Protein AF-A0A0X3NM31-F1 (afdb_monomer_lite)

Radius of gyration: 107.3 Å; chains: 1; bounding box: 224×80×355 Å

Structure (mmCIF, N/CA/C/O backbone):
data_AF-A0A0X3NM31-F1
#
_entry.id   AF-A0A0X3NM31-F1
#
loop_
_atom_site.group_PDB
_atom_site.id
_atom_site.type_symbol
_atom_site.label_atom_id
_atom_site.label_alt_id
_atom_site.label_comp_id
_atom_site.label_asym_id
_atom_site.label_entity_id
_atom_site.label_seq_id
_atom_site.pdbx_PDB_ins_code
_atom_site.Cartn_x
_atom_site.Cartn_y
_atom_site.Cartn_z
_atom_site.occupancy
_atom_site.B_iso_or_equiv
_atom_site.auth_seq_id
_atom_site.auth_comp_id
_atom_site.auth_asym_id
_atom_site.auth_atom_id
_atom_site.pdbx_PDB_model_num
ATOM 1 N N . MET A 1 1 ? 106.748 31.388 -161.029 1.00 57.56 1 MET A N 1
ATOM 2 C CA . MET A 1 1 ? 105.859 30.381 -160.399 1.00 57.56 1 MET A CA 1
ATOM 3 C C . MET A 1 1 ? 106.032 30.283 -158.881 1.00 57.56 1 MET A C 1
ATOM 5 O O . MET A 1 1 ? 105.037 30.485 -158.203 1.00 57.56 1 MET A O 1
ATOM 9 N N . GLN A 1 2 ? 107.236 30.039 -158.332 1.00 60.19 2 GLN A N 1
ATOM 10 C CA . GLN A 1 2 ? 107.469 29.775 -156.888 1.00 60.19 2 GLN A CA 1
ATOM 11 C C . GLN A 1 2 ? 106.653 30.629 -155.892 1.00 60.19 2 GLN A C 1
ATOM 13 O O . GLN A 1 2 ? 106.042 30.072 -154.986 1.00 60.19 2 GLN A O 1
ATOM 18 N N . LYS A 1 3 ? 106.573 31.957 -156.079 1.00 63.00 3 LYS A N 1
ATOM 19 C CA . LYS A 1 3 ? 105.870 32.872 -155.154 1.00 63.00 3 LYS A CA 1
ATOM 20 C C . LYS A 1 3 ? 104.375 32.549 -154.959 1.00 63.00 3 LYS A C 1
ATOM 22 O O . LYS A 1 3 ? 103.847 32.787 -153.881 1.00 63.00 3 LYS A O 1
ATOM 27 N N . ALA A 1 4 ? 103.711 31.967 -155.963 1.00 67.44 4 ALA A N 1
ATOM 28 C CA . ALA A 1 4 ? 102.316 31.529 -155.856 1.00 67.44 4 ALA A CA 1
ATOM 29 C C . ALA A 1 4 ? 102.170 30.206 -155.084 1.00 67.44 4 ALA A C 1
ATOM 31 O O . ALA A 1 4 ? 101.207 30.034 -154.346 1.00 67.44 4 ALA A O 1
ATOM 32 N N . PHE A 1 5 ? 103.138 29.291 -155.211 1.00 71.50 5 PHE A N 1
ATOM 33 C CA . PHE A 1 5 ? 103.140 28.033 -154.458 1.00 71.50 5 PHE A CA 1
ATOM 34 C C . PHE A 1 5 ? 103.359 28.287 -152.962 1.00 71.50 5 PHE A C 1
ATOM 36 O O . PHE A 1 5 ? 102.688 27.677 -152.141 1.00 71.50 5 PHE A O 1
ATOM 43 N N . LEU A 1 6 ? 104.228 29.248 -152.629 1.00 71.25 6 LEU A N 1
ATOM 44 C CA . LEU A 1 6 ? 104.520 29.667 -151.254 1.00 71.25 6 LEU A CA 1
ATOM 45 C C . LEU A 1 6 ? 103.304 30.330 -150.579 1.00 71.25 6 LEU A C 1
ATOM 47 O O . LEU A 1 6 ? 102.973 29.997 -149.447 1.00 71.25 6 LEU A O 1
ATOM 51 N N . LEU A 1 7 ? 102.572 31.190 -151.301 1.00 74.06 7 LEU A N 1
ATOM 52 C CA . LEU A 1 7 ? 101.286 31.729 -150.833 1.00 74.06 7 LEU A CA 1
ATOM 53 C C . LEU A 1 7 ? 100.210 30.640 -150.688 1.00 74.06 7 LEU A C 1
ATOM 55 O O . LEU A 1 7 ? 99.422 30.684 -149.749 1.00 74.06 7 LEU A O 1
ATOM 59 N N . LEU A 1 8 ? 100.178 29.644 -151.579 1.00 77.69 8 LEU A N 1
ATOM 60 C CA . LEU A 1 8 ? 99.211 28.548 -151.489 1.00 77.69 8 LEU A CA 1
ATOM 61 C C . LEU A 1 8 ? 99.539 27.569 -150.348 1.00 77.69 8 LEU A C 1
ATOM 63 O O . LEU A 1 8 ? 98.614 27.040 -149.736 1.00 77.69 8 LEU A O 1
ATOM 67 N N . SER A 1 9 ? 100.818 27.333 -150.034 1.00 78.06 9 SER A N 1
ATOM 68 C CA . SER A 1 9 ? 101.216 26.570 -148.843 1.00 78.06 9 SER A CA 1
ATOM 69 C C . SER A 1 9 ? 100.934 27.343 -147.559 1.00 78.06 9 SER A C 1
ATOM 71 O O . SER A 1 9 ? 100.438 26.744 -146.614 1.00 78.06 9 SER A O 1
ATOM 73 N N . GLU A 1 10 ? 101.163 28.658 -147.548 1.00 80.62 10 GLU A N 1
ATOM 74 C CA . GLU A 1 10 ? 100.851 29.532 -146.413 1.00 80.62 10 GLU A CA 1
ATOM 75 C C . GLU A 1 10 ? 99.345 29.531 -146.114 1.00 80.62 10 GLU A C 1
ATOM 77 O O . GLU A 1 10 ? 98.933 29.172 -145.017 1.00 80.62 10 GLU A O 1
ATOM 82 N N . VAL A 1 11 ? 98.497 29.795 -147.116 1.00 81.75 11 VAL A N 1
ATOM 83 C CA . VAL A 1 11 ? 97.030 29.751 -146.964 1.00 81.75 11 VAL A CA 1
ATOM 84 C C . VAL A 1 11 ? 96.535 28.350 -146.582 1.00 81.75 11 VAL A C 1
ATOM 86 O O . VAL A 1 11 ? 95.592 28.229 -145.805 1.00 81.75 11 VAL A O 1
ATOM 89 N N . ARG A 1 12 ? 97.171 27.271 -147.063 1.00 82.56 12 ARG A N 1
ATOM 90 C CA . ARG A 1 12 ? 96.857 25.901 -146.614 1.00 82.56 12 ARG A CA 1
ATOM 91 C C . ARG A 1 12 ? 97.283 25.642 -145.169 1.00 82.56 12 ARG A C 1
ATOM 93 O O . ARG A 1 12 ? 96.553 24.945 -144.471 1.00 82.56 12 ARG A O 1
ATOM 100 N N . SER A 1 13 ? 98.410 26.196 -144.725 1.00 83.31 13 SER A N 1
ATOM 101 C CA . SER A 1 13 ? 98.874 26.110 -143.337 1.00 83.31 13 SER A CA 1
ATOM 102 C C . SER A 1 13 ? 97.927 26.871 -142.413 1.00 83.31 13 SER A C 1
ATOM 104 O O . SER A 1 13 ? 97.390 26.281 -141.484 1.00 83.31 13 SER A O 1
ATOM 106 N N . GLN A 1 14 ? 97.608 28.125 -142.742 1.00 84.19 14 GLN A N 1
ATOM 107 C CA . GLN A 1 14 ? 96.646 28.952 -142.009 1.00 84.19 14 GLN A CA 1
ATOM 108 C C . GLN A 1 14 ? 95.242 28.327 -141.988 1.00 84.19 14 GLN A C 1
ATOM 110 O O . GLN A 1 14 ? 94.573 28.367 -140.963 1.00 84.19 14 GLN A O 1
ATOM 115 N N . TYR A 1 15 ? 94.792 27.692 -143.077 1.00 84.81 15 TYR A N 1
ATOM 116 C CA . TYR A 1 15 ? 93.515 26.970 -143.103 1.00 84.81 15 TYR A CA 1
ATOM 117 C C . TYR A 1 15 ? 93.544 25.681 -142.265 1.00 84.81 15 TYR A C 1
ATOM 119 O O . TYR A 1 15 ? 92.567 25.368 -141.587 1.00 84.81 15 TYR A O 1
ATOM 127 N N . ALA A 1 16 ? 94.654 24.935 -142.271 1.00 84.44 16 ALA A N 1
ATOM 128 C CA . ALA A 1 16 ? 94.828 23.761 -141.415 1.00 84.44 16 ALA A CA 1
ATOM 129 C C . ALA A 1 16 ? 94.910 24.150 -139.930 1.00 84.44 16 ALA A C 1
ATOM 131 O O . ALA A 1 16 ? 94.298 23.492 -139.092 1.00 84.44 16 ALA A O 1
ATOM 132 N N . GLU A 1 17 ? 95.597 25.247 -139.610 1.00 86.06 17 GLU A N 1
ATOM 133 C CA . GLU A 1 17 ? 95.682 25.813 -138.266 1.00 86.06 17 GLU A CA 1
ATOM 134 C C . GLU A 1 17 ? 94.329 26.355 -137.796 1.00 86.06 17 GLU A C 1
ATOM 136 O O . GLU A 1 17 ? 93.901 26.004 -136.701 1.00 86.06 17 GLU A O 1
ATOM 141 N N . ALA A 1 18 ? 93.608 27.106 -138.635 1.00 85.31 18 ALA A N 1
ATOM 142 C CA . ALA A 1 18 ? 92.252 27.577 -138.351 1.00 85.31 18 ALA A CA 1
ATOM 143 C C . ALA A 1 18 ? 91.265 26.415 -138.161 1.00 85.31 18 ALA A C 1
ATOM 145 O O . ALA A 1 18 ? 90.416 26.454 -137.277 1.00 85.31 18 ALA A O 1
ATOM 146 N N . ARG A 1 19 ? 91.394 25.332 -138.936 1.00 89.25 19 ARG A N 1
ATOM 147 C CA . ARG A 1 19 ? 90.604 24.113 -138.718 1.00 89.25 19 ARG A CA 1
ATOM 148 C C . ARG A 1 19 ? 90.993 23.411 -137.413 1.00 89.25 19 ARG A C 1
ATOM 150 O O . ARG A 1 19 ? 90.122 22.920 -136.705 1.00 89.25 19 ARG A O 1
ATOM 157 N N . ALA A 1 20 ? 92.277 23.405 -137.059 1.00 87.56 20 ALA A N 1
ATOM 158 C CA . ALA A 1 20 ? 92.761 22.850 -135.801 1.00 87.56 20 ALA A CA 1
ATOM 159 C C . ALA A 1 20 ? 92.437 23.730 -134.578 1.00 87.56 20 ALA A C 1
ATOM 161 O O . ALA A 1 20 ? 92.382 23.200 -133.472 1.00 87.56 20 ALA A O 1
ATOM 162 N N . THR A 1 21 ? 92.252 25.049 -134.716 1.00 89.31 21 THR A N 1
ATOM 163 C CA . THR A 1 21 ? 91.711 25.905 -133.643 1.00 89.31 21 THR A CA 1
ATOM 164 C C . THR A 1 21 ? 90.204 25.738 -133.530 1.00 89.31 21 THR A C 1
ATOM 166 O O . THR A 1 21 ? 89.734 25.576 -132.410 1.00 89.31 21 THR A O 1
ATOM 169 N N . ILE A 1 22 ? 89.466 25.668 -134.646 1.00 88.94 22 ILE A N 1
ATOM 170 C CA . ILE A 1 22 ? 88.032 25.340 -134.654 1.00 88.94 22 ILE A CA 1
ATOM 171 C C . ILE A 1 22 ? 87.791 24.024 -133.910 1.00 88.94 22 ILE A C 1
ATOM 173 O O . ILE A 1 22 ? 87.094 24.050 -132.907 1.00 88.94 22 ILE A O 1
ATOM 177 N N . SER A 1 23 ? 88.455 22.919 -134.260 1.00 90.12 23 SER A N 1
ATOM 178 C CA . SER A 1 23 ? 88.211 21.647 -133.557 1.00 90.12 23 SER A CA 1
ATOM 179 C C . SER A 1 23 ? 88.754 21.573 -132.124 1.00 90.12 23 SER A C 1
ATOM 181 O O . SER A 1 23 ? 88.297 20.737 -131.349 1.00 90.12 23 SER A O 1
ATOM 183 N N . ARG A 1 24 ? 89.654 22.481 -131.715 1.00 90.31 24 ARG A N 1
ATOM 184 C CA . ARG A 1 24 ? 89.978 22.693 -130.290 1.00 90.31 24 ARG A CA 1
ATOM 185 C C . ARG A 1 24 ? 88.888 23.480 -129.559 1.00 90.31 24 ARG A C 1
ATOM 187 O O . ARG A 1 24 ? 88.614 23.182 -128.404 1.00 90.31 24 ARG A O 1
ATOM 194 N N . LEU A 1 25 ? 88.267 24.459 -130.214 1.00 91.06 25 LEU A N 1
ATOM 195 C CA . LEU A 1 25 ? 87.146 25.226 -129.667 1.00 91.06 25 LEU A CA 1
ATOM 196 C C . LEU A 1 25 ? 85.863 24.388 -129.614 1.00 91.06 25 LEU A C 1
ATOM 198 O O . LEU A 1 25 ? 85.164 24.450 -128.615 1.00 91.06 25 LEU A O 1
ATOM 202 N N . GLU A 1 26 ? 85.587 23.559 -130.623 1.00 92.00 26 GLU A N 1
ATOM 203 C CA . GLU A 1 26 ? 84.489 22.579 -130.628 1.00 92.00 26 GLU A CA 1
ATOM 204 C C . GLU A 1 26 ? 84.643 21.586 -129.464 1.00 92.00 26 GLU A C 1
ATOM 206 O O . GLU A 1 26 ? 83.692 21.366 -128.717 1.00 92.00 26 GLU A O 1
ATOM 211 N N . ALA A 1 27 ? 85.856 21.056 -129.249 1.00 90.69 27 ALA A N 1
ATOM 212 C CA . ALA A 1 27 ? 86.157 20.199 -128.103 1.00 90.69 27 ALA A CA 1
ATOM 213 C C . ALA A 1 27 ? 85.980 20.933 -126.761 1.00 90.69 27 ALA A C 1
ATOM 215 O O . ALA A 1 27 ? 85.287 20.425 -125.888 1.00 90.69 27 ALA A O 1
ATOM 216 N N . ALA A 1 28 ? 86.527 22.145 -126.610 1.00 90.81 28 ALA A N 1
ATOM 217 C CA . ALA A 1 28 ? 86.406 22.933 -125.378 1.00 90.81 28 ALA A CA 1
ATOM 218 C C . ALA A 1 28 ? 84.971 23.431 -125.101 1.00 90.81 28 ALA A C 1
ATOM 220 O O . ALA A 1 28 ? 84.601 23.647 -123.949 1.00 90.81 28 ALA A O 1
ATOM 221 N N . ILE A 1 29 ? 84.147 23.617 -126.137 1.00 91.56 29 ILE A N 1
ATOM 222 C CA . ILE A 1 29 ? 82.708 23.864 -125.990 1.00 91.56 29 ILE A CA 1
ATOM 223 C C . ILE A 1 29 ? 82.035 22.590 -125.482 1.00 91.56 29 ILE A C 1
ATOM 225 O O . ILE A 1 29 ? 81.434 22.636 -124.419 1.00 91.56 29 ILE A O 1
ATOM 229 N N . SER A 1 30 ? 82.227 21.448 -126.151 1.00 93.06 30 SER A N 1
ATOM 230 C CA . SER A 1 30 ? 81.646 20.169 -125.722 1.00 93.06 30 SER A CA 1
ATOM 231 C C . SER A 1 30 ? 82.096 19.733 -124.320 1.00 93.06 30 SER A C 1
ATOM 233 O O . SER A 1 30 ? 81.333 19.069 -123.623 1.00 93.06 30 SER A O 1
ATOM 235 N N . GLU A 1 31 ? 83.314 20.085 -123.904 1.00 92.62 31 GLU A N 1
ATOM 236 C CA . GLU A 1 31 ? 83.843 19.805 -122.567 1.00 92.62 31 GLU A CA 1
ATOM 237 C C . GLU A 1 31 ? 83.191 20.694 -121.505 1.00 92.62 31 GLU A C 1
ATOM 239 O O . GLU A 1 31 ? 82.668 20.161 -120.528 1.00 92.62 31 GLU A O 1
ATOM 244 N N . ARG A 1 32 ? 83.107 22.017 -121.724 1.00 93.44 32 ARG A N 1
ATOM 245 C CA . ARG A 1 32 ? 82.351 22.903 -120.822 1.00 93.44 32 ARG A CA 1
ATOM 246 C C . ARG A 1 32 ? 80.867 22.560 -120.772 1.00 93.44 32 ARG A C 1
ATOM 248 O O . ARG A 1 32 ? 80.256 22.686 -119.719 1.00 93.44 32 ARG A O 1
ATOM 255 N N . ASP A 1 33 ? 80.263 22.197 -121.898 1.00 93.31 33 ASP A N 1
ATOM 256 C CA . ASP A 1 33 ? 78.834 21.904 -121.951 1.00 93.31 33 ASP A CA 1
ATOM 257 C C . ASP A 1 33 ? 78.558 20.634 -121.117 1.00 93.31 33 ASP A C 1
ATOM 259 O O . ASP A 1 33 ? 77.703 20.667 -120.231 1.00 93.31 33 ASP A O 1
ATOM 263 N N . ARG A 1 34 ? 79.404 19.597 -121.244 1.00 94.12 34 ARG A N 1
ATOM 264 C CA . ARG A 1 34 ? 79.438 18.416 -120.357 1.00 94.12 34 ARG A CA 1
ATOM 265 C C . ARG A 1 34 ? 79.664 18.782 -118.880 1.00 94.12 34 ARG A C 1
ATOM 267 O O . ARG A 1 34 ? 78.977 18.243 -118.020 1.00 94.12 34 ARG A O 1
ATOM 274 N N . GLU A 1 35 ? 80.586 19.696 -118.566 1.00 93.31 35 GLU A N 1
ATOM 275 C CA . GLU A 1 35 ? 80.789 20.205 -117.195 1.00 93.31 35 GLU A CA 1
ATOM 276 C C . GLU A 1 35 ? 79.551 20.940 -116.656 1.00 93.31 35 GLU A C 1
ATOM 278 O O . GLU A 1 35 ? 79.225 20.822 -115.474 1.00 93.31 35 GLU A O 1
ATOM 283 N N . THR A 1 36 ? 78.825 21.681 -117.501 1.00 92.88 36 THR A N 1
ATOM 284 C CA . THR A 1 36 ? 77.571 22.329 -117.090 1.00 92.88 36 THR A CA 1
ATOM 285 C C . THR A 1 36 ? 76.426 21.337 -116.920 1.00 92.88 36 THR A C 1
ATOM 287 O O . THR A 1 36 ? 75.636 21.515 -115.999 1.00 92.88 36 THR A O 1
ATOM 290 N N . GLU A 1 37 ? 76.348 20.276 -117.727 1.00 93.25 37 GLU A N 1
ATOM 291 C CA . GLU A 1 37 ? 75.384 19.183 -117.537 1.00 93.25 37 GLU A CA 1
ATOM 292 C C . GLU A 1 37 ? 75.664 18.407 -116.241 1.00 93.25 37 GLU A C 1
ATOM 294 O O . GLU A 1 37 ? 74.742 18.165 -115.466 1.00 93.25 37 GLU A O 1
ATOM 299 N N . GLU A 1 38 ? 76.932 18.095 -115.957 1.00 93.56 38 GLU A N 1
ATOM 300 C CA . GLU A 1 38 ? 77.389 17.470 -114.708 1.00 93.56 38 GLU A CA 1
ATOM 301 C C . GLU A 1 38 ? 77.067 18.360 -113.493 1.00 93.56 38 GLU A C 1
ATOM 303 O O . GLU A 1 38 ? 76.416 17.915 -112.549 1.00 93.56 38 GLU A O 1
ATOM 308 N N . SER A 1 39 ? 77.384 19.658 -113.561 1.00 94.69 39 SER A N 1
ATOM 309 C CA . SER A 1 39 ? 77.056 20.623 -112.503 1.00 94.69 39 SER A CA 1
ATOM 310 C C . SER A 1 39 ? 75.546 20.835 -112.313 1.00 94.69 39 SER A C 1
ATOM 312 O O . SER A 1 39 ? 75.086 21.036 -111.188 1.00 94.69 39 SER A O 1
ATOM 314 N N . VAL A 1 40 ? 74.744 20.776 -113.383 1.00 94.06 40 VAL A N 1
ATOM 315 C CA . VAL A 1 40 ? 73.274 20.809 -113.292 1.00 94.06 40 VAL A CA 1
ATOM 316 C C . VAL A 1 40 ? 72.740 19.518 -112.671 1.00 94.06 40 VAL A C 1
ATOM 318 O O . VAL A 1 40 ? 71.861 19.598 -111.814 1.00 94.06 40 VAL A O 1
ATOM 321 N N . HIS A 1 41 ? 73.292 18.356 -113.027 1.00 94.94 41 HIS A N 1
ATOM 322 C CA . HIS A 1 41 ? 72.908 17.068 -112.452 1.00 94.94 41 HIS A CA 1
ATOM 323 C C . HIS A 1 41 ? 73.194 17.006 -110.946 1.00 94.94 41 HIS A C 1
ATOM 325 O O . HIS A 1 41 ? 72.291 16.687 -110.173 1.00 94.94 41 HIS A O 1
ATOM 331 N N . ASP A 1 42 ? 74.396 17.403 -110.516 1.00 94.75 42 ASP A N 1
ATOM 332 C CA . ASP A 1 42 ? 74.761 17.502 -109.098 1.00 94.75 42 ASP A CA 1
ATOM 333 C C . ASP A 1 42 ? 73.831 18.459 -108.339 1.00 94.75 42 ASP A C 1
ATOM 335 O O . ASP A 1 42 ? 73.362 18.147 -107.243 1.00 94.75 42 ASP A O 1
ATOM 339 N N . ARG A 1 43 ? 73.496 19.609 -108.939 1.00 95.25 43 ARG A N 1
ATOM 340 C CA . ARG A 1 43 ? 72.563 20.584 -108.353 1.00 95.25 43 ARG A CA 1
ATOM 341 C C . ARG A 1 43 ? 71.132 20.066 -108.256 1.00 95.25 43 ARG A C 1
ATOM 343 O O . ARG A 1 43 ? 70.456 20.380 -107.278 1.00 95.25 43 ARG A O 1
ATOM 350 N N . ASP A 1 44 ? 70.641 19.310 -109.236 1.00 95.38 44 ASP A N 1
ATOM 351 C CA . ASP A 1 44 ? 69.307 18.704 -109.163 1.00 95.38 44 ASP A CA 1
ATOM 352 C C . ASP A 1 44 ? 69.276 17.504 -108.197 1.00 95.38 44 ASP A C 1
ATOM 354 O O . ASP A 1 44 ? 68.266 17.306 -107.517 1.00 95.38 44 ASP A O 1
ATOM 358 N N . LEU A 1 45 ? 70.385 16.773 -108.029 1.00 95.50 45 LEU A N 1
ATOM 359 C CA . LEU A 1 45 ? 70.544 15.743 -106.997 1.00 95.50 45 LEU A CA 1
ATOM 360 C C . LEU A 1 45 ? 70.600 16.351 -105.582 1.00 95.50 45 LEU A C 1
ATOM 362 O O . LEU A 1 45 ? 69.910 15.870 -104.676 1.00 95.50 45 LEU A O 1
ATOM 366 N N . GLU A 1 46 ? 71.351 17.441 -105.387 1.00 96.12 46 GLU A N 1
ATOM 367 C CA . GLU A 1 46 ? 71.370 18.219 -104.141 1.00 96.12 46 GLU A CA 1
ATOM 368 C C . GLU A 1 46 ? 69.970 18.760 -103.831 1.00 96.12 46 GLU A C 1
ATOM 370 O O . GLU A 1 46 ? 69.440 18.528 -102.746 1.00 96.12 46 GLU A O 1
ATOM 375 N N . LYS A 1 47 ? 69.325 19.416 -104.801 1.00 96.25 47 LYS A N 1
ATOM 376 C CA . LYS A 1 47 ? 67.960 19.943 -104.686 1.00 96.25 47 LYS A CA 1
ATOM 377 C C . LYS A 1 47 ? 66.951 18.848 -104.346 1.00 96.25 47 LYS A C 1
ATOM 379 O O . LYS A 1 47 ? 66.164 19.042 -103.427 1.00 96.25 47 LYS A O 1
ATOM 384 N N . SER A 1 48 ? 67.007 17.688 -105.003 1.00 96.38 48 SER A N 1
ATOM 385 C CA . SER A 1 48 ? 66.166 16.527 -104.679 1.00 96.38 48 SER A CA 1
ATOM 386 C C . SER A 1 48 ? 66.390 16.051 -103.238 1.00 96.38 48 SER A C 1
ATOM 388 O O . SER A 1 48 ? 65.435 15.806 -102.499 1.00 96.38 48 SER A O 1
ATOM 390 N N . THR A 1 49 ? 67.651 15.984 -102.802 1.00 96.88 49 THR A N 1
ATOM 391 C CA . THR A 1 49 ? 68.034 15.606 -101.431 1.00 96.88 49 THR A CA 1
ATOM 392 C C . THR A 1 49 ? 67.538 16.626 -100.398 1.00 96.88 49 THR A C 1
ATOM 394 O O . THR A 1 49 ? 67.022 16.249 -99.344 1.00 96.88 49 THR A O 1
ATOM 397 N N . LEU A 1 50 ? 67.637 17.923 -100.702 1.00 96.69 50 LEU A N 1
ATOM 398 C CA . LEU A 1 50 ? 67.133 19.008 -99.862 1.00 96.69 50 LEU A CA 1
ATOM 399 C C . LEU A 1 50 ? 65.601 19.020 -99.803 1.00 96.69 50 LEU A C 1
ATOM 401 O O . LEU A 1 50 ? 65.059 19.167 -98.712 1.00 96.69 50 LEU A O 1
ATOM 405 N N . THR A 1 51 ? 64.898 18.792 -100.917 1.00 96.31 51 THR A N 1
ATOM 406 C CA . THR A 1 51 ? 63.434 18.643 -100.937 1.00 96.31 51 THR A CA 1
ATOM 407 C C . THR A 1 51 ? 62.992 17.465 -100.070 1.00 96.31 51 THR A C 1
ATOM 409 O O . THR A 1 51 ? 62.156 17.651 -99.191 1.00 96.31 51 THR A O 1
ATOM 412 N N . ALA A 1 52 ? 63.607 16.286 -100.220 1.00 96.19 52 ALA A N 1
ATOM 413 C CA . ALA A 1 52 ? 63.305 15.130 -99.373 1.00 96.19 52 ALA A CA 1
ATOM 414 C C . ALA A 1 52 ? 63.562 15.413 -97.879 1.00 96.19 52 ALA A C 1
ATOM 416 O O . ALA A 1 52 ? 62.776 15.009 -97.021 1.00 96.19 52 ALA A O 1
ATOM 417 N N . LYS A 1 53 ? 64.629 16.158 -97.556 1.00 97.44 53 LYS A N 1
ATOM 418 C CA . LYS A 1 53 ? 64.941 16.585 -96.185 1.00 97.44 53 LYS A CA 1
ATOM 419 C C . LYS A 1 53 ? 63.938 17.606 -95.636 1.00 97.44 53 LYS A C 1
ATOM 421 O O . LYS A 1 53 ? 63.615 17.531 -94.454 1.00 97.44 53 LYS A O 1
ATOM 426 N N . ILE A 1 54 ? 63.442 18.529 -96.462 1.00 96.69 54 ILE A N 1
ATOM 427 C CA . ILE A 1 54 ? 62.382 19.478 -96.093 1.00 96.69 54 ILE A CA 1
ATOM 428 C C . ILE A 1 54 ? 61.100 18.705 -95.774 1.00 96.69 54 ILE A C 1
ATOM 430 O O . ILE A 1 54 ? 60.627 18.797 -94.647 1.00 96.69 54 ILE A O 1
ATOM 434 N N . THR A 1 55 ? 60.629 17.835 -96.671 1.00 96.62 55 THR A N 1
ATOM 435 C CA . THR A 1 55 ? 59.416 17.029 -96.445 1.00 96.62 55 THR A CA 1
ATOM 436 C C . THR A 1 55 ? 59.530 16.111 -95.221 1.00 96.62 55 THR A C 1
ATOM 438 O O . THR A 1 55 ? 58.567 15.955 -94.473 1.00 96.62 55 THR A O 1
ATOM 441 N N . ALA A 1 56 ? 60.713 15.552 -94.942 1.00 96.00 56 ALA A N 1
ATOM 442 C CA . ALA A 1 56 ? 60.950 14.775 -93.722 1.00 96.00 56 ALA A CA 1
ATOM 443 C C . ALA A 1 56 ? 60.925 15.629 -92.435 1.00 96.00 56 ALA A C 1
ATOM 445 O O . ALA A 1 56 ? 60.516 15.142 -91.380 1.00 96.00 56 ALA A O 1
ATOM 446 N N . LEU A 1 57 ? 61.352 16.896 -92.498 1.00 96.31 57 LEU A N 1
ATOM 447 C CA . LEU A 1 57 ? 61.258 17.841 -91.380 1.00 96.31 57 LEU A CA 1
ATOM 448 C C . LEU A 1 57 ? 59.827 18.364 -91.190 1.00 96.31 57 LEU A C 1
ATOM 450 O O . LEU A 1 57 ? 59.393 18.501 -90.050 1.00 96.31 57 LEU A O 1
ATOM 454 N N . GLU A 1 58 ? 59.090 18.601 -92.276 1.00 96.12 58 GLU A N 1
ATOM 455 C CA . GLU A 1 58 ? 57.675 18.992 -92.267 1.00 96.12 58 GLU A CA 1
ATOM 456 C C . GLU A 1 5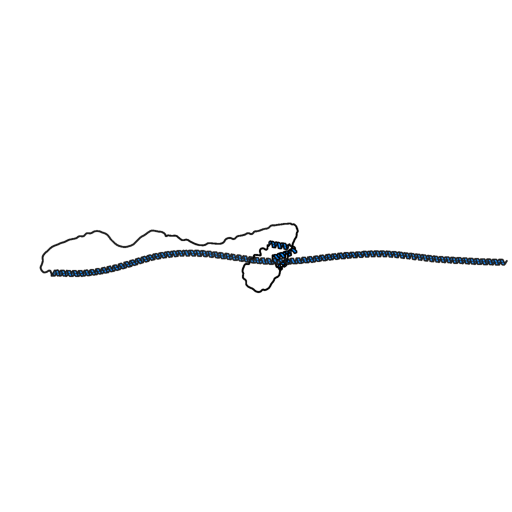8 ? 56.806 17.889 -91.651 1.00 96.12 58 GLU A C 1
ATOM 458 O O . GLU A 1 58 ? 56.096 18.145 -90.680 1.00 96.12 58 GLU A O 1
ATOM 463 N N . ALA A 1 59 ? 56.945 16.642 -92.116 1.00 96.12 59 ALA A N 1
ATOM 464 C CA . ALA A 1 59 ? 56.228 15.494 -91.557 1.00 96.12 59 ALA A CA 1
ATOM 465 C C . ALA A 1 59 ? 56.527 15.287 -90.060 1.00 96.12 59 ALA A C 1
ATOM 467 O O . ALA A 1 59 ? 55.623 15.013 -89.275 1.00 96.12 59 ALA A O 1
ATOM 468 N N . LYS A 1 60 ? 57.784 15.484 -89.636 1.00 96.69 60 LYS A N 1
ATOM 469 C CA . LYS A 1 60 ? 58.174 15.407 -88.220 1.00 96.69 60 LYS A CA 1
ATOM 470 C C . LYS A 1 60 ? 57.650 16.585 -87.386 1.00 96.69 60 LYS A C 1
ATOM 472 O O . LYS A 1 60 ? 57.371 16.423 -86.198 1.00 96.69 60 LYS A O 1
ATOM 477 N N . ALA A 1 61 ? 57.518 17.772 -87.977 1.00 96.06 61 ALA A N 1
ATOM 478 C CA . ALA A 1 61 ? 56.880 18.908 -87.320 1.00 96.06 61 ALA A CA 1
ATOM 479 C C . ALA A 1 61 ? 55.373 18.666 -87.138 1.00 96.06 61 ALA A C 1
ATOM 481 O O . ALA A 1 61 ? 54.837 18.980 -86.077 1.00 96.06 61 ALA A O 1
ATOM 482 N N . GLU A 1 62 ? 54.709 18.053 -88.123 1.00 96.50 62 GLU A N 1
ATOM 483 C CA . GLU A 1 62 ? 53.298 17.672 -88.031 1.00 96.50 62 GLU A CA 1
ATOM 484 C C . GLU A 1 62 ? 53.061 16.543 -87.012 1.00 96.50 62 GLU A C 1
ATOM 486 O O . GLU A 1 62 ? 52.172 16.656 -86.173 1.00 96.50 62 GLU A O 1
ATOM 491 N N . GLU A 1 63 ? 53.908 15.508 -86.985 1.00 96.69 63 GLU A N 1
ATOM 492 C CA . GLU A 1 63 ? 53.908 14.494 -85.917 1.00 96.69 63 GLU A CA 1
ATOM 493 C C . GLU A 1 63 ? 54.018 15.157 -84.528 1.00 96.69 63 GLU A C 1
ATOM 495 O O . GLU A 1 63 ? 53.268 14.827 -83.605 1.00 96.69 63 GLU A O 1
ATOM 500 N N . GLY A 1 64 ? 54.897 16.156 -84.392 1.00 96.50 64 GLY A N 1
ATOM 501 C CA . GLY A 1 64 ? 55.068 16.935 -83.1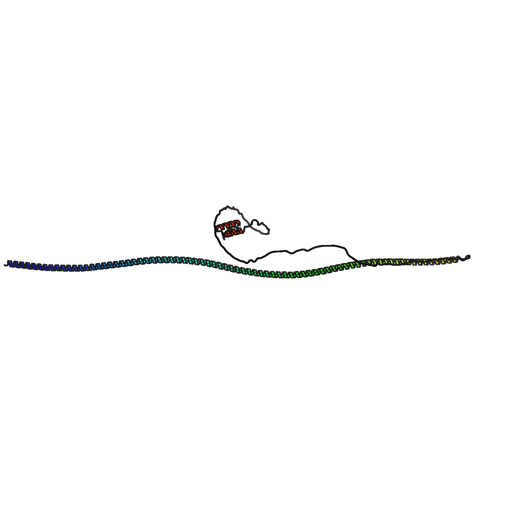65 1.00 96.50 64 GLY A CA 1
ATOM 502 C C . GLY A 1 64 ? 53.833 17.747 -82.754 1.00 96.50 64 GLY A C 1
ATOM 503 O O . GLY A 1 64 ? 53.484 17.763 -81.570 1.00 96.50 64 GLY A O 1
ATOM 504 N N . THR A 1 65 ? 53.139 18.400 -83.693 1.00 96.62 65 THR A N 1
ATOM 505 C CA . THR A 1 65 ? 51.913 19.160 -83.379 1.00 96.62 65 THR A CA 1
ATOM 506 C C . THR A 1 65 ? 50.730 18.242 -83.078 1.00 96.62 65 THR A C 1
ATOM 508 O O . THR A 1 65 ? 49.972 18.527 -82.148 1.00 96.62 65 THR A O 1
ATOM 511 N N . GLN A 1 66 ? 50.604 17.108 -83.775 1.00 96.62 66 GLN A N 1
ATOM 512 C CA . GLN A 1 66 ? 49.606 16.078 -83.475 1.00 96.62 66 GLN A CA 1
ATOM 513 C C . GLN A 1 66 ? 49.837 15.469 -82.079 1.00 96.62 66 GLN A C 1
ATOM 515 O O . GLN A 1 66 ? 48.901 15.390 -81.279 1.00 96.62 66 GLN A O 1
ATOM 520 N N . ALA A 1 67 ? 51.082 15.124 -81.731 1.00 96.44 67 ALA A N 1
ATOM 521 C CA . ALA A 1 67 ? 51.438 14.627 -80.400 1.00 96.44 67 ALA A CA 1
ATOM 522 C C . ALA A 1 67 ? 51.144 15.656 -79.291 1.00 96.44 67 ALA A C 1
ATOM 524 O O . ALA A 1 67 ? 50.592 15.300 -78.247 1.00 96.44 67 ALA A O 1
ATOM 525 N N . TYR A 1 68 ? 51.441 16.941 -79.525 1.00 96.88 68 TYR A N 1
ATOM 526 C CA . TYR A 1 68 ? 51.104 18.020 -78.592 1.00 96.88 68 TYR A CA 1
ATOM 527 C C . TYR A 1 68 ? 49.585 18.191 -78.416 1.00 96.88 68 TYR A C 1
ATOM 529 O O . TYR A 1 68 ? 49.105 18.308 -77.288 1.00 96.88 68 TYR A O 1
ATOM 537 N N . ALA A 1 69 ? 48.808 18.144 -79.504 1.00 96.50 69 ALA A N 1
ATOM 538 C CA . ALA A 1 69 ? 47.349 18.235 -79.450 1.00 96.50 69 ALA A CA 1
ATOM 539 C C . ALA A 1 69 ? 46.716 17.058 -78.681 1.00 96.50 69 ALA A C 1
ATOM 541 O O . ALA A 1 69 ? 45.794 17.260 -77.887 1.00 96.50 69 ALA A O 1
ATOM 542 N N . LEU A 1 70 ? 47.243 15.840 -78.855 1.00 97.38 70 LEU A N 1
ATOM 543 C CA . LEU A 1 70 ? 46.833 14.664 -78.082 1.00 97.38 70 LEU A CA 1
ATOM 544 C C . LEU A 1 70 ? 47.180 14.809 -76.593 1.00 97.38 70 LEU A C 1
ATOM 546 O O . LEU A 1 70 ? 46.323 14.556 -75.745 1.00 97.38 70 LEU A O 1
ATOM 550 N N . ALA A 1 71 ? 48.389 15.272 -76.261 1.00 97.00 71 ALA A N 1
ATOM 551 C CA . ALA A 1 71 ? 48.793 15.524 -74.877 1.00 97.00 71 ALA A CA 1
ATOM 552 C C . ALA A 1 71 ? 47.911 16.591 -74.200 1.00 97.00 71 ALA A C 1
ATOM 554 O O . ALA A 1 71 ? 47.482 16.406 -73.060 1.00 97.00 71 ALA A O 1
ATOM 555 N N . LEU A 1 72 ? 47.570 17.670 -74.913 1.00 97.56 72 LEU A N 1
ATOM 556 C CA . LEU A 1 72 ? 46.662 18.713 -74.430 1.00 97.56 72 LEU A CA 1
ATOM 557 C C . LEU A 1 72 ? 45.240 18.174 -74.197 1.00 97.56 72 LEU A C 1
ATOM 559 O O . LEU A 1 72 ? 44.628 18.484 -73.175 1.00 97.56 72 LEU A O 1
ATOM 563 N N . LYS A 1 73 ? 44.728 17.323 -75.097 1.00 97.38 73 LYS A N 1
ATOM 564 C CA . LYS A 1 73 ? 43.424 16.657 -74.936 1.00 97.38 73 LYS A CA 1
ATOM 565 C C . LYS A 1 73 ? 43.395 15.761 -73.694 1.00 97.38 73 LYS A C 1
ATOM 567 O O . LYS A 1 73 ? 42.476 15.883 -72.889 1.00 97.38 73 LYS A O 1
ATOM 572 N N . VAL A 1 74 ? 44.418 14.924 -73.501 1.00 97.69 74 VAL A N 1
ATOM 573 C CA . VAL A 1 74 ? 44.544 14.052 -72.319 1.00 97.69 74 VAL A CA 1
ATOM 574 C C . VAL A 1 74 ? 44.661 14.870 -71.029 1.00 97.69 74 VAL A C 1
ATOM 576 O O . VAL A 1 74 ? 44.014 14.532 -70.042 1.00 97.69 74 VAL A O 1
ATOM 579 N N . ASN A 1 75 ? 45.415 15.974 -71.030 1.00 97.62 75 ASN A N 1
ATOM 580 C CA . ASN A 1 75 ? 45.519 16.872 -69.876 1.00 97.62 75 ASN A CA 1
ATOM 581 C C . ASN A 1 75 ? 44.158 17.508 -69.520 1.00 97.62 75 ASN A C 1
ATOM 583 O O . ASN A 1 75 ? 43.749 17.494 -68.362 1.00 97.62 75 ASN A O 1
ATOM 587 N N . ASN A 1 76 ? 43.399 17.980 -70.515 1.00 97.25 76 ASN A N 1
ATOM 588 C CA . ASN A 1 76 ? 42.058 18.536 -70.300 1.00 97.25 76 ASN A CA 1
ATOM 589 C C . ASN A 1 76 ? 41.065 17.484 -69.760 1.00 97.25 76 ASN A C 1
ATOM 591 O O . ASN A 1 76 ? 40.246 17.789 -68.889 1.00 97.25 76 ASN A O 1
ATOM 595 N N . GLU A 1 77 ? 41.149 16.236 -70.229 1.00 97.62 77 GLU A N 1
ATOM 596 C CA . GLU A 1 77 ? 40.360 15.108 -69.708 1.00 97.62 77 GLU A CA 1
ATOM 597 C C . GLU A 1 77 ? 40.753 14.746 -68.265 1.00 97.62 77 GLU A C 1
ATOM 599 O O . GLU A 1 77 ? 39.881 14.503 -67.428 1.00 97.62 77 GLU A O 1
ATOM 604 N N . GLN A 1 78 ? 42.049 14.769 -67.941 1.00 97.69 78 GLN A N 1
ATOM 605 C CA . GLN A 1 78 ? 42.555 14.558 -66.582 1.00 97.69 78 GLN A CA 1
ATOM 606 C C . GLN A 1 78 ? 42.114 15.676 -65.629 1.00 97.69 78 GLN A C 1
ATOM 608 O O . GLN A 1 78 ? 41.578 15.372 -64.565 1.00 97.69 78 GLN A O 1
ATOM 613 N N . ALA A 1 79 ? 42.244 16.946 -66.019 1.00 97.62 79 ALA A N 1
ATOM 614 C CA . ALA A 1 79 ? 41.778 18.092 -65.235 1.00 97.62 79 ALA A CA 1
ATOM 615 C C . ALA A 1 79 ? 40.260 18.032 -64.977 1.00 97.62 79 ALA A C 1
ATOM 617 O O . ALA A 1 79 ? 39.811 18.209 -63.846 1.00 97.62 79 ALA A O 1
ATOM 618 N N . SER A 1 80 ? 39.471 17.679 -65.999 1.00 97.75 80 SER A N 1
ATOM 619 C CA . SER A 1 80 ? 38.020 17.472 -65.862 1.00 97.75 80 SER A CA 1
ATOM 620 C C . SER A 1 80 ? 37.689 16.344 -64.876 1.00 97.75 80 SER A C 1
ATOM 622 O O . SER A 1 80 ? 36.751 16.455 -64.085 1.00 97.75 80 SER A O 1
ATOM 624 N N . ARG A 1 81 ? 38.478 15.260 -64.881 1.00 98.25 81 ARG A N 1
ATOM 625 C CA . ARG A 1 81 ? 38.328 14.142 -63.939 1.00 98.25 81 ARG A CA 1
ATOM 626 C C . ARG A 1 81 ? 38.748 14.508 -62.512 1.00 98.25 81 ARG A C 1
ATOM 628 O O . ARG A 1 81 ? 38.110 14.029 -61.579 1.00 98.25 81 ARG A O 1
ATOM 635 N N . ILE A 1 82 ? 39.774 15.341 -62.337 1.00 97.88 82 ILE A N 1
ATOM 636 C CA . ILE A 1 82 ? 40.199 15.856 -61.026 1.00 97.88 82 ILE A CA 1
ATOM 637 C C . ILE A 1 82 ? 39.071 16.692 -60.412 1.00 97.88 82 ILE A C 1
ATOM 639 O O . ILE A 1 82 ? 38.593 16.339 -59.340 1.00 97.88 82 ILE A O 1
ATOM 643 N N . LEU A 1 83 ? 38.542 17.683 -61.140 1.00 97.88 83 LEU A N 1
ATOM 644 C CA . LEU A 1 83 ? 37.419 18.515 -60.682 1.00 97.88 83 LEU A CA 1
ATOM 645 C C . LEU A 1 83 ? 36.171 17.685 -60.321 1.00 97.88 83 LEU A C 1
ATOM 647 O O . LEU A 1 83 ? 35.485 17.968 -59.337 1.00 97.88 83 LEU A O 1
ATOM 651 N N . ALA A 1 84 ? 35.880 16.626 -61.084 1.00 98.00 84 ALA A N 1
ATOM 652 C CA . ALA A 1 84 ? 34.778 15.712 -60.782 1.00 98.00 84 ALA A CA 1
ATOM 653 C C . ALA A 1 84 ? 35.010 14.895 -59.494 1.00 98.00 84 ALA A C 1
ATOM 655 O O . ALA A 1 84 ? 34.065 14.664 -58.739 1.00 98.00 84 ALA A O 1
ATOM 656 N N . LEU A 1 85 ? 36.250 14.470 -59.223 1.00 98.12 85 LEU A N 1
ATOM 657 C CA . LEU A 1 85 ? 36.618 13.762 -57.992 1.00 98.12 85 LEU A CA 1
ATOM 658 C C . LEU A 1 85 ? 36.638 14.700 -56.777 1.00 98.12 85 LEU A C 1
ATOM 660 O O . LEU A 1 85 ? 36.132 14.323 -55.726 1.00 98.12 85 LEU A O 1
ATOM 664 N N . GLU A 1 86 ? 37.145 15.924 -56.922 1.00 98.12 86 GLU A N 1
ATOM 665 C CA . GLU A 1 86 ? 37.100 16.966 -55.886 1.00 98.12 86 GLU A CA 1
ATOM 666 C C . GLU A 1 86 ? 35.652 17.309 -55.512 1.00 98.12 86 GLU A C 1
ATOM 668 O O . GLU A 1 86 ? 35.296 17.314 -54.334 1.00 98.12 86 GLU A O 1
ATOM 673 N N . SER A 1 87 ? 34.779 17.501 -56.507 1.00 98.12 87 SER A N 1
ATOM 674 C CA . SER A 1 87 ? 33.346 17.712 -56.284 1.00 98.12 87 SER A CA 1
ATOM 675 C C . SER A 1 87 ? 32.716 16.557 -55.492 1.00 98.12 87 SER A C 1
ATOM 677 O O . SER A 1 87 ? 32.053 16.804 -54.480 1.00 98.12 87 SER A O 1
ATOM 679 N N . GLN A 1 88 ? 32.989 15.305 -55.886 1.00 98.25 88 GLN A N 1
ATOM 680 C CA . GLN A 1 88 ? 32.515 14.113 -55.174 1.00 98.25 88 GLN A CA 1
ATOM 681 C C . GLN A 1 88 ? 33.051 14.026 -53.741 1.00 98.25 88 GLN A C 1
ATOM 683 O O . GLN A 1 88 ? 32.278 13.697 -52.845 1.00 98.25 88 GLN A O 1
ATOM 688 N N . LEU A 1 89 ? 34.332 14.335 -53.508 1.00 98.00 89 LEU A N 1
ATOM 689 C CA . LEU A 1 89 ? 34.919 14.367 -52.166 1.00 98.00 89 LEU A CA 1
ATOM 690 C C . LEU A 1 89 ? 34.178 15.368 -51.277 1.00 98.00 89 LEU A C 1
ATOM 692 O O . LEU A 1 89 ? 33.624 14.950 -50.265 1.00 98.00 89 LEU A O 1
ATOM 696 N N . THR A 1 90 ? 34.020 16.627 -51.709 1.00 97.62 90 THR A N 1
ATOM 697 C CA . THR A 1 90 ? 33.337 17.629 -50.866 1.00 97.62 90 THR A CA 1
ATOM 698 C C . THR A 1 90 ? 31.891 17.259 -50.531 1.00 97.62 90 THR A C 1
ATOM 700 O O . THR A 1 90 ? 31.398 17.636 -49.471 1.00 97.62 90 THR A O 1
ATOM 703 N N . GLU A 1 91 ? 31.188 16.520 -51.397 1.00 97.62 91 GLU A N 1
ATOM 704 C CA . GLU A 1 91 ? 29.828 16.070 -51.089 1.00 97.62 91 GLU A CA 1
ATOM 705 C C . GLU A 1 91 ? 29.796 14.820 -50.200 1.00 97.62 91 GLU A C 1
ATOM 707 O O . GLU A 1 91 ? 28.870 14.664 -49.402 1.00 97.62 91 GLU A O 1
ATOM 712 N N . ARG A 1 92 ? 30.828 13.966 -50.252 1.00 97.88 92 ARG A N 1
ATOM 713 C CA . ARG A 1 92 ? 31.027 12.908 -49.250 1.00 97.88 92 ARG A CA 1
ATOM 714 C C . ARG A 1 92 ? 31.375 13.481 -47.880 1.00 97.88 92 ARG A C 1
ATOM 716 O O . ARG A 1 92 ? 30.854 12.969 -46.893 1.00 97.88 92 ARG A O 1
ATOM 723 N N . ASP A 1 93 ? 32.173 14.542 -47.825 1.00 98.00 93 ASP A N 1
ATOM 724 C CA . ASP A 1 93 ? 32.515 15.234 -46.580 1.00 98.00 93 ASP A CA 1
ATOM 725 C C . ASP A 1 93 ? 31.254 15.845 -45.951 1.00 98.00 93 ASP A C 1
ATOM 727 O O . ASP A 1 93 ? 30.909 15.502 -44.821 1.00 98.00 93 ASP A O 1
ATOM 731 N N . ARG A 1 94 ? 30.463 16.613 -46.721 1.00 97.69 94 ARG A N 1
ATOM 732 C CA . ARG A 1 94 ? 29.156 17.134 -46.266 1.00 97.69 94 ARG A CA 1
ATOM 733 C C . ARG A 1 94 ? 28.181 16.028 -45.858 1.00 97.69 94 ARG A C 1
ATOM 735 O O . ARG A 1 94 ? 27.406 16.207 -44.923 1.00 97.69 94 ARG A O 1
ATOM 742 N N . ALA A 1 95 ? 28.176 14.880 -46.540 1.00 97.94 95 ALA A N 1
ATOM 743 C CA . ALA A 1 95 ? 27.361 13.736 -46.129 1.00 97.94 95 ALA A CA 1
ATOM 744 C C . ALA A 1 95 ? 27.834 13.139 -44.790 1.00 97.94 95 ALA A C 1
ATOM 746 O O . ALA A 1 95 ? 26.996 12.803 -43.954 1.00 97.94 95 ALA A O 1
ATOM 747 N N . GLY A 1 96 ? 29.148 13.068 -44.557 1.00 98.00 96 GLY A N 1
ATOM 748 C CA . GLY A 1 96 ? 29.732 12.664 -43.277 1.00 98.00 96 GLY A CA 1
ATOM 749 C C . GLY A 1 96 ? 29.421 13.644 -42.141 1.00 98.00 96 GLY A C 1
ATOM 750 O O . GLY A 1 96 ? 29.078 13.211 -41.044 1.00 98.00 96 GLY A O 1
ATOM 751 N N . GLU A 1 97 ? 29.456 14.953 -42.404 1.00 97.88 97 GLU A N 1
ATOM 752 C CA . GLU A 1 97 ? 29.049 15.993 -41.446 1.00 97.88 97 GLU A CA 1
ATOM 753 C C . GLU A 1 97 ? 27.570 15.857 -41.051 1.00 97.88 97 GLU A C 1
ATOM 755 O O . GLU A 1 97 ? 27.256 15.835 -39.860 1.00 97.88 97 GLU A O 1
ATOM 760 N N . ARG A 1 98 ? 26.667 15.685 -42.031 1.00 97.75 98 ARG A N 1
ATOM 761 C CA . ARG A 1 98 ? 25.229 15.443 -41.787 1.00 97.75 98 ARG A CA 1
ATOM 762 C C . ARG A 1 98 ? 25.009 14.191 -40.931 1.00 97.75 98 ARG A C 1
ATOM 764 O O . ARG A 1 98 ? 24.340 14.269 -39.906 1.00 97.75 98 ARG A O 1
ATOM 771 N N . GLN A 1 99 ? 25.637 13.069 -41.291 1.00 98.12 99 GLN A N 1
ATOM 772 C CA . GLN A 1 99 ? 25.545 11.820 -40.524 1.00 98.12 99 GLN A CA 1
ATOM 773 C C . GLN A 1 99 ? 26.130 11.953 -39.109 1.00 98.12 99 GLN A C 1
ATOM 775 O O . GLN A 1 99 ? 25.583 11.396 -38.160 1.00 98.12 99 GLN A O 1
ATOM 780 N N . SER A 1 100 ? 27.211 12.717 -38.936 1.00 97.94 100 SER A N 1
ATOM 781 C CA . SER A 1 100 ? 27.784 13.017 -37.618 1.00 97.94 100 SER A CA 1
ATOM 782 C C . SER A 1 100 ? 26.803 13.810 -36.744 1.00 97.94 100 SER A C 1
ATOM 784 O O . SER A 1 100 ? 26.618 13.471 -35.574 1.00 97.94 100 SER A O 1
ATOM 786 N N . ALA A 1 101 ? 26.116 14.806 -37.314 1.00 97.88 101 ALA A N 1
ATOM 787 C CA . ALA A 1 101 ? 25.085 15.576 -36.619 1.00 97.88 101 ALA A CA 1
ATOM 788 C C . ALA A 1 101 ? 23.857 14.719 -36.249 1.00 97.88 101 ALA A C 1
ATOM 790 O O . ALA A 1 101 ? 23.409 14.762 -35.105 1.00 97.88 101 ALA A O 1
ATOM 791 N N . GLU A 1 102 ? 23.365 13.879 -37.167 1.00 98.38 102 GLU A N 1
ATOM 792 C CA . GLU A 1 102 ? 22.277 12.919 -36.904 1.00 98.38 102 GLU A CA 1
ATOM 793 C C . GLU A 1 102 ? 22.635 11.946 -35.763 1.00 98.38 102 GLU A C 1
ATOM 795 O O . GLU A 1 102 ? 21.821 11.690 -34.874 1.00 98.38 102 GLU A O 1
ATOM 800 N N . ILE A 1 103 ? 23.877 11.445 -35.733 1.00 98.25 103 ILE A N 1
ATOM 801 C CA . ILE A 1 103 ? 24.383 10.573 -34.660 1.00 98.25 103 ILE A CA 1
ATOM 802 C C . ILE A 1 103 ? 24.490 11.324 -33.323 1.00 98.25 103 ILE A C 1
ATOM 804 O O . ILE A 1 103 ? 24.198 10.740 -32.278 1.00 98.25 103 ILE A O 1
ATOM 808 N N . GLN A 1 104 ? 24.895 12.598 -33.323 1.00 97.94 104 GLN A N 1
ATOM 809 C CA . GLN A 1 104 ? 24.935 13.421 -32.108 1.00 97.94 104 GLN A CA 1
ATOM 810 C C . GLN A 1 104 ? 23.528 13.690 -31.560 1.00 97.94 104 GLN A C 1
ATOM 812 O O . GLN A 1 104 ? 23.311 13.535 -30.358 1.00 97.94 104 GLN A O 1
ATOM 817 N N . GLU A 1 105 ? 22.557 14.007 -32.420 1.00 98.19 105 GLU A N 1
ATOM 818 C CA . GLU A 1 105 ? 21.171 14.203 -31.985 1.00 98.19 105 GLU A CA 1
ATOM 819 C C . GLU A 1 105 ? 20.561 12.899 -31.443 1.00 98.19 105 GLU A C 1
ATOM 821 O O . GLU A 1 105 ? 19.928 12.899 -30.387 1.00 98.19 105 GLU A O 1
ATOM 826 N N . ALA A 1 106 ? 20.802 11.764 -32.108 1.00 97.94 106 ALA A N 1
ATOM 827 C CA . ALA A 1 106 ? 20.348 10.457 -31.639 1.00 97.94 106 ALA A CA 1
ATOM 828 C C . ALA A 1 106 ? 20.924 10.089 -30.257 1.00 97.94 106 ALA A C 1
ATOM 830 O O . ALA A 1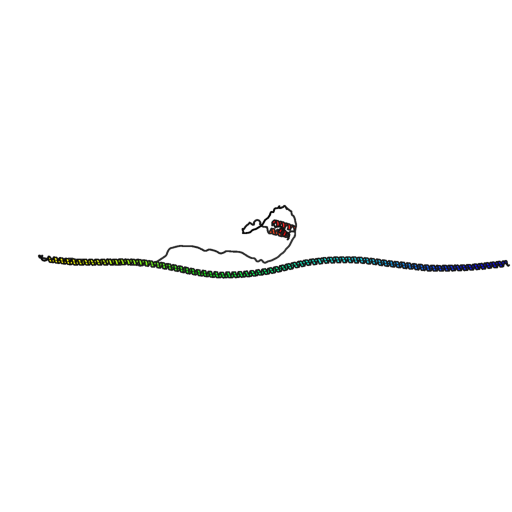 106 ? 20.201 9.537 -29.425 1.00 97.94 106 ALA A O 1
ATOM 831 N N . ARG A 1 107 ? 22.191 10.436 -29.980 1.00 98.44 107 ARG A N 1
ATOM 832 C CA . ARG A 1 107 ? 22.814 10.259 -28.654 1.00 98.44 107 ARG A CA 1
ATOM 833 C C . ARG A 1 107 ? 22.160 11.139 -27.595 1.00 98.44 107 ARG A C 1
ATOM 835 O O . ARG A 1 107 ? 21.706 10.603 -26.591 1.00 98.44 107 ARG A O 1
ATOM 842 N N . ALA A 1 108 ? 22.009 12.439 -27.852 1.00 98.12 108 ALA A N 1
ATOM 843 C CA . ALA A 1 108 ? 21.360 13.362 -26.917 1.00 98.12 108 ALA A CA 1
ATOM 844 C C . ALA A 1 108 ? 19.907 12.950 -26.596 1.00 98.12 108 ALA A C 1
ATOM 846 O O . ALA A 1 108 ? 19.463 13.036 -25.450 1.00 98.12 108 ALA A O 1
ATOM 847 N N . ARG A 1 109 ? 19.171 12.432 -27.591 1.00 98.50 109 ARG A N 1
ATOM 848 C CA . ARG A 1 109 ? 17.834 11.846 -27.393 1.00 98.50 109 ARG A CA 1
ATOM 849 C C . ARG A 1 109 ? 17.876 10.578 -26.524 1.00 98.50 109 ARG A C 1
ATOM 851 O O . ARG A 1 109 ? 17.003 10.426 -25.675 1.00 98.50 109 ARG A O 1
ATOM 858 N N . SER A 1 110 ? 18.871 9.697 -26.693 1.00 98.31 110 SER A N 1
ATOM 859 C CA . SER A 1 110 ? 19.059 8.524 -25.817 1.00 98.31 110 SER A CA 1
ATOM 860 C C . SER A 1 110 ? 19.363 8.947 -24.382 1.00 98.31 110 SER A C 1
ATOM 862 O O . SER A 1 110 ? 18.651 8.544 -23.474 1.00 98.31 110 SER A O 1
ATOM 864 N N . GLU A 1 111 ? 20.342 9.832 -24.185 1.00 98.44 111 GLU A N 1
ATOM 865 C CA . GLU A 1 111 ? 20.758 10.334 -22.867 1.00 98.44 111 GLU A CA 1
ATOM 866 C C . GLU A 1 111 ? 19.583 10.972 -22.103 1.00 98.44 111 GLU A C 1
ATOM 868 O O . GLU A 1 111 ? 19.417 10.747 -20.902 1.00 98.44 111 GLU A O 1
ATOM 873 N N . SER A 1 112 ? 18.701 11.695 -22.806 1.00 98.44 112 SER A N 1
ATOM 874 C CA . SER A 1 112 ? 17.466 12.241 -22.230 1.00 98.44 112 SER A CA 1
ATOM 875 C C . SER A 1 112 ? 16.439 11.170 -21.832 1.00 98.44 112 SER A C 1
ATOM 877 O O . SER A 1 112 ? 15.716 11.365 -20.852 1.00 98.44 112 SER A O 1
ATOM 879 N N . LEU A 1 113 ? 16.335 10.063 -22.575 1.00 98.50 113 LEU A N 1
ATOM 880 C CA . LEU A 1 113 ? 15.443 8.944 -22.247 1.00 98.50 113 LEU A CA 1
ATOM 881 C C . LEU A 1 113 ? 16.010 8.095 -21.103 1.00 98.50 113 LEU A C 1
ATOM 883 O O . LEU A 1 113 ? 15.267 7.718 -20.199 1.00 98.50 113 LEU A O 1
ATOM 887 N N . ASP A 1 114 ? 17.320 7.857 -21.082 1.00 98.56 114 ASP A N 1
ATOM 888 C CA . ASP A 1 114 ? 18.015 7.176 -19.989 1.00 98.56 114 ASP A CA 1
ATOM 889 C C . ASP A 1 114 ? 17.871 7.959 -18.670 1.00 98.56 114 ASP A C 1
ATOM 891 O O . ASP A 1 114 ? 17.548 7.375 -17.631 1.00 98.56 114 ASP A O 1
ATOM 895 N N . ALA A 1 115 ? 17.984 9.293 -18.708 1.00 98.25 115 ALA A N 1
ATOM 896 C CA . ALA A 1 115 ? 17.701 10.158 -17.560 1.00 98.25 115 ALA A CA 1
ATOM 897 C C . ALA A 1 115 ? 16.237 10.054 -17.081 1.00 98.25 115 ALA A C 1
ATOM 899 O O . ALA A 1 115 ? 15.983 9.973 -15.875 1.00 98.25 115 ALA A O 1
ATOM 900 N N . GLN A 1 116 ? 15.266 9.993 -18.002 1.00 98.69 116 GLN A N 1
ATOM 901 C CA . GLN A 1 116 ? 13.855 9.783 -17.657 1.00 98.69 116 GLN A CA 1
ATOM 902 C C . GLN A 1 116 ? 13.623 8.405 -17.015 1.00 98.69 116 GLN A C 1
ATOM 904 O O . GLN A 1 116 ? 12.927 8.309 -16.004 1.00 98.69 116 GLN A O 1
ATOM 909 N N . ILE A 1 117 ? 14.251 7.350 -17.544 1.00 98.44 117 ILE A N 1
ATOM 910 C CA . ILE A 1 117 ? 14.193 5.987 -16.996 1.00 98.44 117 ILE A CA 1
ATOM 911 C C . ILE A 1 117 ? 14.778 5.939 -15.577 1.00 98.44 117 ILE A C 1
ATOM 913 O O . ILE A 1 117 ? 14.204 5.282 -14.708 1.00 98.44 117 ILE A O 1
ATOM 917 N N . VAL A 1 118 ? 15.886 6.639 -15.311 1.00 98.56 118 VAL A N 1
ATOM 918 C CA . VAL A 1 118 ? 16.462 6.754 -13.958 1.00 98.56 118 VAL A CA 1
ATOM 919 C C . VAL A 1 118 ? 15.508 7.487 -13.008 1.00 98.56 118 VAL A C 1
ATOM 921 O O . VAL A 1 118 ? 15.279 7.003 -11.899 1.00 98.56 118 VAL A O 1
ATOM 924 N N . SER A 1 119 ? 14.894 8.590 -13.448 1.00 98.56 119 SER A N 1
ATOM 925 C CA . SER A 1 119 ? 13.909 9.335 -12.650 1.00 98.56 119 SER A CA 1
ATOM 926 C C . SER A 1 119 ? 12.699 8.468 -12.267 1.00 98.56 119 SER A C 1
ATOM 928 O O . SER A 1 119 ? 12.380 8.330 -11.087 1.00 98.56 119 SER A O 1
ATOM 930 N N . MET A 1 120 ? 12.091 7.782 -13.243 1.00 98.62 120 MET A N 1
ATOM 931 C CA . MET A 1 120 ? 10.938 6.901 -13.006 1.00 98.62 120 MET A CA 1
ATOM 932 C C . MET A 1 120 ? 11.280 5.682 -12.135 1.00 98.62 120 MET A C 1
ATOM 934 O O . MET A 1 120 ? 10.431 5.207 -11.386 1.00 98.62 120 MET A O 1
ATOM 938 N N . ARG A 1 121 ? 12.515 5.163 -12.196 1.00 98.56 121 ARG A N 1
ATOM 939 C CA . ARG A 1 121 ? 12.973 4.104 -11.277 1.00 98.56 121 ARG A CA 1
ATOM 940 C C . ARG A 1 121 ? 13.070 4.613 -9.839 1.00 98.56 121 ARG A C 1
ATOM 942 O O . ARG A 1 121 ? 12.577 3.938 -8.945 1.00 98.56 121 ARG A O 1
ATOM 949 N N . SER A 1 122 ? 13.626 5.809 -9.638 1.00 98.31 122 SER A N 1
ATOM 950 C CA . SER A 1 122 ? 13.692 6.461 -8.323 1.00 98.31 122 SER A CA 1
ATOM 951 C C . SER A 1 122 ? 12.296 6.662 -7.715 1.00 98.31 122 SER A C 1
ATOM 953 O O . SER A 1 122 ? 12.061 6.321 -6.558 1.00 98.31 122 SER A O 1
ATOM 955 N N . GLU A 1 123 ? 11.335 7.129 -8.521 1.00 98.62 123 GLU A N 1
ATOM 956 C CA . GLU A 1 123 ? 9.930 7.268 -8.116 1.00 98.62 123 GLU A CA 1
ATOM 957 C C . GLU A 1 123 ? 9.292 5.915 -7.752 1.00 98.62 123 GLU A C 1
ATOM 959 O O . GLU A 1 123 ? 8.666 5.790 -6.700 1.00 98.62 123 GLU A O 1
ATOM 964 N N . LEU A 1 124 ? 9.496 4.875 -8.571 1.00 98.38 124 LEU A N 1
ATOM 965 C CA . LEU A 1 124 ? 8.993 3.524 -8.295 1.00 98.38 124 LEU A CA 1
ATOM 966 C C . LEU A 1 124 ? 9.588 2.913 -7.020 1.00 98.38 124 LEU A C 1
ATOM 968 O O . LEU A 1 124 ? 8.862 2.250 -6.280 1.00 98.38 124 LEU A O 1
ATOM 972 N N . ASP A 1 125 ? 10.876 3.120 -6.747 1.00 98.38 125 ASP A N 1
ATOM 973 C CA . ASP A 1 125 ? 11.529 2.608 -5.539 1.00 98.38 125 ASP A CA 1
ATOM 974 C C . ASP A 1 125 ? 11.106 3.389 -4.282 1.00 98.38 125 ASP A C 1
ATOM 976 O O . ASP A 1 125 ? 10.857 2.776 -3.241 1.00 98.38 125 ASP A O 1
ATOM 980 N N . GLY A 1 126 ? 10.872 4.702 -4.394 1.00 98.56 126 GLY A N 1
ATOM 981 C CA . GLY A 1 126 ? 10.217 5.491 -3.346 1.00 98.56 126 GLY A CA 1
ATOM 982 C C . GLY A 1 126 ? 8.788 5.013 -3.056 1.00 98.56 126 GLY A C 1
ATOM 983 O O . GLY A 1 126 ? 8.434 4.764 -1.902 1.00 98.56 126 GLY A O 1
ATOM 984 N N . LEU A 1 127 ? 7.973 4.790 -4.093 1.00 98.31 127 LEU A N 1
ATOM 985 C CA . LEU A 1 127 ? 6.624 4.235 -3.942 1.00 98.31 127 LEU A CA 1
ATOM 986 C C . LEU A 1 127 ? 6.654 2.844 -3.290 1.00 98.31 127 LEU A C 1
ATOM 988 O O . LEU A 1 127 ? 5.892 2.600 -2.355 1.00 98.31 127 LEU A O 1
ATOM 992 N N . ARG A 1 128 ? 7.571 1.959 -3.706 1.00 98.56 128 ARG A N 1
ATOM 993 C CA . ARG A 1 128 ? 7.787 0.641 -3.080 1.00 98.56 128 ARG A CA 1
ATOM 994 C C . ARG A 1 128 ? 8.110 0.751 -1.591 1.00 98.56 128 ARG A C 1
ATOM 996 O O . ARG A 1 128 ? 7.528 0.001 -0.811 1.00 98.56 128 ARG A O 1
ATOM 1003 N N . GLN A 1 129 ? 8.975 1.686 -1.191 1.00 98.31 129 GLN A N 1
ATOM 1004 C CA . GLN A 1 129 ? 9.256 1.935 0.224 1.00 98.31 129 GLN A CA 1
ATOM 1005 C C . GLN A 1 129 ? 7.991 2.377 0.976 1.00 98.31 129 GLN A C 1
ATOM 1007 O O . GLN A 1 129 ? 7.684 1.820 2.027 1.00 98.31 129 GLN A O 1
ATOM 1012 N N . THR A 1 130 ? 7.196 3.306 0.430 1.00 98.31 130 THR A N 1
ATOM 1013 C CA . THR A 1 130 ? 5.948 3.709 1.105 1.00 98.31 130 THR A CA 1
ATOM 1014 C C . THR A 1 130 ? 4.953 2.550 1.236 1.00 98.31 130 THR A C 1
ATOM 1016 O O . THR A 1 130 ? 4.264 2.456 2.250 1.00 98.31 130 THR A O 1
ATOM 1019 N N . VAL A 1 131 ? 4.899 1.624 0.269 1.00 98.56 131 VAL A N 1
ATOM 1020 C CA . VAL A 1 131 ? 4.051 0.422 0.354 1.00 98.56 131 VAL A CA 1
ATOM 1021 C C . VAL A 1 131 ? 4.509 -0.499 1.486 1.00 98.56 131 VAL A C 1
ATOM 1023 O O . VAL A 1 131 ? 3.676 -0.870 2.310 1.00 98.56 131 VAL A O 1
ATOM 1026 N N . THR A 1 132 ? 5.805 -0.815 1.596 1.00 98.38 132 THR A N 1
ATOM 1027 C CA . THR A 1 132 ? 6.301 -1.686 2.681 1.00 98.38 132 THR A CA 1
ATOM 1028 C C . THR A 1 132 ? 6.166 -1.029 4.058 1.00 98.38 132 THR A C 1
ATOM 1030 O O . THR A 1 132 ? 5.798 -1.692 5.028 1.00 98.38 132 THR A O 1
ATOM 1033 N N . GLU A 1 133 ? 6.357 0.289 4.163 1.00 98.31 133 GLU A N 1
ATOM 1034 C CA . GLU A 1 133 ? 6.080 1.045 5.389 1.00 98.31 133 GLU A CA 1
ATOM 1035 C C . GLU A 1 133 ? 4.606 0.930 5.808 1.00 98.31 133 GLU A C 1
ATOM 1037 O O . GLU A 1 133 ? 4.323 0.604 6.967 1.00 98.31 133 GLU A O 1
ATOM 1042 N N . LYS A 1 134 ? 3.662 1.133 4.876 1.00 98.06 134 LYS A N 1
ATOM 1043 C CA . LYS A 1 134 ? 2.218 0.991 5.136 1.00 98.06 134 LYS A CA 1
ATOM 1044 C C . LYS A 1 134 ? 1.822 -0.448 5.461 1.00 98.06 134 LYS A C 1
ATOM 1046 O O . LYS A 1 134 ? 1.004 -0.639 6.355 1.00 98.06 134 LYS A O 1
ATOM 1051 N N . GLU A 1 135 ? 2.426 -1.442 4.818 1.00 98.56 135 GLU A N 1
ATOM 1052 C CA . GLU A 1 135 ? 2.219 -2.862 5.124 1.00 98.56 135 GLU A CA 1
ATOM 1053 C C . GLU A 1 135 ? 2.693 -3.200 6.548 1.00 98.56 135 GLU A C 1
ATOM 1055 O O . GLU A 1 135 ? 1.944 -3.789 7.328 1.00 98.56 135 GLU A O 1
ATOM 1060 N N . THR A 1 136 ? 3.875 -2.724 6.967 1.00 98.06 136 THR A N 1
ATOM 1061 C CA . THR A 1 136 ? 4.331 -2.929 8.356 1.00 98.06 136 THR A CA 1
ATOM 1062 C C . THR A 1 136 ? 3.457 -2.208 9.387 1.00 98.06 136 THR A C 1
ATOM 1064 O O . THR A 1 136 ? 3.309 -2.692 10.508 1.00 98.06 136 THR A O 1
ATOM 1067 N N . LEU A 1 137 ? 2.860 -1.063 9.033 1.00 98.06 137 LEU A N 1
ATOM 1068 C CA . LEU A 1 137 ? 1.897 -0.358 9.884 1.00 98.06 137 LEU A CA 1
ATOM 1069 C C . LEU A 1 137 ? 0.556 -1.098 9.970 1.00 98.06 137 LEU A C 1
ATOM 1071 O O . LEU A 1 137 ? -0.001 -1.189 11.062 1.00 98.06 137 LEU A O 1
ATOM 1075 N N . ALA A 1 138 ? 0.066 -1.655 8.860 1.00 98.12 138 ALA A N 1
ATOM 1076 C CA . ALA A 1 138 ? -1.155 -2.455 8.821 1.00 98.12 138 ALA A CA 1
ATOM 1077 C C . ALA A 1 138 ? -1.020 -3.734 9.663 1.00 98.12 138 ALA A C 1
ATOM 1079 O O . ALA A 1 138 ? -1.904 -4.027 10.465 1.00 98.12 138 ALA A O 1
ATOM 1080 N N . ASN A 1 139 ? 0.117 -4.430 9.565 1.00 98.12 139 ASN A N 1
ATOM 1081 C CA . ASN A 1 139 ? 0.383 -5.632 10.358 1.00 98.12 139 ASN A CA 1
ATOM 1082 C C . ASN A 1 139 ? 0.424 -5.311 11.864 1.00 98.12 139 ASN A C 1
ATOM 1084 O O . ASN A 1 139 ? -0.322 -5.917 12.627 1.00 98.12 139 ASN A O 1
ATOM 1088 N N . ARG A 1 140 ? 1.151 -4.261 12.288 1.00 98.25 140 ARG A N 1
ATOM 1089 C CA . ARG A 1 140 ? 1.126 -3.797 13.694 1.00 98.25 140 ARG A CA 1
ATOM 1090 C C . ARG A 1 140 ? -0.278 -3.392 14.163 1.00 98.25 140 ARG A C 1
ATOM 1092 O O . ARG A 1 140 ? -0.597 -3.540 15.340 1.00 98.25 140 ARG A O 1
ATOM 1099 N N . ALA A 1 141 ? -1.110 -2.837 13.281 1.00 97.62 141 ALA A N 1
ATOM 1100 C CA . ALA A 1 141 ? -2.490 -2.490 13.614 1.00 97.62 141 ALA A CA 1
ATOM 1101 C C . ALA A 1 141 ? -3.369 -3.740 13.808 1.00 97.62 141 ALA A C 1
ATOM 1103 O O . ALA A 1 141 ? -4.204 -3.740 14.709 1.00 97.62 141 ALA A O 1
ATOM 1104 N N . ALA A 1 142 ? -3.147 -4.803 13.027 1.00 98.12 142 ALA A N 1
ATOM 1105 C CA . ALA A 1 142 ? -3.793 -6.100 13.219 1.00 98.12 142 ALA A CA 1
ATOM 1106 C C . ALA A 1 142 ? -3.340 -6.778 14.526 1.00 98.12 142 ALA A C 1
ATOM 1108 O O . ALA A 1 142 ? -4.191 -7.151 15.330 1.00 98.12 142 ALA A O 1
ATOM 1109 N N . ASP A 1 143 ? -2.030 -6.826 14.803 1.00 98.12 143 ASP A N 1
ATOM 1110 C CA . ASP A 1 143 ? -1.476 -7.372 16.056 1.00 98.12 143 ASP A CA 1
ATOM 1111 C C . ASP A 1 143 ? -2.090 -6.685 17.295 1.00 98.12 143 ASP A C 1
ATOM 1113 O O . ASP A 1 143 ? -2.511 -7.334 18.256 1.00 98.12 143 ASP A O 1
ATOM 1117 N N . ASN A 1 144 ? -2.192 -5.350 17.255 1.00 98.25 144 ASN A N 1
ATOM 1118 C CA . ASN A 1 144 ? -2.817 -4.551 18.312 1.00 98.25 144 ASN A CA 1
ATOM 1119 C C . ASN A 1 144 ? -4.331 -4.803 18.429 1.00 98.25 144 ASN A C 1
ATOM 1121 O O . ASN A 1 144 ? -4.863 -4.803 19.541 1.00 98.25 144 ASN A O 1
ATOM 1125 N N . LEU A 1 145 ? -5.030 -5.015 17.309 1.00 98.25 145 LEU A N 1
ATOM 1126 C CA . LEU A 1 145 ? -6.462 -5.319 17.296 1.00 98.25 145 LEU A CA 1
ATOM 1127 C C . LEU A 1 145 ? -6.741 -6.691 17.921 1.00 98.25 145 LEU A C 1
ATOM 1129 O O . LEU A 1 145 ? -7.656 -6.806 18.733 1.00 98.25 145 LEU A O 1
ATOM 1133 N N . ASP A 1 146 ? -5.933 -7.706 17.617 1.00 98.12 146 ASP A N 1
ATOM 1134 C CA . ASP A 1 146 ? -6.071 -9.043 18.205 1.00 98.12 146 ASP A CA 1
ATOM 1135 C C . ASP A 1 146 ? -5.711 -9.060 19.698 1.00 98.12 146 ASP A C 1
ATOM 1137 O O . ASP A 1 146 ? -6.418 -9.679 20.499 1.00 98.12 146 ASP A O 1
ATOM 1141 N N . ALA A 1 147 ? -4.694 -8.299 20.116 1.00 98.12 147 ALA A N 1
ATOM 1142 C CA . ALA A 1 147 ? -4.395 -8.085 21.533 1.00 98.12 147 ALA A CA 1
ATOM 1143 C C . ALA A 1 147 ? -5.556 -7.389 22.281 1.00 98.12 147 ALA A C 1
ATOM 1145 O O . ALA A 1 147 ? -5.920 -7.789 23.394 1.00 98.12 147 ALA A O 1
ATOM 1146 N N . ALA A 1 148 ? -6.190 -6.387 21.663 1.00 97.88 148 ALA A N 1
ATOM 1147 C CA . ALA A 1 148 ? -7.365 -5.716 22.219 1.00 97.88 148 ALA A CA 1
ATOM 1148 C C . ALA A 1 148 ? -8.595 -6.644 22.261 1.00 97.88 148 ALA A C 1
ATOM 1150 O O . ALA A 1 148 ? -9.265 -6.729 23.288 1.00 97.88 148 ALA A O 1
ATOM 1151 N N . ASN A 1 149 ? -8.856 -7.409 21.198 1.00 98.19 149 ASN A N 1
ATOM 1152 C CA . ASN A 1 149 ? -9.930 -8.405 21.154 1.00 98.19 149 ASN A CA 1
ATOM 1153 C C . ASN A 1 149 ? -9.765 -9.467 22.250 1.00 98.19 149 ASN A C 1
ATOM 1155 O O . ASN A 1 149 ? -10.749 -9.840 22.892 1.00 98.19 149 ASN A O 1
ATOM 1159 N N . LYS A 1 150 ? -8.528 -9.912 22.509 1.00 98.06 150 LYS A N 1
ATOM 1160 C CA . LYS A 1 150 ? -8.225 -10.854 23.589 1.00 98.06 150 LYS A CA 1
ATOM 1161 C C . LYS A 1 150 ? -8.524 -10.265 24.968 1.00 98.06 150 LYS A C 1
ATOM 1163 O O . LYS A 1 150 ? -9.272 -10.874 25.722 1.00 98.06 150 LYS A O 1
ATOM 1168 N N . THR A 1 151 ? -8.025 -9.067 25.282 1.00 98.44 151 THR A N 1
ATOM 1169 C CA . THR A 1 151 ? -8.307 -8.439 26.591 1.00 98.44 151 THR A CA 1
ATOM 1170 C C . THR A 1 151 ? -9.798 -8.134 26.784 1.00 98.44 151 THR A C 1
ATOM 1172 O O . THR A 1 151 ? -10.325 -8.322 27.877 1.00 98.44 151 THR A O 1
ATOM 1175 N N . ILE A 1 152 ? -10.524 -7.770 25.720 1.00 98.31 152 ILE A N 1
ATOM 1176 C CA . ILE A 1 152 ? -11.990 -7.641 25.739 1.00 98.31 152 ILE A CA 1
ATOM 1177 C C . ILE A 1 152 ? -12.678 -8.991 26.022 1.00 98.31 152 ILE A C 1
ATOM 1179 O O . ILE A 1 152 ? -13.679 -9.021 26.738 1.00 98.31 152 ILE A O 1
ATOM 1183 N N . ALA A 1 153 ? -12.172 -10.107 25.488 1.00 98.00 153 ALA A N 1
ATOM 1184 C CA . ALA A 1 153 ? -12.689 -11.442 25.797 1.00 98.00 153 ALA A CA 1
ATOM 1185 C C . ALA A 1 153 ? -12.411 -11.843 27.258 1.00 98.00 153 ALA A C 1
ATOM 1187 O O . ALA A 1 153 ? -13.328 -12.298 27.944 1.00 98.00 153 ALA A O 1
ATOM 1188 N N . ASP A 1 154 ? -11.196 -11.591 27.755 1.00 98.00 154 ASP A N 1
ATOM 1189 C CA . ASP A 1 154 ? -10.805 -11.852 29.144 1.00 98.00 154 ASP A CA 1
ATOM 1190 C C . ASP A 1 154 ? -11.688 -11.051 30.128 1.00 98.00 154 ASP A C 1
ATOM 1192 O O . ASP A 1 154 ? -12.234 -11.617 31.078 1.00 98.00 154 ASP A O 1
ATOM 1196 N N . PHE A 1 155 ? -11.926 -9.757 29.866 1.00 98.25 155 PHE A N 1
ATOM 1197 C CA . PHE A 1 155 ? -12.834 -8.930 30.674 1.00 98.25 155 PHE A CA 1
ATOM 1198 C C . PHE A 1 155 ? -14.298 -9.385 30.591 1.00 98.25 155 PHE A C 1
ATOM 1200 O O . PHE A 1 155 ? -14.991 -9.375 31.607 1.00 98.25 155 PHE A O 1
ATOM 1207 N N . ARG A 1 156 ? -14.788 -9.824 29.422 1.00 98.44 156 ARG A N 1
ATOM 1208 C CA . ARG A 1 156 ? -16.143 -10.400 29.295 1.00 98.44 156 ARG A CA 1
ATOM 1209 C C . ARG A 1 156 ? -16.301 -11.672 30.129 1.00 98.44 156 ARG A C 1
ATOM 1211 O O . ARG A 1 156 ? -17.351 -11.855 30.738 1.00 98.44 156 ARG A O 1
ATOM 1218 N N . SER A 1 157 ? -15.267 -12.513 30.197 1.00 98.00 157 SER A N 1
ATOM 1219 C CA . SER A 1 157 ? -15.270 -13.703 31.055 1.00 98.00 157 SER A CA 1
ATOM 1220 C C . SER A 1 157 ? -15.320 -13.331 32.541 1.00 98.00 157 SER A C 1
ATOM 1222 O O . SER A 1 157 ? -16.126 -13.893 33.277 1.00 98.00 157 SER A O 1
ATOM 1224 N N . GLN A 1 158 ? -14.518 -12.351 32.973 1.00 98.44 158 GLN A N 1
ATOM 1225 C CA . GLN A 1 158 ? -14.518 -11.862 34.361 1.00 98.44 158 GLN A CA 1
ATOM 1226 C C . GLN A 1 158 ? -15.862 -11.231 34.755 1.00 98.44 158 GLN A C 1
ATOM 1228 O O . GLN A 1 158 ? -16.363 -11.486 35.847 1.00 98.44 158 GLN A O 1
ATOM 1233 N N . MET A 1 159 ? -16.480 -10.450 33.862 1.00 97.69 159 MET A N 1
ATOM 1234 C CA . MET A 1 159 ? -17.819 -9.892 34.082 1.00 97.69 159 MET A CA 1
ATOM 1235 C C . MET A 1 159 ? -18.871 -10.993 34.254 1.00 97.69 159 MET A C 1
ATOM 1237 O O . MET A 1 159 ? -19.629 -10.952 35.218 1.00 97.69 159 MET A O 1
ATOM 1241 N N . ALA A 1 160 ? -18.878 -12.010 33.386 1.00 97.69 160 ALA A N 1
ATOM 1242 C CA . ALA A 1 160 ? -19.818 -13.127 33.487 1.00 97.69 160 ALA A CA 1
ATOM 1243 C C . ALA A 1 160 ? -19.619 -13.965 34.769 1.00 97.69 160 ALA A C 1
ATOM 1245 O O . ALA A 1 160 ? -20.595 -14.414 35.370 1.00 97.69 160 ALA A O 1
ATOM 1246 N N . GLU A 1 161 ? -18.373 -14.152 35.219 1.00 98.06 161 GLU A N 1
ATOM 1247 C CA . GLU A 1 161 ? -18.062 -14.825 36.488 1.00 98.06 161 GLU A CA 1
ATOM 1248 C C . GLU A 1 161 ? -18.555 -14.015 37.700 1.00 98.06 161 GLU A C 1
ATOM 1250 O O . GLU A 1 161 ? -19.178 -14.572 38.607 1.00 98.06 161 GLU A O 1
ATOM 1255 N N . LEU A 1 162 ? -18.342 -12.694 37.700 1.00 97.56 162 LEU A N 1
ATOM 1256 C CA . LEU A 1 162 ? -18.832 -11.797 38.750 1.00 97.56 162 LEU A CA 1
ATOM 1257 C C . LEU A 1 162 ? -20.366 -11.723 38.776 1.00 97.56 162 LEU A C 1
ATOM 1259 O O . LEU A 1 162 ? -20.952 -11.817 39.853 1.00 97.56 162 LEU A O 1
ATOM 1263 N N . GLU A 1 163 ? -21.025 -11.626 37.619 1.00 97.75 163 GLU A N 1
ATOM 1264 C CA . GLU A 1 163 ? -22.490 -11.667 37.508 1.00 97.75 163 GLU A CA 1
ATOM 1265 C C . GLU A 1 163 ? -23.061 -12.985 38.051 1.00 97.75 163 GLU A C 1
ATOM 1267 O O . GLU A 1 163 ? -24.006 -12.970 38.846 1.00 97.75 163 GLU A O 1
ATOM 1272 N N . ALA A 1 164 ? -22.461 -14.125 37.688 1.00 97.50 164 ALA A N 1
ATOM 1273 C CA . ALA A 1 164 ? -22.854 -15.433 38.206 1.00 97.50 164 ALA A CA 1
ATOM 1274 C C . ALA A 1 164 ? -22.669 -15.523 39.730 1.00 97.50 164 ALA A C 1
ATOM 1276 O O . ALA A 1 164 ? -23.587 -15.951 40.435 1.00 97.50 164 ALA A O 1
ATOM 1277 N N . LYS A 1 165 ? -21.525 -15.064 40.254 1.00 98.06 165 LYS A N 1
ATOM 1278 C CA . LYS A 1 165 ? -21.247 -15.043 41.694 1.00 98.06 165 LYS A CA 1
ATOM 1279 C C . LYS A 1 165 ? -22.262 -14.181 42.447 1.00 98.06 165 LYS A C 1
ATOM 1281 O O . LYS A 1 165 ? -22.930 -14.690 43.348 1.00 98.06 165 LYS A O 1
ATOM 1286 N N . CYS A 1 166 ? -22.433 -12.918 42.049 1.00 97.00 166 CYS A N 1
ATOM 1287 C CA . CYS A 1 166 ? -23.390 -11.999 42.667 1.00 97.00 166 CYS A CA 1
ATOM 1288 C C . CYS A 1 166 ? -24.821 -12.550 42.624 1.00 97.00 166 CYS A C 1
ATOM 1290 O O . CYS A 1 166 ? -25.551 -12.424 43.605 1.00 97.00 166 CYS A O 1
ATOM 1292 N N . LYS A 1 167 ? -25.214 -13.220 41.533 1.00 97.62 167 LYS A N 1
ATOM 1293 C CA . LYS A 1 167 ? -26.509 -13.900 41.450 1.00 97.62 167 LYS A CA 1
ATOM 1294 C C . LYS A 1 167 ? -26.642 -15.015 42.496 1.00 97.62 167 LYS A C 1
ATOM 1296 O O . LYS A 1 167 ? -27.629 -15.018 43.226 1.00 97.62 167 LYS A O 1
ATOM 1301 N N . THR A 1 168 ? -25.659 -15.912 42.618 1.00 97.06 168 THR A N 1
ATOM 1302 C CA . THR A 1 168 ? -25.707 -16.990 43.630 1.00 97.06 168 THR A CA 1
ATOM 1303 C C . THR A 1 168 ? -25.701 -16.464 45.069 1.00 97.06 168 THR A C 1
ATOM 1305 O O . THR A 1 168 ? -26.359 -17.035 45.934 1.00 97.06 168 THR A O 1
ATOM 1308 N N . GLU A 1 169 ? -25.018 -15.345 45.325 1.00 97.69 169 GLU A N 1
ATOM 1309 C CA . GLU A 1 169 ? -24.979 -14.689 46.636 1.00 97.69 169 GLU A CA 1
ATOM 1310 C C . GLU A 1 169 ? -26.336 -14.050 46.987 1.00 97.69 169 GLU A C 1
ATOM 1312 O O . GLU A 1 169 ? -26.851 -14.250 48.087 1.00 97.69 169 GLU A O 1
ATOM 1317 N N . VAL A 1 170 ? -26.986 -13.385 46.025 1.00 97.50 170 VAL A N 1
ATOM 1318 C CA . VAL A 1 170 ? -28.359 -12.866 46.170 1.00 97.50 170 VAL A CA 1
ATOM 1319 C C . VAL A 1 170 ? -29.382 -13.995 46.341 1.00 97.50 170 VAL A C 1
ATOM 1321 O O . VAL A 1 170 ? -30.310 -13.860 47.139 1.00 97.50 170 VAL A O 1
ATOM 1324 N N . GLU A 1 171 ? -29.239 -15.116 45.634 1.00 96.56 171 GLU A N 1
ATOM 1325 C CA . GLU A 1 171 ? -30.107 -16.291 45.804 1.00 96.56 171 GLU A CA 1
ATOM 1326 C C . GLU A 1 171 ? -29.937 -16.914 47.204 1.00 96.56 171 GLU A C 1
ATOM 1328 O O . GLU A 1 171 ? -30.936 -17.180 47.875 1.00 96.56 171 GLU A O 1
ATOM 1333 N N . GLY A 1 172 ? -28.700 -17.041 47.701 1.00 97.25 172 GLY A N 1
ATOM 1334 C CA . GLY A 1 172 ? -28.404 -17.505 49.061 1.00 97.25 172 GLY A CA 1
ATOM 1335 C C . GLY A 1 172 ? -28.975 -16.596 50.157 1.00 97.25 172 GLY A C 1
ATOM 1336 O O . GLY A 1 172 ? -29.689 -17.071 51.041 1.00 97.25 172 GLY A O 1
ATOM 1337 N N . LEU A 1 173 ? -28.746 -15.282 50.063 1.00 97.25 173 LEU A N 1
ATOM 1338 C CA . LEU A 1 173 ? -29.275 -14.301 51.020 1.00 97.25 173 LEU A CA 1
ATOM 1339 C C . LEU A 1 173 ? -30.812 -14.264 51.033 1.00 97.25 173 LEU A C 1
ATOM 1341 O O . LEU A 1 173 ? -31.416 -14.093 52.091 1.00 97.25 173 LEU A O 1
ATOM 1345 N N . ASN A 1 174 ? -31.474 -14.474 49.890 1.00 96.75 174 ASN A N 1
ATOM 1346 C CA . ASN A 1 174 ? -32.936 -14.585 49.848 1.00 96.75 174 ASN A CA 1
ATOM 1347 C C . ASN A 1 174 ? -33.455 -15.839 50.573 1.00 96.75 174 ASN A C 1
ATOM 1349 O O . ASN A 1 174 ? -34.500 -15.768 51.224 1.00 96.75 174 ASN A O 1
ATOM 1353 N N . ILE A 1 175 ? -32.735 -16.965 50.504 1.00 97.12 175 ILE A N 1
ATOM 1354 C CA . ILE A 1 175 ? -33.068 -18.190 51.252 1.00 97.12 175 ILE A CA 1
ATOM 1355 C C . ILE A 1 175 ? -32.891 -17.960 52.762 1.00 97.12 175 ILE A C 1
ATOM 1357 O O . ILE A 1 175 ? -33.782 -18.307 53.539 1.00 97.12 175 ILE A O 1
ATOM 1361 N N . GLU A 1 176 ? -31.800 -17.317 53.185 1.00 97.69 176 GLU A N 1
ATOM 1362 C CA . GLU A 1 176 ? -31.568 -16.971 54.594 1.00 97.69 176 GLU A CA 1
ATOM 1363 C C . GLU A 1 176 ? -32.652 -16.021 55.132 1.00 97.69 176 GLU A C 1
ATOM 1365 O O . GLU A 1 176 ? -33.276 -16.299 56.158 1.00 97.69 176 GLU A O 1
ATOM 1370 N N . VAL A 1 177 ? -32.972 -14.952 54.395 1.00 97.75 177 VAL A N 1
ATOM 1371 C CA . VAL A 1 177 ? -34.055 -14.014 54.739 1.00 97.75 177 VAL A CA 1
ATOM 1372 C C . VAL A 1 177 ? -35.421 -14.710 54.797 1.00 97.75 177 VAL A C 1
ATOM 1374 O O . VAL A 1 177 ? -36.260 -14.331 55.618 1.00 97.75 177 VAL A O 1
ATOM 1377 N N . ALA A 1 178 ? -35.674 -15.723 53.962 1.00 96.44 178 ALA A N 1
ATOM 1378 C CA . ALA A 1 178 ? -36.894 -16.525 54.038 1.00 96.44 178 ALA A CA 1
ATOM 1379 C C . ALA A 1 178 ? -36.935 -17.404 55.303 1.00 96.44 178 ALA A C 1
ATOM 1381 O O . ALA A 1 178 ? -37.975 -17.447 55.965 1.00 96.44 178 ALA A O 1
ATOM 1382 N N . SER A 1 179 ? -35.815 -18.032 55.683 1.00 97.50 179 SER A N 1
ATOM 1383 C CA . SER A 1 179 ? -35.706 -18.805 56.932 1.00 97.50 179 SER A CA 1
ATOM 1384 C C . SER A 1 179 ? -35.921 -17.916 58.157 1.00 97.50 179 SER A C 1
ATOM 1386 O O . SER A 1 179 ? -36.809 -18.182 58.962 1.00 97.50 179 SER A O 1
ATOM 1388 N N . LEU A 1 180 ? -35.199 -16.794 58.248 1.00 97.56 180 LEU A N 1
ATOM 1389 C CA . LEU A 1 180 ? -35.310 -15.854 59.367 1.00 97.56 180 LEU A CA 1
ATOM 1390 C C . LEU A 1 180 ? -36.734 -15.294 59.515 1.00 97.56 180 LEU A C 1
ATOM 1392 O O . LEU A 1 180 ? -37.216 -15.125 60.633 1.00 97.56 180 LEU A O 1
ATOM 1396 N N . LYS A 1 181 ? -37.456 -15.057 58.409 1.00 97.62 181 LYS A N 1
ATOM 1397 C CA . LYS A 1 181 ? -38.881 -14.678 58.448 1.00 97.62 181 LYS A CA 1
ATOM 1398 C C . LYS A 1 181 ? -39.772 -15.788 59.016 1.00 97.62 181 LYS A C 1
ATOM 1400 O O . LYS A 1 181 ? -40.702 -15.476 59.761 1.00 97.62 181 LYS A O 1
ATOM 1405 N N . ALA A 1 182 ? -39.504 -17.054 58.696 1.00 96.88 182 ALA A N 1
ATOM 1406 C CA . ALA A 1 182 ? -40.238 -18.190 59.253 1.00 96.88 182 ALA A CA 1
ATOM 1407 C C . ALA A 1 182 ? -39.962 -18.367 60.758 1.00 96.88 182 ALA A C 1
ATOM 1409 O O . ALA A 1 182 ? -40.902 -18.555 61.533 1.00 96.88 182 ALA A O 1
ATOM 1410 N N . ASP A 1 183 ? -38.707 -18.218 61.189 1.00 97.31 183 ASP A N 1
ATOM 1411 C CA . ASP A 1 183 ? -38.324 -18.278 62.604 1.00 97.31 183 ASP A CA 1
ATOM 1412 C C . ASP A 1 183 ? -38.916 -17.112 63.413 1.00 97.31 183 ASP A C 1
ATOM 1414 O O . ASP A 1 183 ? -39.466 -17.331 64.493 1.00 97.31 183 ASP A O 1
ATOM 1418 N N . ILE A 1 184 ? -38.913 -15.887 62.871 1.00 97.31 184 ILE A N 1
ATOM 1419 C CA . ILE A 1 184 ? -39.590 -14.727 63.478 1.00 97.31 184 ILE A CA 1
ATOM 1420 C C . ILE A 1 184 ? -41.099 -14.975 63.606 1.00 97.31 184 ILE A C 1
ATOM 1422 O O . ILE A 1 184 ? -41.676 -14.685 64.655 1.00 97.31 184 ILE A O 1
ATOM 1426 N N . ALA A 1 185 ? -41.751 -15.536 62.581 1.00 96.38 185 ALA A N 1
ATOM 1427 C CA . ALA A 1 185 ? -43.175 -15.865 62.644 1.00 96.38 185 ALA A CA 1
ATOM 1428 C C . ALA A 1 185 ? -43.467 -16.917 63.730 1.00 96.38 185 ALA A C 1
ATOM 1430 O O . ALA A 1 185 ? -44.367 -16.721 64.550 1.00 96.38 185 ALA A O 1
ATOM 1431 N N . LYS A 1 186 ? -42.662 -17.985 63.797 1.00 97.38 186 LYS A N 1
ATOM 1432 C CA . LYS A 1 186 ? -42.751 -19.026 64.831 1.00 97.38 186 LYS A CA 1
ATOM 1433 C C . LYS A 1 186 ? -42.580 -18.437 66.235 1.00 97.38 186 LYS A C 1
ATOM 1435 O O . LYS A 1 186 ? -43.478 -18.592 67.063 1.00 97.38 186 LYS A O 1
ATOM 1440 N N . LEU A 1 187 ? -41.496 -17.700 66.480 1.00 97.12 187 LEU A N 1
ATOM 1441 C CA . LEU A 1 187 ? -41.230 -17.044 67.765 1.00 97.12 187 LEU A CA 1
ATOM 1442 C C . LEU A 1 187 ? -42.326 -16.035 68.134 1.00 97.12 187 LEU A C 1
ATOM 1444 O O . LEU A 1 187 ? -42.679 -15.916 69.303 1.00 97.12 187 LEU A O 1
ATOM 1448 N N . SER A 1 188 ? -42.925 -15.349 67.155 1.00 96.75 188 SER A N 1
ATOM 1449 C CA . SER A 1 188 ? -44.066 -14.460 67.399 1.00 96.75 188 SER A CA 1
ATOM 1450 C C . SER A 1 188 ? -45.321 -15.224 67.831 1.00 96.75 188 SER A C 1
ATOM 1452 O O . SER A 1 188 ? -46.038 -14.743 68.709 1.00 96.75 188 SER A O 1
ATOM 1454 N N . THR A 1 189 ? -45.599 -16.402 67.259 1.00 96.12 189 THR A N 1
ATOM 1455 C CA . THR A 1 189 ? -46.712 -17.249 67.730 1.00 96.12 189 THR A CA 1
ATOM 1456 C C . THR A 1 189 ? -46.443 -17.818 69.122 1.00 96.12 189 THR A C 1
ATOM 1458 O O . THR A 1 189 ? -47.317 -17.762 69.984 1.00 96.12 189 THR A O 1
ATOM 1461 N N . GLU A 1 190 ? -45.213 -18.259 69.393 1.00 96.81 190 GLU A N 1
ATOM 1462 C CA . GLU A 1 190 ? -44.788 -18.756 70.705 1.00 96.81 190 GLU A CA 1
ATOM 1463 C C . GLU A 1 190 ? -44.902 -17.661 71.781 1.00 96.81 190 GLU A C 1
ATOM 1465 O O . GLU A 1 190 ? -45.507 -17.885 72.834 1.00 96.81 190 GLU A O 1
ATOM 1470 N N . ARG A 1 191 ? -44.460 -16.430 71.479 1.00 96.31 191 ARG A N 1
ATOM 1471 C CA . ARG A 1 191 ? -44.612 -15.264 72.367 1.00 96.31 191 ARG A CA 1
ATOM 1472 C C . ARG A 1 191 ? -46.073 -14.927 72.663 1.00 96.31 191 ARG A C 1
ATOM 1474 O O . ARG A 1 191 ? -46.380 -14.503 73.773 1.00 96.31 191 ARG A O 1
ATOM 1481 N N . GLU A 1 192 ? -46.983 -15.079 71.700 1.00 96.06 192 GLU A N 1
ATOM 1482 C CA . GLU A 1 192 ? -48.394 -14.773 71.956 1.00 96.06 192 GLU A CA 1
ATOM 1483 C C . GLU A 1 192 ? -49.116 -15.904 72.704 1.00 96.06 192 GLU A C 1
ATOM 1485 O O . GLU A 1 192 ? -49.903 -15.616 73.603 1.00 96.06 192 GLU A O 1
ATOM 1490 N N . THR A 1 193 ? -48.778 -17.176 72.454 1.00 95.88 193 THR A N 1
ATOM 1491 C CA . THR A 1 193 ? -49.285 -18.289 73.284 1.00 95.88 193 THR A CA 1
ATOM 1492 C C . THR A 1 193 ? -48.804 -18.203 74.734 1.00 95.88 193 THR A C 1
ATOM 1494 O O . THR A 1 193 ? -49.605 -18.380 75.649 1.00 95.88 193 THR A O 1
ATOM 1497 N N . THR A 1 194 ? -47.539 -17.843 74.969 1.00 95.81 194 THR A N 1
ATOM 1498 C CA . THR A 1 194 ? -46.990 -17.655 76.325 1.00 95.81 194 THR A CA 1
ATOM 1499 C C . THR A 1 194 ? -47.537 -16.397 77.007 1.00 95.81 194 THR A C 1
ATOM 1501 O O . THR A 1 194 ? -47.861 -16.449 78.192 1.00 95.81 194 THR A O 1
ATOM 1504 N N . ASN A 1 195 ? -47.763 -15.296 76.277 1.00 95.50 195 ASN A N 1
ATOM 1505 C CA . ASN A 1 195 ? -48.528 -14.144 76.783 1.00 95.50 195 ASN A CA 1
ATOM 1506 C C . ASN A 1 195 ? -49.958 -14.530 77.192 1.00 95.50 195 ASN A C 1
ATOM 1508 O O . ASN A 1 195 ? -50.467 -14.027 78.192 1.00 95.50 195 ASN A O 1
ATOM 1512 N N . GLN A 1 196 ? -50.629 -15.379 76.412 1.00 95.62 196 GLN A N 1
ATOM 1513 C CA . GLN A 1 196 ? -51.995 -15.808 76.700 1.00 95.62 196 GLN A CA 1
ATOM 1514 C C . GLN A 1 196 ? -52.046 -16.709 77.943 1.00 95.62 196 GLN A C 1
ATOM 1516 O O . GLN A 1 196 ? -52.815 -16.427 78.860 1.00 95.62 196 GLN A O 1
ATOM 1521 N N . GLN A 1 197 ? -51.140 -17.687 78.043 1.00 96.06 197 GLN A N 1
ATOM 1522 C CA . GLN A 1 197 ? -50.944 -18.499 79.250 1.00 96.06 197 GLN A CA 1
ATOM 1523 C C . GLN A 1 197 ? -50.615 -17.639 80.482 1.00 96.06 197 GLN A C 1
ATOM 1525 O O . GLN A 1 197 ? -51.114 -17.908 81.572 1.00 96.06 197 GLN A O 1
ATOM 1530 N N . LEU A 1 198 ? -49.819 -16.573 80.326 1.00 95.56 198 LEU A N 1
ATOM 1531 C CA . LEU A 1 198 ? -49.505 -15.646 81.415 1.00 95.56 198 LEU A CA 1
ATOM 1532 C C . LEU A 1 198 ? -50.742 -14.863 81.886 1.00 95.56 198 LEU A C 1
ATOM 1534 O O . LEU A 1 198 ? -50.939 -14.733 83.092 1.00 95.56 198 LEU A O 1
ATOM 1538 N N . LYS A 1 199 ? -51.600 -14.385 80.970 1.00 95.31 199 LYS A N 1
ATOM 1539 C CA . LYS A 1 199 ? -52.884 -13.741 81.321 1.00 95.31 199 LYS A CA 1
ATOM 1540 C C . LYS A 1 199 ? -53.814 -14.713 82.053 1.00 95.31 199 LYS A C 1
ATOM 1542 O O . LYS A 1 199 ? -54.441 -14.332 83.037 1.00 95.31 199 LYS A O 1
ATOM 1547 N N . GLU A 1 200 ? -53.891 -15.962 81.597 1.00 94.69 200 GLU A N 1
ATOM 1548 C CA . GLU A 1 200 ? -54.710 -17.015 82.212 1.00 94.69 20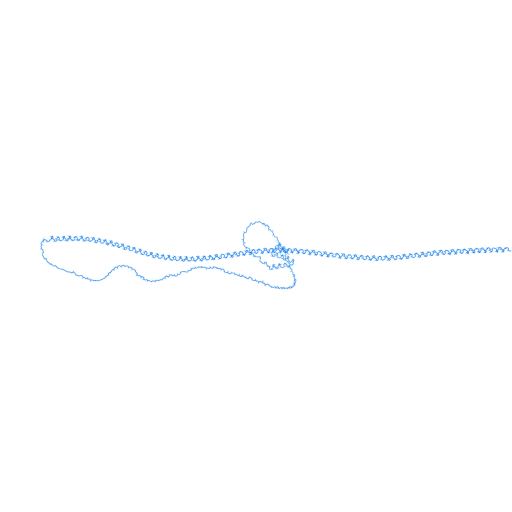0 GLU A CA 1
ATOM 1549 C C . GLU A 1 200 ? -54.204 -17.371 83.618 1.00 94.69 200 GLU A C 1
ATOM 1551 O O . GLU A 1 200 ? -54.990 -17.407 84.564 1.00 94.69 200 GLU A O 1
ATOM 1556 N N . ALA A 1 201 ? -52.888 -17.519 83.796 1.00 93.06 201 ALA A N 1
ATOM 1557 C CA . ALA A 1 201 ? -52.269 -17.722 85.104 1.00 93.06 201 ALA A CA 1
ATOM 1558 C C . ALA A 1 201 ? -52.468 -16.518 86.046 1.00 93.06 201 ALA A C 1
ATOM 1560 O O . ALA A 1 201 ? -52.713 -16.705 87.236 1.00 93.06 201 ALA A O 1
ATOM 1561 N N . GLN A 1 202 ? -52.413 -15.284 85.531 1.00 94.94 202 GLN A N 1
ATOM 1562 C CA . GLN A 1 202 ? -52.715 -14.069 86.299 1.00 94.94 202 GLN A CA 1
ATOM 1563 C C . GLN A 1 202 ? -54.191 -14.001 86.722 1.00 94.94 202 GLN A C 1
ATOM 1565 O O . GLN A 1 202 ? -54.476 -13.631 87.860 1.00 94.94 202 GLN A O 1
ATOM 1570 N N . ALA A 1 203 ? -55.123 -14.392 85.848 1.00 94.25 203 ALA A N 1
ATOM 1571 C CA . ALA A 1 203 ? -56.547 -14.460 86.170 1.00 94.25 203 ALA A CA 1
ATOM 1572 C C . ALA A 1 203 ? -56.836 -15.525 87.241 1.00 94.25 203 ALA A C 1
ATOM 1574 O O . ALA A 1 203 ? -57.481 -15.220 88.243 1.00 94.25 203 ALA A O 1
ATOM 1575 N N . ALA A 1 204 ? -56.280 -16.732 87.091 1.00 94.25 204 ALA A N 1
ATOM 1576 C CA . ALA A 1 204 ? -56.400 -17.805 88.078 1.00 94.25 204 ALA A CA 1
ATOM 1577 C C . ALA A 1 204 ? -55.760 -17.434 89.431 1.00 94.25 204 ALA A C 1
ATOM 1579 O O . ALA A 1 204 ? -56.311 -17.747 90.485 1.00 94.25 204 ALA A O 1
ATOM 1580 N N . LEU A 1 205 ? -54.631 -16.713 89.428 1.00 94.50 205 LEU A N 1
ATOM 1581 C CA . LEU A 1 205 ? -54.008 -16.192 90.648 1.00 94.50 205 LEU A CA 1
ATOM 1582 C C . LEU A 1 205 ? -54.885 -15.131 91.331 1.00 94.50 205 LEU A C 1
ATOM 1584 O O . LEU A 1 205 ? -55.001 -15.136 92.557 1.00 94.50 205 LEU A O 1
ATOM 1588 N N . ALA A 1 206 ? -55.529 -14.244 90.568 1.00 93.44 206 ALA A N 1
ATOM 1589 C CA . ALA A 1 206 ? -56.465 -13.257 91.107 1.00 93.44 206 ALA A CA 1
ATOM 1590 C C . ALA A 1 206 ? -57.726 -13.923 91.697 1.00 93.44 206 ALA A C 1
ATOM 1592 O O . ALA A 1 206 ? -58.157 -13.567 92.795 1.00 93.44 206 ALA A O 1
ATOM 1593 N N . GLU A 1 207 ? -58.279 -14.934 91.023 1.00 94.25 207 GLU A N 1
ATOM 1594 C CA . GLU A 1 207 ? -59.396 -15.743 91.526 1.00 94.25 207 GLU A CA 1
ATOM 1595 C C . GLU A 1 207 ? -59.016 -16.482 92.820 1.00 94.25 207 GLU A C 1
ATOM 1597 O O . GLU A 1 207 ? -59.690 -16.327 93.839 1.00 94.25 207 GLU A O 1
ATOM 1602 N N . ALA A 1 208 ? -57.876 -17.180 92.840 1.00 92.31 208 ALA A N 1
ATOM 1603 C CA . ALA A 1 208 ? -57.361 -17.840 94.039 1.00 92.31 208 ALA A CA 1
ATOM 1604 C C . ALA A 1 208 ? -57.123 -16.850 95.196 1.00 92.31 208 ALA A C 1
ATOM 1606 O O . ALA A 1 208 ? -57.442 -17.155 96.344 1.00 92.31 208 ALA A O 1
ATOM 1607 N N . THR A 1 209 ? -56.635 -15.640 94.898 1.00 93.56 209 THR A N 1
ATOM 1608 C CA . THR A 1 209 ? -56.449 -14.574 95.897 1.00 93.56 209 THR A CA 1
ATOM 1609 C C . THR A 1 209 ? -57.787 -14.105 96.474 1.00 93.56 209 THR A C 1
ATOM 1611 O O . THR A 1 209 ? -57.901 -13.951 97.689 1.00 93.56 209 THR A O 1
ATOM 1614 N N . THR A 1 210 ? -58.829 -13.923 95.651 1.00 93.19 210 THR A N 1
ATOM 1615 C CA . THR A 1 210 ? -60.159 -13.533 96.164 1.00 93.19 210 THR A CA 1
ATOM 1616 C C . THR A 1 210 ? -60.843 -14.660 96.944 1.00 93.19 210 THR A C 1
ATOM 1618 O O . THR A 1 210 ? -61.501 -14.378 97.942 1.00 93.19 210 THR A O 1
ATOM 1621 N N . SER A 1 211 ? -60.635 -15.925 96.566 1.00 93.88 211 SER A N 1
ATOM 1622 C CA . SER A 1 211 ? -61.113 -17.100 97.310 1.00 93.88 211 SER A CA 1
ATOM 1623 C C . SER A 1 211 ? -60.416 -17.259 98.673 1.00 93.88 211 SER A C 1
ATOM 1625 O O . SER A 1 211 ? -61.068 -17.505 99.692 1.00 93.88 211 SER A O 1
ATOM 1627 N N . LEU A 1 212 ? -59.100 -17.025 98.736 1.00 93.25 212 LEU A N 1
ATOM 1628 C CA . LEU A 1 212 ? -58.335 -17.006 99.989 1.00 93.25 212 LEU A CA 1
ATOM 1629 C C . LEU A 1 212 ? -58.788 -15.861 100.907 1.00 93.25 212 LEU A C 1
ATOM 1631 O O . LEU A 1 212 ? -58.991 -16.073 102.098 1.00 93.25 212 LEU A O 1
ATOM 1635 N N . GLU A 1 213 ? -59.025 -14.672 100.355 1.00 91.12 213 GLU A N 1
ATOM 1636 C CA . GLU A 1 213 ? -59.540 -13.507 101.087 1.00 91.12 213 GLU A CA 1
ATOM 1637 C C . GLU A 1 213 ? -60.981 -13.711 101.606 1.00 91.12 213 GLU A C 1
ATOM 1639 O O . GLU A 1 213 ? -61.327 -13.240 102.690 1.00 91.12 213 GLU A O 1
ATOM 1644 N N . GLN A 1 214 ? -61.828 -14.443 100.873 1.00 93.31 214 GLN A N 1
ATOM 1645 C CA . GLN A 1 214 ? -63.146 -14.880 101.357 1.00 93.31 214 GLN A CA 1
ATOM 1646 C C . GLN A 1 214 ? -63.018 -15.905 102.491 1.00 93.31 214 GLN A C 1
ATOM 1648 O O . GLN A 1 214 ? -63.685 -15.773 103.517 1.00 93.31 214 GLN A O 1
ATOM 1653 N N . SER A 1 215 ? -62.130 -16.890 102.330 1.00 90.19 215 SER A N 1
ATOM 1654 C CA . SER A 1 215 ? -61.864 -17.927 103.337 1.00 90.19 215 SER A CA 1
ATOM 1655 C C . SER A 1 215 ? -61.353 -17.316 104.643 1.00 90.19 215 SER A C 1
ATOM 1657 O O . SER A 1 215 ? -61.847 -17.652 105.715 1.00 90.19 215 SER A O 1
ATOM 1659 N N . ARG A 1 216 ? -60.439 -16.343 104.547 1.00 93.12 216 ARG A N 1
ATOM 1660 C CA . ARG A 1 216 ? -59.902 -15.580 105.679 1.00 93.12 216 ARG A CA 1
ATOM 1661 C C . ARG A 1 216 ? -60.982 -14.808 106.438 1.00 93.12 216 ARG A C 1
ATOM 1663 O O . ARG A 1 216 ? -60.998 -14.828 107.661 1.00 93.12 216 ARG A O 1
ATOM 1670 N N . LYS A 1 217 ? -61.909 -14.149 105.737 1.00 92.12 217 LYS A N 1
ATOM 1671 C CA . LYS A 1 217 ? -63.028 -13.434 106.379 1.00 92.12 217 LYS A CA 1
ATOM 1672 C C . LYS A 1 217 ? -63.958 -14.375 107.142 1.00 92.12 217 LYS A C 1
ATOM 1674 O O . LYS A 1 217 ? -64.429 -14.021 108.217 1.00 92.12 217 LYS A O 1
ATOM 1679 N N . LEU A 1 218 ? -64.185 -15.575 106.609 1.00 93.50 218 LEU A N 1
ATOM 1680 C CA . LEU A 1 218 ? -64.955 -16.618 107.283 1.00 93.50 218 LEU A CA 1
ATOM 1681 C C . LEU A 1 218 ? -64.191 -17.194 108.491 1.00 93.50 218 LEU A C 1
ATOM 1683 O O . LEU A 1 218 ? -64.799 -17.461 109.522 1.00 93.50 218 LEU A O 1
ATOM 1687 N N . GLU A 1 219 ? -62.865 -17.326 108.409 1.00 90.62 219 GLU A N 1
ATOM 1688 C CA . GLU A 1 219 ? -62.002 -17.691 109.542 1.00 90.62 219 GLU A CA 1
ATOM 1689 C C . GLU A 1 219 ? -62.024 -16.619 110.651 1.00 90.62 219 GLU A C 1
ATOM 1691 O O . GLU A 1 219 ? -62.197 -16.953 111.821 1.00 90.62 219 GLU A O 1
ATOM 1696 N N . GLU A 1 220 ? -61.957 -15.332 110.295 1.00 91.81 220 GLU A N 1
ATOM 1697 C CA . GLU A 1 220 ? -62.091 -14.199 111.223 1.00 91.81 220 GLU A CA 1
ATOM 1698 C C . GLU A 1 220 ? -63.495 -14.151 111.875 1.00 91.81 220 GLU A C 1
ATOM 1700 O O . GLU A 1 220 ? -63.602 -13.960 113.090 1.00 91.81 220 GLU A O 1
ATOM 1705 N N . GLU A 1 221 ? -64.574 -14.414 111.123 1.00 92.38 221 GLU A N 1
ATOM 1706 C CA . GLU A 1 221 ? -65.941 -14.545 111.662 1.00 92.38 221 GLU A CA 1
ATOM 1707 C C . GLU A 1 221 ? -66.077 -15.746 112.617 1.00 92.38 221 GLU A C 1
ATOM 1709 O O . GLU A 1 221 ? -66.660 -15.620 113.699 1.00 92.38 221 GLU A O 1
ATOM 1714 N N . LEU A 1 222 ? -65.488 -16.899 112.276 1.00 92.88 222 LEU A N 1
ATOM 1715 C CA . LEU A 1 222 ? -65.438 -18.063 113.163 1.00 92.88 222 LEU A CA 1
ATOM 1716 C C . LEU A 1 222 ? -64.629 -17.778 114.436 1.00 92.88 222 LEU A C 1
ATOM 1718 O O . LEU A 1 222 ? -65.053 -18.191 115.513 1.00 92.88 222 LEU A O 1
ATOM 1722 N N . HIS A 1 223 ? -63.523 -17.034 114.361 1.00 92.81 223 HIS A N 1
ATOM 1723 C CA . HIS A 1 223 ? -62.737 -16.648 115.539 1.00 92.81 223 HIS A CA 1
ATOM 1724 C C . HIS A 1 223 ? -63.511 -15.700 116.470 1.00 92.81 223 HIS A C 1
ATOM 1726 O O . HIS A 1 223 ? -63.519 -15.898 117.690 1.00 92.81 223 HIS A O 1
ATOM 1732 N N . LEU A 1 224 ? -64.236 -14.724 115.912 1.00 92.56 224 LEU A N 1
ATOM 1733 C CA . LEU A 1 224 ? -65.172 -13.885 116.672 1.00 92.56 224 LEU A CA 1
ATOM 1734 C C . LEU A 1 224 ? -66.297 -14.720 117.303 1.00 92.56 224 LEU A C 1
ATOM 1736 O O . LEU A 1 224 ? -66.727 -14.445 118.425 1.00 92.56 224 LEU A O 1
ATOM 1740 N N . LYS A 1 225 ? -66.762 -15.773 116.618 1.00 93.50 225 LYS A N 1
ATOM 1741 C CA . LYS A 1 225 ? -67.802 -16.653 117.155 1.00 93.50 225 LYS A CA 1
ATOM 1742 C C . LYS A 1 225 ? -67.294 -17.585 118.257 1.00 93.50 225 LYS A C 1
ATOM 1744 O O . LYS A 1 225 ? -68.027 -17.809 119.217 1.00 93.50 225 LYS A O 1
ATOM 1749 N N . ILE A 1 226 ? -66.065 -18.090 118.141 1.00 92.50 226 ILE A N 1
ATOM 1750 C CA . ILE A 1 226 ? -65.392 -18.897 119.168 1.00 92.50 226 ILE A CA 1
ATOM 1751 C C . ILE A 1 226 ? -65.175 -18.055 120.427 1.00 92.50 226 ILE A C 1
ATOM 1753 O O . ILE A 1 226 ? -65.650 -18.447 121.485 1.00 92.50 226 ILE A O 1
ATOM 1757 N N . THR A 1 227 ? -64.581 -16.866 120.311 1.00 90.88 227 THR A N 1
ATOM 1758 C CA . THR A 1 227 ? -64.294 -16.001 121.474 1.00 90.88 227 THR A CA 1
ATOM 1759 C C . THR A 1 227 ? -65.553 -15.531 122.213 1.00 90.88 227 THR A C 1
ATOM 1761 O O . THR A 1 227 ? -65.562 -15.464 123.442 1.00 90.88 227 THR A O 1
ATOM 1764 N N . GLU A 1 228 ? -66.664 -15.278 121.512 1.00 91.06 228 GLU A N 1
ATOM 1765 C CA . GLU A 1 228 ? -67.953 -15.008 122.168 1.00 91.06 228 GLU A CA 1
ATOM 1766 C C . GLU A 1 228 ? -68.556 -16.266 122.830 1.00 91.06 228 GLU A C 1
ATOM 1768 O O . GLU A 1 228 ? -69.163 -16.152 123.893 1.00 91.06 228 GLU A O 1
ATOM 1773 N N . LEU A 1 229 ? -68.367 -17.470 122.273 1.00 89.19 229 LEU A N 1
ATOM 1774 C CA . LEU A 1 229 ? -68.778 -18.729 122.920 1.00 89.19 229 LEU A CA 1
ATOM 1775 C C . LEU A 1 229 ? -67.916 -19.064 124.149 1.00 89.19 229 LEU A C 1
ATOM 1777 O O . LEU A 1 229 ? -68.453 -19.516 125.158 1.00 89.19 229 LEU A O 1
ATOM 1781 N N . GLU A 1 230 ? -66.609 -18.805 124.098 1.00 89.69 230 GLU A N 1
ATOM 1782 C CA . GLU A 1 230 ? -65.685 -18.947 125.229 1.00 89.69 230 GLU A CA 1
ATOM 1783 C C . GLU A 1 230 ? -66.101 -18.024 126.378 1.00 89.69 230 GLU A C 1
ATOM 1785 O O . GLU A 1 230 ? -66.317 -18.493 127.492 1.00 89.69 230 GLU A O 1
ATOM 1790 N N . LYS A 1 231 ? -66.356 -16.745 126.089 1.00 90.12 231 LYS A N 1
ATOM 1791 C CA . LYS A 1 231 ? -66.868 -15.760 127.053 1.00 90.12 231 LYS A CA 1
ATOM 1792 C C . LYS A 1 231 ? -68.254 -16.113 127.613 1.00 90.12 231 LYS A C 1
ATOM 1794 O O . LYS A 1 231 ? -68.519 -15.897 128.796 1.00 90.12 231 LYS A O 1
ATOM 1799 N N . GLN A 1 232 ? -69.152 -16.676 126.800 1.00 88.25 232 GLN A N 1
ATOM 1800 C CA . GLN A 1 232 ? -70.439 -17.196 127.287 1.00 88.25 232 GLN A CA 1
ATOM 1801 C C . GLN A 1 232 ? -70.250 -18.410 128.209 1.00 88.25 232 GLN A C 1
ATOM 1803 O O . GLN A 1 232 ? -70.977 -18.548 129.194 1.00 88.25 232 GLN A O 1
ATOM 1808 N N . ASN A 1 233 ? -69.257 -19.260 127.935 1.00 89.56 233 ASN A N 1
ATOM 1809 C CA . ASN A 1 233 ? -68.895 -20.383 128.793 1.00 89.56 233 ASN A CA 1
ATOM 1810 C C . ASN A 1 233 ? -68.228 -19.919 130.104 1.00 89.56 233 ASN A C 1
ATOM 1812 O O . ASN A 1 233 ? -68.587 -20.428 131.160 1.00 89.56 233 ASN A O 1
ATOM 1816 N N . GLU A 1 234 ? -67.346 -18.913 130.078 1.00 88.00 234 GLU A N 1
ATOM 1817 C CA . GLU A 1 234 ? -66.804 -18.267 131.287 1.00 88.00 234 GLU A CA 1
ATOM 1818 C C . GLU A 1 234 ? -67.925 -17.702 132.168 1.00 88.00 234 GLU A C 1
ATOM 1820 O O . GLU A 1 234 ? -67.982 -17.998 133.362 1.00 88.00 234 GLU A O 1
ATOM 1825 N N . LEU A 1 235 ? -68.870 -16.961 131.577 1.00 87.38 235 LEU A N 1
ATOM 1826 C CA . LEU A 1 235 ? -70.030 -16.426 132.291 1.00 87.38 235 LEU A CA 1
ATOM 1827 C C . LEU A 1 235 ? -70.916 -17.546 132.865 1.00 87.38 235 LEU A C 1
ATOM 1829 O O . LEU A 1 235 ? -71.404 -17.431 133.987 1.00 87.38 235 LEU A O 1
ATOM 1833 N N . HIS A 1 236 ? -71.105 -18.648 132.135 1.00 83.81 236 HIS A N 1
ATOM 1834 C CA . HIS A 1 236 ? -71.841 -19.814 132.631 1.00 83.81 236 HIS A CA 1
ATOM 1835 C C . HIS A 1 236 ? -71.108 -20.518 133.787 1.00 83.81 236 HIS A C 1
ATOM 1837 O O . HIS A 1 236 ? -71.741 -20.900 134.771 1.00 83.81 236 HIS A O 1
ATOM 1843 N N . VAL A 1 237 ? -69.781 -20.658 133.712 1.00 86.88 237 VAL A N 1
ATOM 1844 C CA . VAL A 1 237 ? -68.951 -21.199 134.801 1.00 86.88 237 VAL A CA 1
ATOM 1845 C C . VAL A 1 237 ? -69.021 -20.293 136.029 1.00 86.88 237 VAL A C 1
ATOM 1847 O O . VAL A 1 237 ? -69.248 -20.799 137.127 1.00 86.88 237 VAL A O 1
ATOM 1850 N N . GLN A 1 238 ? -68.918 -18.970 135.869 1.00 84.38 238 GLN A N 1
ATOM 1851 C CA . GLN A 1 238 ? -69.050 -18.040 136.990 1.00 84.38 238 GLN A CA 1
ATOM 1852 C C . GLN A 1 238 ? -70.458 -18.086 137.602 1.00 84.38 238 GLN A C 1
ATOM 1854 O O . GLN A 1 238 ? -70.575 -18.265 138.812 1.00 84.38 238 GLN A O 1
ATOM 1859 N N . ASN A 1 239 ? -71.521 -18.063 136.790 1.00 86.88 239 ASN A N 1
ATOM 1860 C CA . ASN A 1 239 ? -72.894 -18.271 137.264 1.00 86.88 239 ASN A CA 1
ATOM 1861 C C . ASN A 1 239 ? -73.047 -19.613 138.008 1.00 86.88 239 ASN A C 1
ATOM 1863 O O . ASN A 1 239 ? -73.776 -19.692 138.993 1.00 86.88 239 ASN A O 1
ATOM 1867 N N . SER A 1 240 ? -72.347 -20.671 137.584 1.00 87.88 240 SER A N 1
ATOM 1868 C CA . SER A 1 240 ? -72.350 -21.967 138.274 1.00 87.88 240 SER A CA 1
ATOM 1869 C C . SER A 1 240 ? -71.610 -21.935 139.619 1.00 87.88 240 SER A C 1
ATOM 1871 O O . SER A 1 240 ? -72.008 -22.654 140.534 1.00 87.88 240 SER A O 1
ATOM 1873 N N . VAL A 1 241 ? -70.558 -21.123 139.765 1.00 85.06 241 VAL A N 1
ATOM 1874 C CA . VAL A 1 241 ? -69.841 -20.910 141.039 1.00 85.06 241 VAL A CA 1
ATOM 1875 C C . VAL A 1 241 ? -70.653 -20.016 141.983 1.00 85.06 241 VAL A C 1
ATOM 1877 O O . VAL A 1 241 ? -70.736 -20.290 143.182 1.00 85.06 241 VAL A O 1
ATOM 1880 N N . GLU A 1 242 ? -71.324 -18.994 141.456 1.00 84.31 242 GLU A N 1
ATOM 1881 C CA . GLU A 1 242 ? -72.264 -18.160 142.211 1.00 84.31 242 GLU A CA 1
ATOM 1882 C C . GLU A 1 242 ? -73.480 -18.983 142.672 1.00 84.31 242 GLU A C 1
ATOM 1884 O O . GLU A 1 242 ? -73.856 -18.917 143.839 1.00 84.31 242 GLU A O 1
ATOM 1889 N N . LEU A 1 243 ? -74.027 -19.869 141.831 1.00 82.06 243 LEU A N 1
ATOM 1890 C CA . LEU A 1 243 ? -75.065 -20.826 142.240 1.00 82.06 243 LEU A CA 1
ATOM 1891 C C . LEU A 1 243 ? -74.569 -21.829 143.293 1.00 82.06 243 LEU A C 1
ATOM 1893 O O . LEU A 1 243 ? -75.322 -22.162 144.208 1.00 82.06 243 LEU A O 1
ATOM 1897 N N . GLN A 1 244 ? -73.323 -22.303 143.201 1.00 81.75 244 GLN A N 1
ATOM 1898 C CA . GLN A 1 244 ? -72.748 -23.223 144.187 1.00 81.75 244 GLN A CA 1
ATOM 1899 C C . GLN A 1 244 ? -72.524 -22.539 145.548 1.00 81.75 244 GLN A C 1
ATOM 1901 O O . GLN A 1 244 ? -72.899 -23.099 146.575 1.00 81.75 244 GLN A O 1
ATOM 1906 N N . THR A 1 245 ? -72.018 -21.304 145.576 1.00 82.31 245 THR A N 1
ATOM 1907 C CA . THR A 1 245 ? -71.861 -20.529 146.825 1.00 82.31 245 THR A CA 1
ATOM 1908 C C . THR A 1 245 ? -73.205 -20.055 147.398 1.00 82.31 245 THR A C 1
ATOM 1910 O O . THR A 1 245 ? -73.396 -20.037 148.618 1.00 82.31 245 THR A O 1
ATOM 1913 N N . LEU A 1 246 ? -74.198 -19.762 146.550 1.00 83.12 246 LEU A N 1
ATOM 1914 C CA . LEU A 1 246 ? -75.577 -19.512 146.985 1.00 83.12 246 LEU A CA 1
ATOM 1915 C C . LEU A 1 246 ? -76.211 -20.777 147.594 1.00 83.12 246 LEU A C 1
ATOM 1917 O O . LEU A 1 246 ? -76.912 -20.706 148.600 1.00 83.12 246 LEU A O 1
ATOM 1921 N N . LYS A 1 247 ? -75.917 -21.955 147.037 1.00 84.50 247 LYS A N 1
ATOM 1922 C CA . LYS A 1 247 ? -76.346 -23.250 147.580 1.00 84.50 247 LYS A CA 1
ATOM 1923 C C . LYS A 1 247 ? -75.672 -23.564 148.919 1.00 84.50 247 LYS A C 1
ATOM 1925 O O . LYS A 1 247 ? -76.364 -23.958 149.850 1.00 84.50 247 LYS A O 1
ATOM 1930 N N . GLU A 1 248 ? -74.371 -23.321 149.058 1.00 82.75 248 GLU A N 1
ATOM 1931 C CA . GLU A 1 248 ? -73.631 -23.480 150.323 1.00 82.75 248 GLU A CA 1
ATOM 1932 C C . GLU A 1 248 ? -74.113 -22.510 151.416 1.00 82.75 248 GLU A C 1
ATOM 1934 O O . GLU A 1 248 ? -74.230 -22.888 152.582 1.00 82.75 248 GLU A O 1
ATOM 1939 N N . THR A 1 249 ? -74.475 -21.274 151.059 1.00 82.69 249 THR A N 1
ATOM 1940 C CA . THR A 1 249 ? -75.082 -20.330 152.015 1.00 82.69 249 THR A CA 1
ATOM 1941 C C . THR A 1 249 ? -76.525 -20.698 152.373 1.00 82.69 249 THR A C 1
ATOM 1943 O O . THR A 1 249 ? -76.912 -20.523 153.527 1.00 82.69 249 THR A O 1
ATOM 1946 N N . ILE A 1 250 ? -77.302 -21.293 151.459 1.00 82.62 250 ILE A N 1
ATOM 1947 C CA . ILE A 1 250 ? -78.599 -21.918 151.778 1.00 82.62 250 ILE A CA 1
ATOM 1948 C C . ILE A 1 250 ? -78.416 -23.122 152.719 1.00 82.62 250 ILE A C 1
ATOM 1950 O O . ILE A 1 250 ? -79.171 -23.249 153.682 1.00 82.62 250 ILE A O 1
ATOM 1954 N N . GLU A 1 251 ? -77.407 -23.968 152.497 1.00 82.81 251 GLU A N 1
ATOM 1955 C CA . GLU A 1 251 ? -77.053 -25.104 153.364 1.00 82.81 251 GLU A CA 1
ATOM 1956 C C . GLU A 1 251 ? -76.694 -24.613 154.782 1.00 82.81 251 GLU A C 1
ATOM 1958 O O . GLU A 1 251 ? -77.265 -25.075 155.770 1.00 82.81 251 GLU A O 1
ATOM 1963 N N . SER A 1 252 ? -75.850 -23.579 154.888 1.00 82.00 252 SER A N 1
ATOM 1964 C CA . SER A 1 252 ? -75.490 -22.927 156.155 1.00 82.00 252 SER A CA 1
ATOM 1965 C C . SER A 1 252 ? -76.696 -22.289 156.862 1.00 82.00 252 SER A C 1
ATOM 1967 O O . SER A 1 252 ? -76.883 -22.460 158.070 1.00 82.00 252 SER A O 1
ATOM 1969 N N . LEU A 1 253 ? -77.575 -21.600 156.127 1.00 82.19 253 LEU A N 1
ATOM 1970 C CA . LEU A 1 253 ? -78.823 -21.065 156.678 1.00 82.19 253 LEU A CA 1
ATOM 1971 C C . LEU A 1 253 ? -79.763 -22.185 157.144 1.00 82.19 253 LEU A C 1
ATOM 1973 O O . LEU A 1 253 ? -80.426 -22.027 158.169 1.00 82.19 253 LEU A O 1
ATOM 1977 N N . ASN A 1 254 ? -79.794 -23.325 156.452 1.00 84.56 254 ASN A N 1
ATOM 1978 C CA . ASN A 1 254 ? -80.551 -24.508 156.850 1.00 84.56 254 ASN A CA 1
ATOM 1979 C C . ASN A 1 254 ? -79.972 -25.151 158.127 1.00 84.56 254 ASN A C 1
ATOM 1981 O O . ASN A 1 254 ? -80.737 -25.517 159.021 1.00 84.56 254 ASN A O 1
ATOM 1985 N N . GLU A 1 255 ? -78.648 -25.217 158.296 1.00 82.44 255 GLU A N 1
ATOM 1986 C CA . GLU A 1 255 ? -78.025 -25.603 159.573 1.00 82.44 255 GLU A CA 1
ATOM 1987 C C . GLU A 1 255 ? -78.398 -24.634 160.704 1.00 82.44 255 GLU A C 1
ATOM 1989 O O . GLU A 1 255 ? -78.856 -25.069 161.762 1.00 82.44 255 GLU A O 1
ATOM 1994 N N . ILE A 1 256 ? -78.304 -23.319 160.474 1.00 81.38 256 ILE A N 1
ATOM 1995 C CA . ILE A 1 256 ? -78.690 -22.288 161.452 1.00 81.38 256 ILE A CA 1
ATOM 1996 C C . ILE A 1 256 ? -80.179 -22.405 161.816 1.00 81.38 256 ILE A C 1
ATOM 1998 O O . ILE A 1 256 ? -80.535 -22.308 162.992 1.00 81.38 256 ILE A O 1
ATOM 2002 N N . ILE A 1 257 ? -81.059 -22.655 160.843 1.00 79.94 257 ILE A N 1
ATOM 2003 C CA . ILE A 1 257 ? -82.490 -22.907 161.064 1.00 79.94 257 ILE A CA 1
ATOM 2004 C C . ILE A 1 257 ? -82.695 -24.194 161.870 1.00 79.94 257 ILE A C 1
ATOM 2006 O O . ILE A 1 257 ? -83.517 -24.209 162.786 1.00 79.94 257 ILE A O 1
ATOM 2010 N N . ASN A 1 258 ? -81.929 -25.255 161.611 1.00 80.31 258 ASN A N 1
ATOM 2011 C CA . ASN A 1 258 ? -81.979 -26.485 162.399 1.00 80.31 258 ASN A CA 1
ATOM 2012 C C . ASN A 1 258 ? -81.486 -26.277 163.841 1.00 80.31 258 ASN A C 1
ATOM 2014 O O . ASN A 1 258 ? -82.130 -26.763 164.773 1.00 80.31 258 ASN A O 1
ATOM 2018 N N . GLU A 1 259 ? -80.437 -25.485 164.065 1.00 80.50 259 GLU A N 1
ATOM 2019 C CA . GLU A 1 259 ? -79.942 -25.146 165.406 1.00 80.50 259 GLU A CA 1
ATOM 2020 C C . GLU A 1 259 ? -80.918 -24.229 166.164 1.00 80.50 259 GLU A C 1
ATOM 2022 O O . GLU A 1 259 ? -81.189 -24.418 167.356 1.00 80.50 259 GLU A O 1
ATOM 2027 N N . ARG A 1 260 ? -81.562 -23.290 165.458 1.00 83.25 260 ARG A N 1
ATOM 2028 C CA . ARG A 1 260 ? -82.684 -22.499 165.986 1.00 83.25 260 ARG A CA 1
ATOM 2029 C C . ARG A 1 260 ? -83.890 -23.385 166.294 1.00 83.25 260 ARG A C 1
ATOM 2031 O O . ARG A 1 260 ? -84.507 -23.198 167.336 1.00 83.25 260 ARG A O 1
ATOM 2038 N N . ASN A 1 261 ? -84.186 -24.399 165.484 1.00 83.31 261 ASN A N 1
ATOM 2039 C CA . ASN A 1 261 ? -85.255 -25.364 165.745 1.00 83.31 261 ASN A CA 1
ATOM 2040 C C . ASN A 1 261 ? -84.946 -26.273 166.948 1.00 83.31 261 ASN A C 1
ATOM 2042 O O . ASN A 1 261 ? -85.842 -26.505 167.763 1.00 83.31 261 ASN A O 1
ATOM 2046 N N . LYS A 1 262 ? -83.697 -26.727 167.138 1.00 83.69 262 LYS A N 1
ATOM 2047 C CA . LYS A 1 262 ? -83.247 -27.369 168.392 1.00 83.69 262 LYS A CA 1
ATOM 2048 C C . LYS A 1 262 ? -83.449 -26.425 169.581 1.00 83.69 262 LYS A C 1
ATOM 2050 O O . LYS A 1 262 ? -84.060 -26.814 170.575 1.00 83.69 262 LYS A O 1
ATOM 2055 N N . THR A 1 263 ? -83.027 -25.166 169.452 1.00 81.06 263 THR A N 1
ATOM 2056 C CA . THR A 1 263 ? -83.195 -24.129 170.486 1.00 81.06 263 THR A CA 1
ATOM 2057 C C . THR A 1 263 ? -84.670 -23.901 170.838 1.00 81.06 263 THR A C 1
ATOM 2059 O O . THR A 1 263 ? -85.024 -23.885 172.014 1.00 81.06 263 THR A O 1
ATOM 2062 N N . ILE A 1 264 ? -85.554 -23.812 169.841 1.00 79.50 264 ILE A N 1
ATOM 2063 C CA . ILE A 1 264 ? -87.007 -23.654 170.013 1.00 79.50 264 ILE A CA 1
ATOM 2064 C C . ILE A 1 264 ? -87.625 -24.901 170.660 1.00 79.50 264 ILE A C 1
ATOM 2066 O O . ILE A 1 264 ? -88.504 -24.763 171.510 1.00 79.50 264 ILE A O 1
ATOM 2070 N N . ARG A 1 265 ? -87.167 -26.118 170.327 1.00 76.25 265 ARG A N 1
ATOM 2071 C CA . ARG A 1 265 ? -87.575 -27.349 171.035 1.00 76.25 265 ARG A CA 1
ATOM 2072 C C . ARG A 1 265 ? -87.152 -27.303 172.506 1.00 76.25 265 ARG A C 1
ATOM 2074 O O . ARG A 1 265 ? -87.981 -27.578 173.367 1.00 76.25 265 ARG A O 1
ATOM 2081 N N . LEU A 1 266 ? -85.920 -26.885 172.801 1.00 79.62 266 LEU A N 1
ATOM 2082 C CA . LEU A 1 266 ? -85.399 -26.772 174.168 1.00 79.62 266 LEU A CA 1
ATOM 2083 C C . LEU A 1 266 ? -86.122 -25.681 174.982 1.00 79.62 266 LEU A C 1
ATOM 2085 O O . LEU A 1 266 ? -86.414 -25.868 176.161 1.00 79.62 266 LEU A O 1
ATOM 2089 N N . GLN A 1 267 ? -86.480 -24.559 174.351 1.00 74.88 267 GLN A N 1
ATOM 2090 C CA . GLN A 1 267 ? -87.321 -23.519 174.951 1.00 74.88 267 GLN A CA 1
ATOM 2091 C C . GLN A 1 267 ? -88.761 -24.005 175.174 1.00 74.88 267 GLN A C 1
ATOM 2093 O O . GLN A 1 267 ? -89.298 -23.798 176.259 1.00 74.88 267 GLN A O 1
ATOM 2098 N N . LYS A 1 268 ? -89.372 -24.712 174.210 1.00 76.75 268 LYS A N 1
ATOM 2099 C CA . LYS A 1 268 ? -90.691 -25.352 174.382 1.00 76.75 268 LYS A CA 1
ATOM 2100 C C . LYS A 1 268 ? -90.674 -26.387 175.509 1.00 76.75 268 LYS A C 1
ATOM 2102 O O . LYS A 1 268 ? -91.619 -26.426 176.290 1.00 76.75 268 LYS A O 1
ATOM 2107 N N . GLN A 1 269 ? -89.607 -27.177 175.642 1.00 79.44 269 GLN A N 1
ATOM 2108 C CA . GLN A 1 269 ? -89.424 -28.097 176.766 1.00 79.44 269 GLN A CA 1
ATOM 2109 C C . GLN A 1 269 ? -89.387 -27.334 178.098 1.00 79.44 269 GLN A C 1
ATOM 2111 O O . GLN A 1 269 ? -90.219 -27.605 178.961 1.00 79.44 269 GLN A O 1
ATOM 2116 N N . LYS A 1 270 ? -88.515 -26.326 178.238 1.00 78.50 270 LYS A N 1
ATOM 2117 C CA . LYS A 1 270 ? -88.441 -25.488 179.451 1.00 78.50 270 LYS A CA 1
ATOM 2118 C C . LYS A 1 270 ? -89.772 -24.803 179.782 1.00 78.50 270 LYS A C 1
ATOM 2120 O O . LYS A 1 270 ? -90.136 -24.707 180.949 1.00 78.50 270 LYS A O 1
ATOM 2125 N N . LEU A 1 271 ? -90.532 -24.363 178.777 1.00 73.00 271 LEU A N 1
ATOM 2126 C CA . LEU A 1 271 ? -91.851 -23.751 178.967 1.00 73.00 271 LEU A CA 1
ATOM 2127 C C . LEU A 1 271 ? -92.904 -24.771 179.444 1.00 73.00 271 LEU A C 1
ATOM 2129 O O . LEU A 1 271 ? -93.756 -24.442 180.270 1.00 73.00 271 LEU A O 1
ATOM 2133 N N . THR A 1 272 ? -92.822 -26.020 178.979 1.00 71.88 272 THR A N 1
ATOM 2134 C CA . THR A 1 272 ? -93.635 -27.144 179.475 1.00 71.88 272 THR A CA 1
ATOM 2135 C C . THR A 1 272 ? -93.249 -27.530 180.907 1.00 71.88 272 THR A C 1
ATOM 2137 O O . THR A 1 272 ? -94.121 -27.796 181.733 1.00 71.88 272 THR A O 1
ATOM 2140 N N . GLU A 1 273 ? -91.959 -27.495 181.241 1.00 71.69 273 GLU A N 1
ATOM 2141 C CA . GLU A 1 273 ? -91.451 -27.731 182.597 1.00 71.69 273 GLU A CA 1
ATOM 2142 C C . GLU A 1 273 ? -91.893 -26.623 183.571 1.00 71.69 273 GLU A C 1
ATOM 2144 O O . GLU A 1 273 ? -92.360 -26.939 184.665 1.00 71.69 273 GLU A O 1
ATOM 2149 N N . PHE A 1 274 ? -91.877 -25.352 183.153 1.00 68.62 274 PHE A N 1
ATOM 2150 C CA . PHE A 1 274 ? -92.453 -24.236 183.919 1.00 68.62 274 PHE A CA 1
ATOM 2151 C C . PHE A 1 274 ? -93.972 -24.368 184.109 1.00 68.62 274 PHE A C 1
ATOM 2153 O O . PHE A 1 274 ? -94.463 -24.181 185.223 1.00 68.62 274 PHE A O 1
ATOM 2160 N N . LYS A 1 275 ? -94.723 -24.757 183.065 1.00 62.66 275 LYS A N 1
ATOM 2161 C CA . LYS A 1 275 ? -96.163 -25.063 183.191 1.00 62.66 275 LYS A CA 1
ATOM 2162 C C . LYS A 1 275 ? -96.440 -26.196 184.184 1.00 62.66 275 LYS A C 1
ATOM 2164 O O . LYS A 1 275 ? -97.453 -26.153 184.872 1.00 62.66 275 LYS A O 1
ATOM 2169 N N . ARG A 1 276 ? -95.549 -27.189 184.278 1.00 66.50 276 ARG A N 1
ATOM 2170 C CA . ARG A 1 276 ? -95.637 -28.280 185.262 1.00 66.50 276 ARG A CA 1
ATOM 2171 C C . ARG A 1 276 ? -95.309 -27.804 186.683 1.00 66.50 276 ARG A C 1
ATOM 2173 O O . ARG A 1 276 ? -95.995 -28.205 187.615 1.00 66.50 276 ARG A O 1
ATOM 2180 N N . ALA A 1 277 ? -94.305 -26.941 186.850 1.00 61.19 277 ALA A N 1
ATOM 2181 C CA . ALA A 1 277 ? -93.877 -26.430 188.156 1.00 61.19 277 ALA A CA 1
ATOM 2182 C C . ALA A 1 277 ? -94.912 -25.504 188.828 1.00 61.19 277 ALA A C 1
ATOM 2184 O O . ALA A 1 277 ? -95.059 -25.532 190.045 1.00 61.19 277 ALA A O 1
ATOM 2185 N N . LEU A 1 278 ? -95.663 -24.724 188.045 1.00 51.81 278 LEU A N 1
ATOM 2186 C CA . LEU A 1 278 ? -96.722 -23.828 188.539 1.00 51.81 278 LEU A CA 1
ATOM 2187 C C . LEU A 1 278 ? -98.098 -24.519 188.691 1.00 51.81 278 LEU A C 1
ATOM 2189 O O . LEU A 1 278 ? -99.096 -23.852 188.948 1.00 51.81 278 LEU A O 1
ATOM 2193 N N . GLY A 1 279 ? -98.174 -25.843 188.505 1.00 49.78 279 GLY A N 1
ATOM 2194 C CA . GLY A 1 279 ? -99.428 -26.581 188.295 1.00 49.78 279 GLY A CA 1
ATOM 2195 C C . GLY A 1 279 ? -100.046 -27.296 189.506 1.00 49.78 279 GLY A C 1
ATOM 2196 O O . GLY A 1 279 ? -100.997 -28.051 189.313 1.00 49.78 279 GLY A O 1
ATOM 2197 N N . GLN A 1 280 ? -99.528 -27.122 190.728 1.00 51.69 280 GLN A N 1
ATOM 2198 C CA . GLN A 1 280 ? -100.054 -27.778 191.943 1.00 51.69 280 GLN A CA 1
ATOM 2199 C C . GLN A 1 280 ? -100.162 -26.807 193.135 1.00 51.69 280 GLN A C 1
ATOM 2201 O O . GLN A 1 280 ? -99.508 -26.974 194.160 1.00 51.69 280 GLN A O 1
ATOM 2206 N N . GLY A 1 281 ? -101.016 -25.786 193.004 1.00 39.97 281 GLY A N 1
ATOM 2207 C CA . GLY A 1 281 ? -101.311 -24.820 194.069 1.00 39.97 281 GLY A CA 1
ATOM 2208 C C . GLY A 1 281 ? -102.635 -24.091 193.831 1.00 39.97 281 GLY A C 1
ATOM 2209 O O . GLY A 1 281 ? -102.664 -23.104 193.108 1.00 39.97 281 GLY A O 1
ATOM 2210 N N . LEU A 1 282 ? -103.706 -24.585 194.467 1.00 34.06 282 LEU A N 1
ATOM 2211 C CA . LEU A 1 282 ? -105.125 -24.231 194.258 1.00 34.06 282 LEU A CA 1
ATOM 2212 C C . LEU A 1 282 ? -105.692 -24.541 192.856 1.00 34.06 282 LEU A C 1
ATOM 2214 O O . LEU A 1 282 ? -105.050 -24.391 191.822 1.00 34.06 282 LEU A O 1
ATOM 2218 N N . GLN A 1 283 ? -106.944 -25.004 192.842 1.00 37.25 283 GLN A N 1
ATOM 2219 C CA . GLN A 1 283 ? -107.681 -25.412 191.644 1.00 37.25 283 GLN A CA 1
ATOM 2220 C C . GLN A 1 283 ? -108.683 -24.320 191.238 1.00 37.25 283 GLN A C 1
ATOM 2222 O O . GLN A 1 283 ? -109.430 -23.823 192.078 1.00 37.25 283 GLN A O 1
ATOM 2227 N N . GLY A 1 284 ? -108.734 -23.989 189.945 1.00 33.69 284 GLY A N 1
ATOM 2228 C CA . GLY A 1 284 ? -109.776 -23.158 189.326 1.00 33.69 284 GLY A CA 1
ATOM 2229 C C . GLY A 1 284 ? -110.621 -23.991 188.358 1.00 33.69 284 GLY A C 1
ATOM 2230 O O . GLY A 1 284 ? -110.099 -24.906 187.723 1.00 33.69 284 GLY A O 1
ATOM 2231 N N . ALA A 1 285 ? -111.925 -23.718 188.262 1.00 30.59 285 ALA A N 1
ATOM 2232 C CA . ALA A 1 285 ? -112.883 -24.613 187.606 1.00 30.59 285 ALA A CA 1
ATOM 2233 C C . ALA A 1 285 ? -113.555 -24.014 186.355 1.00 30.59 285 ALA A C 1
ATOM 2235 O O . ALA A 1 285 ? -113.902 -22.836 186.354 1.00 30.59 285 ALA A O 1
ATOM 2236 N N . LYS A 1 286 ? -113.886 -24.900 185.393 1.00 31.11 286 LYS A N 1
ATOM 2237 C CA . LYS A 1 286 ? -114.757 -24.695 184.204 1.00 31.11 286 LYS A CA 1
ATOM 2238 C C . LYS A 1 286 ? -114.206 -23.753 183.106 1.00 31.11 286 LYS A C 1
ATOM 2240 O O . LYS A 1 286 ? -113.281 -22.999 183.360 1.00 31.11 286 LYS A O 1
ATOM 2245 N N . SER A 1 287 ? -114.774 -23.685 181.889 1.00 29.33 287 SER A N 1
ATOM 2246 C CA . SER A 1 287 ? -115.338 -24.709 180.963 1.00 29.33 287 SER A CA 1
ATOM 2247 C C . SER A 1 287 ? -115.835 -24.008 179.673 1.00 29.33 287 SER A C 1
ATOM 2249 O O . SER A 1 287 ? -116.488 -22.979 179.817 1.00 29.33 287 SER A O 1
ATOM 2251 N N . MET A 1 288 ? -115.666 -24.608 178.475 1.00 28.77 288 MET A N 1
ATOM 2252 C CA . MET A 1 288 ? -116.236 -24.164 177.162 1.00 28.77 288 MET A CA 1
ATOM 2253 C C . MET A 1 288 ? -115.704 -22.790 176.649 1.00 28.77 288 MET A C 1
ATOM 2255 O O . MET A 1 288 ? -115.164 -22.026 177.438 1.00 28.77 288 MET A O 1
ATOM 2259 N N . ALA A 1 289 ? -115.760 -22.372 175.369 1.00 29.28 289 ALA A N 1
ATOM 2260 C CA . ALA A 1 289 ? -116.131 -22.966 174.061 1.00 29.28 289 ALA A CA 1
ATOM 2261 C C . ALA A 1 289 ? -115.163 -22.390 172.964 1.00 29.28 289 ALA A C 1
ATOM 2263 O O . ALA A 1 289 ? -114.487 -21.405 173.241 1.00 29.28 289 ALA A O 1
ATOM 2264 N N . SER A 1 290 ? -114.873 -23.038 171.819 1.00 29.47 290 SER A N 1
ATOM 2265 C CA . SER A 1 290 ? -115.531 -22.906 170.479 1.00 29.47 290 SER A CA 1
ATOM 2266 C C . SER A 1 290 ? -115.581 -21.468 169.890 1.00 29.47 290 SER A C 1
ATOM 2268 O O . SER A 1 290 ? -115.903 -20.547 170.625 1.00 29.47 290 SER A O 1
ATOM 2270 N N . SER A 1 291 ? -115.352 -21.181 168.591 1.00 29.59 291 SER A N 1
ATOM 2271 C CA . SER A 1 291 ? -115.099 -22.019 167.387 1.00 29.59 291 SER A CA 1
ATOM 2272 C C . SER A 1 291 ? -114.509 -21.202 166.198 1.00 29.59 291 SER A C 1
ATOM 2274 O O . SER A 1 291 ? -114.483 -19.986 166.312 1.00 29.59 291 SER A O 1
ATOM 2276 N N . SER A 1 292 ? -114.099 -21.888 165.102 1.00 30.55 292 SER A N 1
ATOM 2277 C CA . SER A 1 292 ? -114.198 -21.630 163.615 1.00 30.55 292 SER A CA 1
ATOM 2278 C C . SER A 1 292 ? -114.221 -20.181 163.022 1.00 30.55 292 SER A C 1
ATOM 2280 O O . SER A 1 292 ? -114.503 -19.235 163.735 1.00 30.55 292 SER A O 1
ATOM 2282 N N . THR A 1 293 ? -114.001 -19.837 161.732 1.00 29.94 293 THR A N 1
ATOM 2283 C CA . THR A 1 293 ? -113.885 -20.461 160.365 1.00 29.94 293 THR A CA 1
ATOM 2284 C C . THR A 1 293 ? -113.212 -19.389 159.433 1.00 29.94 293 THR A C 1
ATOM 2286 O O . THR A 1 293 ? -113.019 -18.279 159.920 1.00 29.94 293 THR A O 1
ATOM 2289 N N . ALA A 1 294 ? -112.842 -19.503 158.138 1.00 30.42 294 ALA A N 1
ATOM 2290 C CA . ALA A 1 294 ? -112.859 -20.531 157.068 1.00 30.42 294 ALA A CA 1
ATOM 2291 C C . ALA A 1 294 ? -111.498 -20.484 156.273 1.00 30.42 294 ALA A C 1
ATOM 2293 O O . ALA A 1 294 ? -110.501 -20.287 156.962 1.00 30.42 294 ALA A O 1
ATOM 2294 N N . LEU A 1 295 ? -111.215 -20.747 154.972 1.00 36.25 295 LEU A N 1
ATOM 2295 C CA . LEU A 1 295 ? -111.850 -20.766 153.613 1.00 36.25 295 LEU A CA 1
ATOM 2296 C C . LEU A 1 295 ? -112.269 -19.387 153.041 1.00 36.25 295 LEU A C 1
ATOM 2298 O O . LEU A 1 295 ? -112.650 -18.525 153.826 1.00 36.25 295 LEU A O 1
ATOM 2302 N N . ALA A 1 296 ? -112.225 -19.080 151.730 1.00 32.84 296 ALA A N 1
ATOM 2303 C CA . ALA A 1 296 ? -111.787 -19.769 150.483 1.00 32.84 296 ALA A CA 1
ATOM 2304 C C . ALA A 1 296 ? -111.061 -18.725 149.566 1.00 32.84 296 ALA A C 1
ATOM 2306 O O . ALA A 1 296 ? -111.201 -17.532 149.832 1.00 32.84 296 ALA A O 1
ATOM 2307 N N . ASP A 1 297 ? -110.157 -19.012 148.615 1.00 32.84 297 ASP A N 1
ATOM 2308 C CA . ASP A 1 297 ? -110.077 -20.010 147.514 1.00 32.84 297 ASP A CA 1
ATOM 2309 C C . ASP A 1 297 ? -110.852 -19.591 146.237 1.00 32.84 297 ASP A C 1
ATOM 2311 O O . ASP A 1 297 ? -112.022 -19.236 146.356 1.00 32.84 297 ASP A O 1
ATOM 2315 N N . GLU A 1 298 ? -110.178 -19.573 145.067 1.00 33.28 298 GLU A N 1
ATOM 2316 C CA . GLU A 1 298 ? -110.698 -19.683 143.672 1.00 33.28 298 GLU A CA 1
ATOM 2317 C C . GLU A 1 298 ? -109.616 -19.388 142.594 1.00 33.28 298 GLU A C 1
ATOM 2319 O O . GLU A 1 298 ? -108.650 -18.657 142.835 1.00 33.28 298 GLU A O 1
ATOM 2324 N N . GLU A 1 299 ? -109.792 -19.937 141.384 1.00 34.56 299 GLU A N 1
ATOM 2325 C CA . GLU A 1 299 ? -108.863 -19.867 140.238 1.00 34.56 299 GLU A CA 1
ATOM 2326 C C . GLU A 1 299 ? -109.353 -18.952 139.093 1.00 34.56 299 GLU A C 1
ATOM 2328 O O . GLU A 1 299 ? -110.551 -18.729 138.934 1.00 34.56 299 GLU A O 1
ATOM 2333 N N . SER A 1 300 ? -108.443 -18.531 138.191 1.00 37.50 300 SER A N 1
ATOM 2334 C CA . SER A 1 300 ? -108.543 -18.805 136.729 1.00 37.50 300 SER A CA 1
ATOM 2335 C C . SER A 1 300 ? -107.720 -17.858 135.836 1.00 37.50 300 SER A C 1
ATOM 2337 O O . SER A 1 300 ? -107.947 -16.657 135.862 1.00 37.50 300 SER A O 1
ATOM 2339 N N . GLN A 1 301 ? -106.926 -18.453 134.925 1.00 36.12 301 GLN A N 1
ATOM 2340 C CA . GLN A 1 301 ? -106.664 -18.014 133.528 1.00 36.12 301 GLN A CA 1
ATOM 2341 C C . GLN A 1 301 ? -105.988 -16.631 133.289 1.00 36.12 301 GLN A C 1
ATOM 2343 O O . GLN A 1 301 ? -106.400 -15.613 133.821 1.00 36.12 301 GLN A O 1
ATOM 2348 N N . SER A 1 302 ? -104.998 -16.447 132.399 1.00 31.67 302 SER A N 1
ATOM 2349 C CA . SER A 1 302 ? -104.138 -17.323 131.564 1.00 31.67 302 SER A CA 1
ATOM 2350 C C . SER A 1 302 ? -103.007 -16.422 130.958 1.00 31.67 302 SER A C 1
ATOM 2352 O O . SER A 1 302 ? -103.043 -15.216 131.184 1.00 31.67 302 SER A O 1
ATOM 2354 N N . THR A 1 303 ? -101.967 -16.812 130.198 1.00 34.72 303 THR A N 1
ATOM 2355 C CA . THR A 1 303 ? -101.611 -18.053 129.473 1.00 34.72 303 THR A CA 1
ATOM 2356 C C . THR A 1 303 ? -100.079 -18.159 129.293 1.00 34.72 303 THR A C 1
ATOM 2358 O O . THR A 1 303 ? -99.418 -17.139 129.150 1.00 34.72 303 THR A O 1
ATOM 2361 N N . GLY A 1 304 ? -99.546 -19.384 129.198 1.00 34.34 304 GLY A N 1
ATOM 2362 C CA . GLY A 1 304 ? -98.507 -19.813 128.229 1.00 34.34 304 GLY A CA 1
ATOM 2363 C C . GLY A 1 304 ? -97.196 -19.016 127.999 1.00 34.34 304 GLY A C 1
ATOM 2364 O O . GLY A 1 304 ? -97.206 -18.024 127.274 1.00 34.34 304 GLY A O 1
ATOM 2365 N N . PRO A 1 305 ? -96.040 -19.545 128.453 1.00 61.16 305 PRO A N 1
ATOM 2366 C CA . PRO A 1 305 ? -94.676 -19.244 127.962 1.00 61.16 305 PRO A CA 1
ATOM 2367 C C . PRO A 1 305 ? -94.184 -20.413 127.032 1.00 61.16 305 PRO A C 1
ATOM 2369 O O . PRO A 1 305 ? -95.062 -21.152 126.578 1.00 61.16 305 PRO A O 1
ATOM 2372 N N . PRO A 1 306 ? -92.876 -20.717 126.762 1.00 66.81 306 PRO A N 1
ATOM 2373 C CA . PRO A 1 306 ? -91.601 -20.032 127.069 1.00 66.81 306 PRO A CA 1
ATOM 2374 C C . PRO A 1 306 ? -90.501 -20.075 125.935 1.00 66.81 3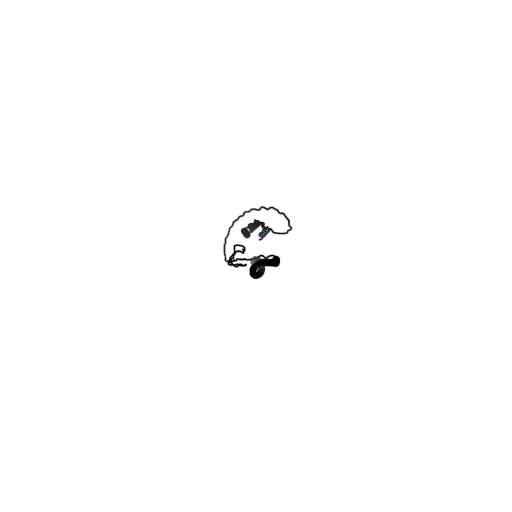06 PRO A C 1
ATOM 2376 O O . PRO A 1 306 ? -90.731 -20.590 124.850 1.00 66.81 306 PRO A O 1
ATOM 2379 N N . LEU A 1 307 ? -89.263 -19.655 126.279 1.00 33.03 307 LEU A N 1
ATOM 2380 C CA . LEU A 1 307 ? -87.921 -20.068 125.761 1.00 33.03 307 LEU A CA 1
ATOM 2381 C C . LEU A 1 307 ? -87.377 -19.711 124.336 1.00 33.03 307 LEU A C 1
ATOM 2383 O O . LEU A 1 307 ? -87.964 -20.006 123.308 1.00 33.03 307 LEU A O 1
ATOM 2387 N N . HIS A 1 308 ? -86.103 -19.268 124.365 1.00 28.55 308 HIS A N 1
ATOM 2388 C CA . HIS A 1 308 ? -84.942 -19.534 123.471 1.00 28.55 308 HIS A CA 1
ATOM 2389 C C . HIS A 1 308 ? -84.815 -19.044 122.000 1.00 28.55 308 HIS A C 1
ATOM 2391 O O . HIS A 1 308 ? -85.464 -19.526 121.086 1.00 28.55 308 HIS A O 1
ATOM 2397 N N . LEU A 1 309 ? -83.768 -18.218 121.813 1.00 33.59 309 LEU A N 1
ATOM 2398 C CA . LEU A 1 309 ? -82.651 -18.298 120.842 1.00 33.59 309 LEU A CA 1
ATOM 2399 C C . LEU A 1 309 ? -82.850 -18.622 119.334 1.00 33.59 309 LEU A C 1
ATOM 2401 O O . LEU A 1 309 ? -83.197 -19.733 118.953 1.00 33.59 309 LEU A O 1
ATOM 2405 N N . SER A 1 310 ? -82.240 -17.729 118.533 1.00 31.95 310 SER A N 1
ATOM 2406 C CA . SER A 1 310 ? -81.375 -17.995 117.356 1.00 31.95 310 SER A CA 1
ATOM 2407 C C . SER A 1 310 ? -81.927 -18.065 115.917 1.00 31.95 310 SER A C 1
ATOM 2409 O O . SER A 1 310 ? -82.963 -18.645 115.626 1.00 31.95 310 SER A O 1
ATOM 2411 N N . ALA A 1 311 ? -81.034 -17.600 115.026 1.00 27.34 311 ALA A N 1
ATOM 2412 C CA . ALA A 1 311 ? -80.822 -17.948 113.612 1.00 27.34 311 ALA A CA 1
ATOM 2413 C C . ALA A 1 311 ? -81.666 -17.281 112.499 1.00 27.34 311 ALA A C 1
ATOM 2415 O O . ALA A 1 311 ? -82.888 -17.196 112.530 1.00 27.34 311 ALA A O 1
ATOM 2416 N N . SER A 1 312 ? -80.934 -16.851 111.464 1.00 35.59 312 SER A N 1
ATOM 2417 C CA . SER A 1 312 ? -81.394 -16.245 110.205 1.00 35.59 312 SER A CA 1
ATOM 2418 C C . SER A 1 312 ? -81.626 -17.294 109.109 1.00 35.59 312 SER A C 1
ATOM 2420 O O . SER A 1 312 ? -80.987 -18.341 109.149 1.00 35.59 312 SER A O 1
ATOM 2422 N N . THR A 1 313 ? -82.443 -16.981 108.089 1.00 30.52 313 THR A N 1
ATOM 2423 C CA . THR A 1 313 ? -82.411 -17.441 106.661 1.00 30.52 313 THR A CA 1
ATOM 2424 C C . THR A 1 313 ? -83.732 -17.014 105.969 1.00 30.52 313 THR A C 1
ATOM 2426 O O . THR A 1 313 ? -84.727 -16.829 106.659 1.00 30.52 313 THR A O 1
ATOM 2429 N N . SER A 1 314 ? -83.861 -16.788 104.650 1.00 32.06 314 SER A N 1
ATOM 2430 C CA . SER A 1 314 ? -82.881 -16.680 103.547 1.00 32.06 314 SER A CA 1
ATOM 2431 C C . SER A 1 314 ? -83.498 -16.068 102.265 1.00 32.06 314 SER A C 1
ATOM 2433 O O . SER A 1 314 ? -84.504 -16.597 101.803 1.00 32.06 314 SER A O 1
ATOM 2435 N N . THR A 1 315 ? -82.794 -15.101 101.641 1.00 35.53 315 THR A N 1
ATOM 2436 C CA . THR A 1 315 ? -82.669 -14.895 100.161 1.00 35.53 315 THR A CA 1
ATOM 2437 C C . THR A 1 315 ? -83.987 -14.669 99.352 1.00 35.53 315 THR A C 1
ATOM 2439 O O . THR A 1 315 ? -85.032 -14.506 99.977 1.00 35.53 315 THR A O 1
ATOM 2442 N N . PRO A 1 316 ? -84.020 -14.592 97.988 1.00 53.72 316 PRO A N 1
ATOM 2443 C CA . PRO A 1 316 ? -82.955 -14.495 96.960 1.00 53.72 316 PRO A CA 1
ATOM 2444 C C . PRO A 1 316 ? -83.172 -13.389 95.871 1.00 53.72 316 PRO A C 1
ATOM 2446 O O . PRO A 1 316 ? -84.081 -12.576 95.969 1.00 53.72 316 PRO A O 1
ATOM 2449 N N . VAL A 1 317 ? -82.374 -13.458 94.781 1.00 32.16 317 VAL A N 1
ATOM 2450 C CA . VAL A 1 317 ? -82.660 -13.009 93.380 1.00 32.16 317 VAL A CA 1
ATOM 2451 C C . VAL A 1 317 ? -82.088 -11.653 92.860 1.00 32.16 317 VAL A C 1
ATOM 2453 O O . VAL A 1 317 ? -82.691 -10.600 92.985 1.00 32.16 317 VAL A O 1
ATOM 2456 N N . GLN A 1 318 ? -80.973 -11.784 92.113 1.00 31.11 318 GLN A N 1
ATOM 2457 C CA . GLN A 1 318 ? -80.596 -11.140 90.821 1.00 31.11 318 GLN A CA 1
ATOM 2458 C C . GLN A 1 318 ? -80.198 -9.637 90.651 1.00 31.11 318 GLN A C 1
ATOM 2460 O O . GLN A 1 318 ? -81.023 -8.738 90.628 1.00 31.11 318 GLN A O 1
ATOM 2465 N N . GLN A 1 319 ? -78.934 -9.480 90.202 1.00 31.69 319 GLN A N 1
ATOM 2466 C CA . GLN A 1 319 ? -78.487 -8.901 88.903 1.00 31.69 319 GLN A CA 1
ATOM 2467 C C . GLN A 1 319 ? -78.010 -7.431 88.707 1.00 31.69 319 GLN A C 1
ATOM 2469 O O . GLN A 1 319 ? -78.674 -6.455 89.015 1.00 31.69 319 GLN A O 1
ATOM 2474 N N . GLN A 1 320 ? -76.888 -7.381 87.959 1.00 31.36 320 GLN A N 1
ATOM 2475 C CA . GLN A 1 320 ? -76.485 -6.452 86.879 1.00 31.36 320 GLN A CA 1
ATOM 2476 C C . GLN A 1 320 ? -75.753 -5.106 87.145 1.00 31.36 320 GLN A C 1
ATOM 2478 O O . GLN A 1 320 ? -76.337 -4.058 87.378 1.00 31.36 320 GLN A O 1
ATOM 2483 N N . PHE A 1 321 ? -74.435 -5.165 86.883 1.00 31.12 321 PHE A N 1
ATOM 2484 C CA . PHE A 1 321 ? -73.654 -4.299 85.971 1.00 31.12 321 PHE A CA 1
ATOM 2485 C C . PHE A 1 321 ? -73.588 -2.762 86.164 1.00 31.12 321 PHE A C 1
ATOM 2487 O O . PHE A 1 321 ? -74.324 -1.983 85.570 1.00 31.12 321 PHE A O 1
ATOM 2494 N N . VAL A 1 322 ? -72.529 -2.342 86.869 1.00 35.44 322 VAL A N 1
ATOM 2495 C CA . VAL A 1 322 ? -71.352 -1.617 86.319 1.00 35.44 322 VAL A CA 1
ATOM 2496 C C . VAL A 1 322 ? -71.572 -0.519 85.246 1.00 35.44 322 VAL A C 1
ATOM 2498 O O . VAL A 1 322 ? -71.887 -0.776 84.088 1.00 35.44 322 VAL A O 1
ATOM 2501 N N . ARG A 1 323 ? -71.193 0.710 85.630 1.00 30.55 323 ARG A N 1
ATOM 2502 C CA . ARG A 1 323 ? -70.728 1.855 84.803 1.00 30.55 323 ARG A CA 1
ATOM 2503 C C . ARG A 1 323 ? -69.171 1.875 84.767 1.00 30.55 323 ARG A C 1
ATOM 2505 O O . ARG A 1 323 ? -68.602 1.248 85.657 1.00 30.55 323 ARG A O 1
ATOM 2512 N N . PRO A 1 324 ? -68.463 2.742 83.998 1.00 43.44 324 PRO A N 1
ATOM 2513 C CA . PRO A 1 324 ? -68.717 3.320 82.659 1.00 43.44 324 PRO A CA 1
ATOM 2514 C C . PRO A 1 324 ? -67.442 3.428 81.744 1.00 43.44 324 PRO A C 1
ATOM 2516 O O . PRO A 1 324 ? -66.332 3.229 82.206 1.00 43.44 324 PRO A O 1
ATOM 2519 N N . VAL A 1 325 ? -67.628 3.842 80.474 1.00 30.36 325 VAL A N 1
ATOM 2520 C CA . VAL A 1 325 ? -66.856 4.848 79.665 1.00 30.36 325 VAL A CA 1
ATOM 2521 C C . VAL A 1 325 ? -65.294 4.906 79.665 1.00 30.36 325 VAL A C 1
ATOM 2523 O O . VAL A 1 325 ? -64.644 4.916 80.701 1.00 30.36 325 VAL A O 1
ATOM 2526 N N . THR A 1 326 ? -64.726 5.206 78.474 1.00 29.72 326 THR A N 1
ATOM 2527 C CA . THR A 1 326 ? -63.311 5.582 78.143 1.00 29.72 326 THR A CA 1
ATOM 2528 C C . THR A 1 326 ? -62.236 4.474 78.249 1.00 29.72 326 THR A C 1
ATOM 2530 O O . THR A 1 326 ? -62.446 3.492 78.942 1.00 29.72 326 THR A O 1
ATOM 2533 N N . SER A 1 327 ? -61.090 4.526 77.540 1.00 33.19 327 SER A N 1
ATOM 2534 C CA . SER A 1 327 ? -60.459 5.619 76.758 1.00 33.19 327 SER A CA 1
ATOM 2535 C C . SER A 1 327 ? -59.829 5.197 75.402 1.00 33.19 327 SER A C 1
ATOM 2537 O O . SER A 1 327 ? -59.686 4.027 75.069 1.00 33.19 327 SER A O 1
ATOM 2539 N N . VAL A 1 328 ? -59.466 6.221 74.624 1.00 39.31 328 VAL A N 1
ATOM 2540 C CA . VAL A 1 328 ? -58.771 6.297 73.311 1.00 39.31 328 VAL A CA 1
ATOM 2541 C C . VAL A 1 328 ? -57.482 7.139 73.551 1.00 39.31 328 VAL A C 1
ATOM 2543 O O . VAL A 1 328 ? -57.514 7.860 74.555 1.00 39.31 328 VAL A O 1
ATOM 2546 N N . PRO A 1 329 ? -56.392 7.213 72.729 1.00 50.22 329 PRO A N 1
ATOM 2547 C CA . PRO A 1 329 ? -55.889 6.491 71.528 1.00 50.22 329 PRO A CA 1
ATOM 2548 C C . PRO A 1 329 ? -54.466 5.888 71.843 1.00 50.22 329 PRO A C 1
ATOM 2550 O O . PRO A 1 329 ? -54.372 5.275 72.903 1.00 50.22 329 PRO A O 1
ATOM 2553 N N . PRO A 1 330 ? -53.319 6.119 71.132 1.00 49.97 330 PRO A N 1
ATOM 2554 C CA . PRO A 1 330 ? -52.983 6.265 69.692 1.00 49.97 330 PRO A CA 1
ATOM 2555 C C . PRO A 1 330 ? -51.788 5.395 69.185 1.00 49.97 330 PRO A C 1
ATOM 2557 O O . PRO A 1 330 ? -51.099 4.741 69.959 1.00 49.97 330 PRO A O 1
ATOM 2560 N N . SER A 1 331 ? -51.478 5.552 67.882 1.00 27.56 331 SER A N 1
ATOM 2561 C CA . SER A 1 331 ? -50.120 5.739 67.296 1.00 27.56 331 SER A CA 1
ATOM 2562 C C . SER A 1 331 ? -49.519 4.670 66.368 1.00 27.56 331 SER A C 1
ATOM 2564 O O . SER A 1 331 ? -49.397 3.508 66.725 1.00 27.56 331 SER A O 1
ATOM 2566 N N . ALA A 1 332 ? -48.965 5.197 65.260 1.00 30.97 332 ALA A N 1
ATOM 2567 C CA . ALA A 1 332 ? -47.918 4.645 64.383 1.00 30.97 332 ALA A CA 1
ATOM 2568 C C . ALA A 1 332 ? -48.270 3.382 63.546 1.00 30.97 332 ALA A C 1
ATOM 2570 O O . ALA A 1 332 ? -49.094 2.569 63.939 1.00 30.97 332 ALA A O 1
ATOM 2571 N N . SER A 1 333 ? -47.732 3.177 62.334 1.00 34.22 333 SER A N 1
ATOM 2572 C CA . SER A 1 333 ? -46.671 3.910 61.611 1.00 34.22 333 SER A CA 1
ATOM 2573 C C . SER A 1 333 ? -47.069 4.315 60.179 1.00 34.22 333 SER A C 1
ATOM 2575 O O . SER A 1 333 ? -47.999 3.780 59.584 1.00 34.22 333 SER A O 1
ATOM 2577 N N . ARG A 1 334 ? -46.305 5.258 59.618 1.00 32.97 334 ARG A N 1
ATOM 2578 C CA . ARG A 1 334 ? -46.297 5.726 58.216 1.00 32.97 334 ARG A CA 1
ATOM 2579 C C . ARG A 1 334 ? -44.814 5.742 57.751 1.00 32.97 334 ARG A C 1
ATOM 2581 O O . ARG A 1 334 ? -43.951 5.569 58.608 1.00 32.97 334 ARG A O 1
ATOM 2588 N N . PRO A 1 335 ? -44.520 6.253 56.541 1.00 46.59 335 PRO A N 1
ATOM 2589 C CA . PRO A 1 335 ? -44.269 5.582 55.245 1.00 46.59 335 PRO A CA 1
ATOM 2590 C C . PRO A 1 335 ? -42.784 5.088 55.158 1.00 46.59 335 PRO A C 1
ATOM 2592 O O . PRO A 1 335 ? -42.230 4.843 56.227 1.00 46.59 335 PRO A O 1
ATOM 2595 N N . PRO A 1 336 ? -42.075 4.992 54.002 1.00 51.66 336 PRO A N 1
ATOM 2596 C CA . PRO A 1 336 ? -42.449 5.047 52.577 1.00 51.66 336 PRO A CA 1
ATOM 2597 C C . PRO A 1 336 ? -41.926 3.833 51.773 1.00 51.66 336 PRO A C 1
ATOM 2599 O O . PRO A 1 336 ? -41.619 2.802 52.355 1.00 51.66 336 PRO A O 1
ATOM 2602 N N . GLU A 1 337 ? -41.899 3.939 50.439 1.00 32.66 337 GLU A N 1
ATOM 2603 C CA . GLU A 1 337 ? -40.683 3.888 49.594 1.00 32.66 337 GLU A CA 1
ATOM 2604 C C . GLU A 1 337 ? -41.059 4.339 48.149 1.00 32.66 337 GLU A C 1
ATOM 2606 O O . GLU A 1 337 ? -42.237 4.478 47.818 1.00 32.66 337 GLU A O 1
ATOM 2611 N N . HIS A 1 338 ? -40.054 4.665 47.334 1.00 38.09 338 HIS A N 1
ATOM 2612 C CA . HIS A 1 338 ? -40.061 5.400 46.048 1.00 38.09 338 HIS A CA 1
ATOM 2613 C C . HIS A 1 338 ? -41.015 4.877 44.940 1.00 38.09 338 HIS A C 1
ATOM 2615 O O . HIS A 1 338 ? -41.333 3.697 44.894 1.00 38.09 338 HIS A O 1
ATOM 2621 N N . SER A 1 339 ? -41.568 5.660 43.995 1.00 30.59 339 SER A N 1
ATOM 2622 C CA . SER A 1 339 ? -41.227 6.950 43.341 1.00 30.59 339 SER A CA 1
ATOM 2623 C C . SER A 1 339 ? -40.220 6.901 42.171 1.00 30.59 339 SER A C 1
ATOM 2625 O O . SER A 1 339 ? -39.035 7.145 42.346 1.00 30.59 339 SER A O 1
ATOM 2627 N N . THR A 1 340 ? -40.767 6.727 40.958 1.00 33.59 340 THR A N 1
ATOM 2628 C CA . THR A 1 340 ? -40.414 7.442 39.702 1.00 33.59 340 THR A CA 1
ATOM 2629 C C . THR A 1 340 ? -38.944 7.587 39.260 1.00 33.59 340 THR A C 1
ATOM 2631 O O . THR A 1 340 ? -38.229 8.455 39.758 1.00 33.59 340 THR A O 1
ATOM 2634 N N . PHE A 1 341 ? -38.594 6.954 38.129 1.00 28.66 341 PHE A N 1
ATOM 2635 C CA . PHE A 1 341 ? -37.761 7.604 37.100 1.00 28.66 341 PHE A CA 1
ATOM 2636 C C . PHE A 1 341 ? -38.221 7.248 35.667 1.00 28.66 341 PHE A C 1
ATOM 2638 O O . PHE A 1 341 ? -39.275 6.632 35.503 1.00 28.66 341 PHE A O 1
ATOM 2645 N N . VAL A 1 342 ? -37.531 7.763 34.641 1.00 31.48 342 VAL A N 1
ATOM 2646 C CA . VAL A 1 342 ? -38.112 8.178 33.344 1.00 31.48 342 VAL A CA 1
ATOM 2647 C C . VAL A 1 342 ? -37.098 8.055 32.173 1.00 31.48 342 VAL A C 1
ATOM 2649 O O . VAL A 1 342 ? -35.898 8.129 32.420 1.00 31.48 342 VAL A O 1
ATOM 2652 N N . HIS A 1 343 ? -37.596 7.973 30.917 1.00 32.06 343 HIS A N 1
ATOM 2653 C CA . HIS A 1 343 ? -36.867 8.015 29.612 1.00 32.06 343 HIS A CA 1
ATOM 2654 C C . HIS A 1 343 ? -36.029 6.754 29.235 1.00 32.06 343 HIS A C 1
ATOM 2656 O O . HIS A 1 343 ? -35.682 5.977 30.113 1.00 32.06 343 HIS A O 1
ATOM 2662 N N . SER A 1 344 ? -35.680 6.439 27.967 1.00 30.50 344 SER A N 1
ATOM 2663 C CA . SER A 1 344 ? -36.114 6.915 26.623 1.00 30.50 344 SER A CA 1
ATOM 2664 C C . SER A 1 344 ? -35.734 5.913 25.495 1.00 30.50 344 SER A C 1
ATOM 2666 O O . SER A 1 344 ? -35.206 4.839 25.762 1.00 30.50 344 SER A O 1
ATOM 2668 N N . THR A 1 345 ? -36.016 6.276 24.234 1.00 34.88 345 THR A N 1
ATOM 2669 C CA . THR A 1 345 ? -35.642 5.596 22.967 1.00 34.88 345 THR A CA 1
ATOM 2670 C C . THR A 1 345 ? -34.130 5.338 22.781 1.00 34.88 345 THR A C 1
ATOM 2672 O O . THR A 1 345 ? -33.305 6.023 23.384 1.00 34.88 345 THR A O 1
ATOM 2675 N N . PRO A 1 346 ? -33.752 4.376 21.911 1.00 40.91 346 PRO A N 1
ATOM 2676 C CA . PRO A 1 346 ? -33.407 4.710 20.512 1.00 40.91 346 PRO A CA 1
ATOM 2677 C C . PRO A 1 346 ? -34.290 3.938 19.502 1.00 40.91 346 PRO A C 1
ATOM 2679 O O . PRO A 1 346 ? -34.742 2.836 19.781 1.00 40.91 346 PRO A O 1
ATOM 2682 N N . ILE A 1 347 ? -34.744 4.509 18.380 1.00 31.77 347 ILE A N 1
ATOM 2683 C CA . ILE A 1 347 ? -33.993 4.939 17.180 1.00 31.77 347 ILE A CA 1
ATOM 2684 C C . ILE A 1 347 ? -33.252 3.771 16.504 1.00 31.77 347 ILE A C 1
ATOM 2686 O O . ILE A 1 347 ? -32.274 3.241 17.016 1.00 31.77 347 ILE A O 1
ATOM 2690 N N . THR A 1 348 ? -33.678 3.429 15.288 1.00 27.77 348 THR A N 1
ATOM 2691 C CA . THR A 1 348 ? -32.880 2.684 14.304 1.00 27.77 348 THR A CA 1
ATOM 2692 C C . THR A 1 348 ? -33.099 3.341 12.948 1.00 27.77 348 THR A C 1
ATOM 2694 O O . THR A 1 348 ? -34.213 3.344 12.432 1.00 27.77 348 THR A O 1
ATOM 2697 N N . THR A 1 349 ? -32.049 3.940 12.391 1.00 29.28 349 THR A N 1
ATOM 2698 C CA . THR A 1 349 ? -32.077 4.600 11.081 1.00 29.28 349 THR A CA 1
ATOM 2699 C C . THR A 1 349 ? -31.294 3.790 10.058 1.00 29.28 349 THR A C 1
ATOM 2701 O O . THR A 1 349 ? -30.071 3.697 10.144 1.00 29.28 349 THR A O 1
ATOM 2704 N N . THR A 1 350 ? -31.995 3.278 9.053 1.00 31.53 350 THR A N 1
ATOM 2705 C CA . THR A 1 350 ? -31.442 2.748 7.800 1.00 31.53 350 THR A CA 1
ATOM 2706 C C . THR A 1 350 ? -32.105 3.536 6.660 1.00 31.53 350 THR A C 1
ATOM 2708 O O . THR A 1 350 ? -33.319 3.516 6.505 1.00 31.53 350 THR A O 1
ATOM 2711 N N . SER A 1 351 ? -31.424 4.503 6.039 1.00 32.16 351 SER A N 1
ATOM 2712 C CA . SER A 1 351 ? -30.334 4.381 5.050 1.00 32.16 351 SER A CA 1
ATOM 2713 C C . SER A 1 351 ? -30.840 4.355 3.598 1.00 32.16 351 SER A C 1
ATOM 2715 O O . SER A 1 351 ? -31.109 3.289 3.045 1.00 32.16 351 SER A O 1
ATOM 2717 N N . SER A 1 352 ? -30.919 5.534 2.974 1.00 31.39 352 SER A N 1
ATOM 2718 C CA . SER A 1 352 ? -30.775 5.790 1.524 1.00 31.39 352 SER A CA 1
ATOM 2719 C C . SER A 1 352 ? -30.964 7.288 1.235 1.00 31.39 352 SER A C 1
ATOM 2721 O O . SER A 1 352 ? -31.649 7.946 2.010 1.00 31.39 352 SER A O 1
ATOM 2723 N N . SER A 1 353 ? -30.501 7.898 0.138 1.00 31.88 353 SER A N 1
ATOM 2724 C CA . SER A 1 353 ? -29.380 7.650 -0.798 1.00 31.88 353 SER A CA 1
ATOM 2725 C C . SER A 1 353 ? -29.408 8.790 -1.839 1.00 31.88 353 SER A C 1
ATOM 2727 O O . SER A 1 35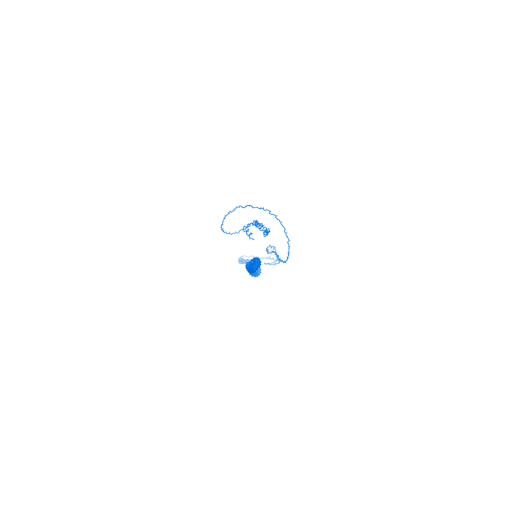3 ? -30.497 9.098 -2.313 1.00 31.88 353 SER A O 1
ATOM 2729 N N . SER A 1 354 ? -28.243 9.301 -2.279 1.00 31.28 354 SER A N 1
ATOM 2730 C CA . SER A 1 354 ? -28.054 10.042 -3.560 1.00 31.28 354 SER A CA 1
ATOM 2731 C C . SER A 1 354 ? -28.680 11.458 -3.707 1.00 31.28 354 SER A C 1
ATOM 2733 O O . SER A 1 354 ? -29.631 11.782 -3.009 1.00 31.28 354 SER A O 1
ATOM 2735 N N . SER A 1 355 ? -28.259 12.353 -4.626 1.00 32.28 355 SER A N 1
ATOM 2736 C CA . SER A 1 355 ? -26.964 12.610 -5.322 1.00 32.28 355 SER A CA 1
ATOM 2737 C C . SER A 1 355 ? -27.053 13.896 -6.204 1.00 32.28 355 SER A C 1
ATOM 2739 O O . SER A 1 355 ? -28.159 14.307 -6.538 1.00 32.28 355 SER A O 1
ATOM 2741 N N . LEU A 1 356 ? -25.904 14.448 -6.667 1.00 31.17 356 LEU A N 1
ATOM 2742 C CA . LEU A 1 356 ? -25.747 15.528 -7.697 1.00 31.17 356 LEU A CA 1
ATOM 2743 C C . LEU A 1 356 ? -26.204 16.959 -7.273 1.00 31.17 356 LEU A C 1
ATOM 2745 O O . LEU A 1 356 ? -26.998 17.091 -6.353 1.00 31.17 356 LEU A O 1
ATOM 2749 N N . GLY A 1 357 ? -25.756 18.086 -7.869 1.00 28.00 357 GLY A N 1
ATOM 2750 C CA . GLY A 1 357 ? -24.702 18.370 -8.876 1.00 28.00 357 GLY A CA 1
ATOM 2751 C C . GLY A 1 357 ? -24.756 19.830 -9.430 1.00 28.00 357 GLY A C 1
ATOM 2752 O O . GLY A 1 357 ? -25.787 20.473 -9.272 1.00 28.00 357 GLY A O 1
ATOM 2753 N N . LEU A 1 358 ? -23.692 20.301 -10.126 1.00 31.45 358 LEU A N 1
ATOM 2754 C CA . LEU A 1 358 ? -23.481 21.639 -10.787 1.00 31.45 358 LEU A CA 1
ATOM 2755 C C . LEU A 1 358 ? -23.251 22.853 -9.818 1.00 31.45 358 LEU A C 1
ATOM 2757 O O . LEU A 1 358 ? -23.825 22.849 -8.738 1.00 31.45 358 LEU A O 1
ATOM 2761 N N . VAL A 1 359 ? -22.322 23.834 -9.987 1.00 34.22 359 VAL A N 1
ATOM 2762 C CA . VAL A 1 359 ? -21.804 24.704 -11.110 1.00 34.22 359 VAL A CA 1
ATOM 2763 C C . VAL A 1 359 ? -22.651 26.006 -11.246 1.00 34.22 359 VAL A C 1
ATOM 2765 O O . VAL A 1 359 ? -23.866 25.883 -11.315 1.00 34.22 359 VAL A O 1
ATOM 2768 N N . ASP A 1 360 ? -22.152 27.269 -11.199 1.00 31.56 360 ASP A N 1
ATOM 2769 C CA . ASP A 1 360 ? -20.997 27.889 -11.914 1.00 31.56 360 ASP A CA 1
ATOM 2770 C C . ASP A 1 360 ? -20.406 29.248 -11.349 1.00 31.56 360 ASP A C 1
ATOM 2772 O O . ASP A 1 360 ? -20.949 29.854 -10.431 1.00 31.56 360 ASP A O 1
ATOM 2776 N N . GLN A 1 361 ? -19.295 29.704 -11.966 1.00 33.75 361 GLN A N 1
ATOM 2777 C CA . GLN A 1 361 ? -18.478 30.961 -12.029 1.00 33.75 361 GLN A CA 1
ATOM 2778 C C . GLN A 1 361 ? -18.805 32.362 -11.399 1.00 33.75 361 GLN A C 1
ATOM 2780 O O . GLN A 1 361 ? -19.809 32.999 -11.707 1.00 33.75 361 GLN A O 1
ATOM 2785 N N . SER A 1 362 ? -17.712 32.987 -10.887 1.00 33.38 362 SER A N 1
ATOM 2786 C CA . SER A 1 362 ? -17.295 34.436 -10.939 1.00 33.38 362 SER A CA 1
ATOM 2787 C C . SER A 1 362 ? -18.067 35.492 -10.093 1.00 33.38 362 SER A C 1
ATOM 2789 O O . SER A 1 362 ? -19.212 35.264 -9.735 1.00 33.38 362 SER A O 1
ATOM 2791 N N . LYS A 1 363 ? -17.527 36.668 -9.687 1.00 32.22 363 LYS A N 1
ATOM 2792 C CA . LYS A 1 363 ? -16.482 37.562 -10.267 1.00 32.22 363 LYS A CA 1
ATOM 2793 C C . LYS A 1 363 ? -15.801 38.498 -9.210 1.00 32.22 363 LYS A C 1
ATOM 2795 O O . LYS A 1 363 ? -16.073 38.378 -8.022 1.00 32.22 363 LYS A O 1
ATOM 2800 N N . ASP A 1 364 ? -14.901 39.393 -9.640 1.00 27.78 364 ASP A N 1
ATOM 2801 C CA . ASP A 1 364 ? -14.010 40.295 -8.862 1.00 27.78 364 ASP A CA 1
ATOM 2802 C C . ASP A 1 364 ? -14.682 41.341 -7.933 1.00 27.78 364 ASP A C 1
ATOM 2804 O O . ASP A 1 364 ? -15.789 41.795 -8.220 1.00 27.78 364 ASP A O 1
ATOM 2808 N N . THR A 1 365 ? -13.962 41.866 -6.916 1.00 30.95 365 THR A N 1
ATOM 2809 C CA . THR A 1 365 ? -13.291 43.211 -6.917 1.00 30.95 365 THR A CA 1
ATOM 2810 C C . THR A 1 365 ? -12.592 43.517 -5.559 1.00 30.95 365 THR A C 1
ATOM 2812 O O . THR A 1 365 ? -13.015 43.054 -4.505 1.00 30.95 365 THR A O 1
ATOM 2815 N N . THR A 1 366 ? -11.499 44.292 -5.588 1.00 31.56 366 THR A N 1
ATOM 2816 C CA . THR A 1 366 ? -10.752 44.927 -4.462 1.00 31.56 366 THR A CA 1
ATOM 2817 C C . THR A 1 366 ? -11.538 46.104 -3.803 1.00 31.56 366 THR A C 1
ATOM 2819 O O . THR A 1 366 ? -12.582 46.444 -4.354 1.00 31.56 366 THR A O 1
ATOM 2822 N N . PRO A 1 367 ? -11.127 46.774 -2.679 1.00 40.62 367 PRO A N 1
ATOM 2823 C CA . PRO A 1 367 ? -9.751 46.986 -2.187 1.00 40.62 367 PRO A CA 1
ATOM 2824 C C . PRO A 1 367 ? -9.502 46.991 -0.650 1.00 40.62 367 PRO A C 1
ATOM 2826 O O . PRO A 1 367 ? -10.390 46.801 0.173 1.00 40.62 367 PRO A O 1
ATOM 2829 N N . SER A 1 368 ? -8.239 47.254 -0.282 1.00 29.36 368 SER A N 1
ATOM 2830 C CA . SER A 1 368 ? -7.783 47.676 1.061 1.00 29.36 368 SER A CA 1
ATOM 2831 C C . SER A 1 368 ? -8.068 49.185 1.289 1.00 29.36 368 SER A C 1
ATOM 2833 O O . SER A 1 368 ? -8.354 49.876 0.306 1.00 29.36 368 SER A O 1
ATOM 2835 N N . PRO A 1 369 ? -7.982 49.735 2.525 1.00 50.28 369 PRO A N 1
ATOM 2836 C CA . PRO A 1 369 ? -6.665 50.197 2.998 1.00 50.28 369 PRO A CA 1
ATOM 2837 C C . PRO A 1 369 ? -6.373 50.069 4.517 1.00 50.28 369 PRO A C 1
ATOM 2839 O O . PRO A 1 369 ? -7.118 50.540 5.367 1.00 50.28 369 PRO A O 1
ATOM 2842 N N . ASN A 1 370 ? -5.189 49.526 4.817 1.00 28.69 370 ASN A N 1
ATOM 2843 C CA . ASN A 1 370 ? -4.109 50.146 5.612 1.00 28.69 370 ASN A CA 1
ATOM 2844 C C . ASN A 1 370 ? -4.427 51.065 6.830 1.00 28.69 370 ASN A C 1
ATOM 2846 O O . ASN A 1 370 ? -4.818 52.213 6.638 1.00 28.69 370 ASN A O 1
ATOM 2850 N N . CYS A 1 371 ? -4.072 50.608 8.045 1.00 27.62 371 CYS A N 1
ATOM 2851 C CA . CYS A 1 371 ? -3.466 51.355 9.178 1.00 27.62 371 CYS A CA 1
ATOM 2852 C C . CYS A 1 371 ? -3.347 50.411 10.402 1.00 27.62 371 CYS A C 1
ATOM 2854 O O . CYS A 1 371 ? -4.192 49.539 10.566 1.00 27.62 371 CYS A O 1
ATOM 2856 N N . GLY A 1 372 ? -2.379 50.502 11.321 1.00 27.59 372 GLY A N 1
ATOM 2857 C CA . GLY A 1 372 ? -1.140 51.289 11.390 1.00 27.59 372 GLY A CA 1
ATOM 2858 C C . GLY A 1 372 ? -0.336 50.857 12.638 1.00 27.59 372 GLY A C 1
ATOM 2859 O O . GLY A 1 372 ? -0.936 50.491 13.645 1.00 27.59 372 GLY A O 1
ATOM 2860 N N . ILE A 1 373 ? 1.003 50.840 12.582 1.00 31.11 373 ILE A N 1
ATOM 2861 C CA . ILE A 1 373 ? 1.875 50.331 13.669 1.00 31.11 373 ILE A CA 1
ATOM 2862 C C . ILE A 1 373 ? 2.536 51.495 14.416 1.00 31.11 373 ILE A C 1
ATOM 2864 O O . ILE A 1 373 ? 3.180 52.311 13.765 1.00 31.11 373 ILE A O 1
ATOM 2868 N N . LEU A 1 374 ? 2.467 51.512 15.754 1.00 32.84 374 LEU A N 1
ATOM 2869 C CA . LEU A 1 374 ? 3.408 52.181 16.676 1.00 32.84 374 LEU A CA 1
ATOM 2870 C C . LEU A 1 374 ? 3.351 51.507 18.080 1.00 32.84 374 LEU A C 1
ATOM 2872 O O . LEU A 1 374 ? 2.498 50.639 18.275 1.00 32.84 374 LEU A O 1
ATOM 2876 N N . PRO A 1 375 ? 4.328 51.735 18.989 1.00 41.53 375 PRO A N 1
ATOM 2877 C CA . PRO A 1 375 ? 5.028 50.607 19.614 1.00 41.53 375 PRO A CA 1
ATOM 2878 C C . PRO A 1 375 ? 4.783 50.402 21.119 1.00 41.53 375 PRO A C 1
ATOM 2880 O O . PRO A 1 375 ? 4.188 51.226 21.807 1.00 41.53 375 PRO A O 1
ATOM 2883 N N . VAL A 1 376 ? 5.332 49.293 21.626 1.00 30.00 376 VAL A N 1
ATOM 2884 C CA . VAL A 1 376 ? 5.456 48.958 23.053 1.00 30.00 376 VAL A CA 1
ATOM 2885 C C . VAL A 1 376 ? 6.852 49.334 23.552 1.00 30.00 376 VAL A C 1
ATOM 2887 O O . VAL A 1 376 ? 7.846 48.960 22.928 1.00 30.00 376 VAL A O 1
ATOM 2890 N N . GLU A 1 377 ? 6.930 50.023 24.692 1.00 29.64 377 GLU A N 1
ATOM 2891 C CA . GLU A 1 377 ? 8.182 50.231 25.428 1.00 29.64 377 GLU A CA 1
ATOM 2892 C C . GLU A 1 377 ? 8.470 49.106 26.440 1.00 29.64 377 GLU A C 1
ATOM 2894 O O . GLU A 1 377 ? 7.610 48.309 26.812 1.00 29.64 377 GLU A O 1
ATOM 2899 N N . SER A 1 378 ? 9.736 49.045 26.851 1.00 31.94 378 SER A N 1
ATOM 2900 C CA . SER A 1 378 ? 10.321 48.069 27.776 1.00 31.94 378 SER A CA 1
ATOM 2901 C C . SER A 1 378 ? 9.620 47.991 29.140 1.00 31.94 378 SER A C 1
ATOM 2903 O O . SER A 1 378 ? 9.202 49.016 29.670 1.00 31.94 378 SER A O 1
ATOM 2905 N N . LEU A 1 379 ? 9.630 46.804 29.768 1.00 31.45 379 LEU A N 1
ATOM 2906 C CA . LEU A 1 379 ? 10.352 46.583 31.038 1.00 31.45 379 LEU A CA 1
ATOM 2907 C C . LEU A 1 379 ? 10.313 45.107 31.486 1.00 31.45 379 LEU A C 1
ATOM 2909 O O . LEU A 1 379 ? 9.256 44.496 31.600 1.00 31.45 379 LEU A O 1
ATOM 2913 N N . CYS A 1 380 ? 11.485 44.559 31.813 1.00 30.19 380 CYS A N 1
ATOM 2914 C CA . CYS A 1 380 ? 11.660 43.378 32.668 1.00 30.19 380 CYS A CA 1
ATOM 2915 C C . CYS A 1 380 ? 12.498 43.799 33.879 1.00 30.19 380 CYS A C 1
ATOM 2917 O O . CYS A 1 380 ? 13.472 44.539 33.710 1.00 30.19 380 CYS A O 1
ATOM 2919 N N . PRO A 1 381 ? 12.123 43.368 35.091 1.00 46.34 381 PRO A N 1
ATOM 2920 C CA . PRO A 1 381 ? 13.022 42.512 35.884 1.00 46.34 381 PRO A CA 1
ATOM 2921 C C . PRO A 1 381 ? 12.265 41.387 36.645 1.00 46.34 381 PRO A C 1
ATOM 2923 O O . PRO A 1 381 ? 11.041 41.405 36.677 1.00 46.34 381 PRO A O 1
ATOM 2926 N N . LEU A 1 382 ? 12.879 40.433 37.367 1.00 32.25 382 LEU A N 1
ATOM 2927 C CA . LEU A 1 382 ? 14.200 39.764 37.319 1.00 32.25 382 LEU A CA 1
ATOM 2928 C C . LEU A 1 382 ? 14.307 38.845 38.569 1.00 32.25 382 LEU A C 1
ATOM 2930 O O . LEU A 1 382 ? 14.123 39.352 39.670 1.00 32.25 382 LEU A O 1
ATOM 2934 N N . GLU A 1 383 ? 14.700 37.565 38.416 1.00 34.56 383 GLU A N 1
ATOM 2935 C CA . GLU A 1 383 ? 15.012 36.604 39.518 1.00 34.56 383 GLU A CA 1
ATOM 2936 C C . GLU A 1 383 ? 13.822 36.289 40.482 1.00 34.56 383 GLU A C 1
ATOM 2938 O O . GLU A 1 383 ? 12.766 36.900 40.374 1.00 34.56 383 GLU A O 1
ATOM 2943 N N . LYS A 1 384 ? 13.831 35.317 41.417 1.00 33.22 384 LYS A N 1
ATOM 2944 C CA . LYS A 1 384 ? 14.707 34.161 41.746 1.00 33.22 384 LYS A CA 1
ATOM 2945 C C . LYS A 1 384 ? 13.810 33.011 42.286 1.00 33.22 384 LYS A C 1
ATOM 2947 O O . LYS A 1 384 ? 12.639 33.248 42.564 1.00 33.22 384 LYS A O 1
ATOM 2952 N N . GLY A 1 385 ? 14.325 31.782 42.425 1.00 33.09 385 GLY A N 1
ATOM 2953 C CA . GLY A 1 385 ? 13.525 30.589 42.787 1.00 33.09 385 GLY A CA 1
ATOM 2954 C C . GLY A 1 385 ? 13.701 30.037 44.218 1.00 33.09 385 GLY A C 1
ATOM 2955 O O . GLY A 1 385 ? 13.934 30.791 45.157 1.00 33.09 385 GLY A O 1
ATOM 2956 N N . THR A 1 386 ? 13.654 28.697 44.311 1.00 35.34 386 THR A N 1
ATOM 2957 C CA . THR A 1 386 ? 13.794 27.773 45.472 1.00 35.34 386 THR A CA 1
ATOM 2958 C C . THR A 1 386 ? 12.596 27.531 46.417 1.00 35.34 386 THR A C 1
ATOM 2960 O O . THR A 1 386 ? 12.025 28.448 46.990 1.00 35.34 386 THR A O 1
ATOM 2963 N N . ASP A 1 387 ? 12.336 26.225 46.580 1.00 32.41 387 ASP A N 1
ATOM 2964 C CA . ASP A 1 387 ? 11.724 25.452 47.676 1.00 32.41 387 ASP A CA 1
ATOM 2965 C C . ASP A 1 387 ? 10.224 25.580 48.042 1.00 32.41 387 ASP A C 1
ATOM 2967 O O . ASP A 1 387 ? 9.617 26.645 48.069 1.00 32.41 387 ASP A O 1
ATOM 2971 N N . GLY A 1 388 ? 9.620 24.412 48.323 1.00 33.00 388 GLY A N 1
ATOM 2972 C CA . GLY A 1 388 ? 8.246 24.220 48.824 1.00 33.00 388 GLY A CA 1
ATOM 2973 C C . GLY A 1 388 ? 8.240 23.672 50.267 1.00 33.00 388 GLY A C 1
ATOM 2974 O O . GLY A 1 388 ? 9.173 23.987 51.005 1.00 33.00 388 GLY A O 1
ATOM 2975 N N . PRO A 1 389 ? 7.283 22.813 50.701 1.00 58.72 389 PRO A N 1
ATOM 2976 C CA . PRO A 1 389 ? 6.204 22.146 49.957 1.00 58.72 389 PRO A CA 1
ATOM 2977 C C . PRO A 1 389 ? 4.804 22.403 50.592 1.00 58.72 389 PRO A C 1
ATOM 2979 O O . PRO A 1 389 ? 4.569 23.464 51.155 1.00 58.72 389 PRO A O 1
ATOM 2982 N N . VAL A 1 390 ? 3.910 21.397 50.553 1.00 34.28 390 VAL A N 1
ATOM 2983 C CA . VAL A 1 390 ? 2.566 21.303 51.183 1.00 34.28 390 VAL A CA 1
ATOM 2984 C C . VAL A 1 390 ? 1.401 21.944 50.405 1.00 34.28 390 VAL A C 1
ATOM 2986 O O . VAL A 1 390 ? 1.288 23.155 50.264 1.00 34.28 390 VAL A O 1
ATOM 2989 N N . SER A 1 391 ? 0.457 21.095 49.979 1.00 41.66 391 SER A N 1
ATOM 2990 C CA . SER A 1 391 ? -0.930 21.470 49.647 1.00 41.66 391 SER A CA 1
ATOM 2991 C C . SER A 1 391 ? -1.817 21.302 50.892 1.00 41.66 391 SER A C 1
ATOM 2993 O O . SER A 1 391 ? -1.540 20.408 51.694 1.00 41.66 391 SER A O 1
ATOM 2995 N N . PRO A 1 392 ? -2.901 22.088 51.055 1.00 42.53 392 PRO A N 1
ATOM 2996 C CA . PRO A 1 392 ? -4.181 21.589 50.532 1.00 42.53 392 PRO A CA 1
ATOM 2997 C C . PRO A 1 392 ? -5.179 22.651 50.006 1.00 42.53 392 PRO A C 1
ATOM 2999 O O . PRO A 1 392 ? -5.334 23.729 50.565 1.00 42.53 392 PRO A O 1
ATOM 3002 N N . SER A 1 393 ? -5.916 22.254 48.961 1.00 45.69 393 SER A N 1
ATOM 3003 C CA . SER A 1 393 ? -7.298 22.638 48.595 1.00 45.69 393 SER A CA 1
ATOM 3004 C C . SER A 1 393 ? -7.939 23.897 49.219 1.00 45.69 393 SER A C 1
ATOM 3006 O O . SER A 1 393 ? -8.377 23.855 50.367 1.00 45.69 393 SER A O 1
ATOM 3008 N N . TYR A 1 394 ? -8.266 24.884 48.373 1.00 32.41 394 TYR A N 1
ATOM 3009 C CA . TYR A 1 394 ? -9.551 25.602 48.450 1.00 32.41 394 TYR A CA 1
ATOM 3010 C C . TYR A 1 394 ? -10.086 25.955 47.048 1.00 32.41 394 TYR A C 1
ATOM 3012 O O . TYR A 1 394 ? -9.316 26.105 46.100 1.00 32.41 394 TYR A O 1
ATOM 3020 N N . TYR A 1 395 ? -11.413 26.039 46.917 1.00 40.62 395 TYR A N 1
ATOM 3021 C CA . TYR A 1 395 ? -12.133 26.230 45.648 1.00 40.62 395 TYR A CA 1
ATOM 3022 C C . TYR A 1 395 ? -12.347 27.711 45.271 1.00 40.62 395 TYR A C 1
ATOM 3024 O O . TYR A 1 395 ? -12.214 28.606 46.098 1.00 40.62 395 TYR A O 1
ATOM 3032 N N . HIS A 1 396 ? -12.788 27.920 44.022 1.00 38.41 396 HIS A N 1
ATOM 3033 C CA . HIS A 1 396 ? -13.318 29.158 43.429 1.00 38.41 396 HIS A CA 1
ATOM 3034 C C . HIS A 1 396 ? -12.381 30.374 43.283 1.00 38.41 396 HIS A C 1
ATOM 3036 O O . HIS A 1 396 ? -12.190 31.186 44.185 1.00 38.41 396 HIS A O 1
ATOM 3042 N N . ARG A 1 397 ? -12.010 30.633 42.023 1.00 30.77 397 ARG A N 1
ATOM 3043 C CA . ARG A 1 397 ? -11.990 31.984 41.440 1.00 30.77 397 ARG A CA 1
ATOM 3044 C C . ARG A 1 397 ? -12.971 31.994 40.249 1.00 30.77 397 ARG A C 1
ATOM 3046 O O . ARG A 1 397 ? -13.023 30.977 39.555 1.00 30.77 397 ARG A O 1
ATOM 3053 N N . PRO A 1 398 ? -13.773 33.052 40.017 1.00 39.81 398 PRO A N 1
ATOM 3054 C CA . PRO A 1 398 ? -14.746 33.054 38.923 1.00 39.81 398 PRO A CA 1
ATOM 3055 C C . PRO A 1 398 ? -14.087 32.961 37.541 1.00 39.81 398 PRO A C 1
ATOM 3057 O O . PRO A 1 398 ? -13.193 33.742 37.225 1.00 39.81 398 PRO A O 1
ATOM 3060 N N . MET A 1 399 ? -14.571 32.032 36.714 1.00 44.12 399 MET A N 1
ATOM 3061 C CA . MET A 1 399 ? -14.350 32.035 35.266 1.00 44.12 399 MET A CA 1
ATOM 3062 C C . MET A 1 399 ? -15.415 32.931 34.624 1.00 44.12 399 MET A C 1
ATOM 3064 O O . MET A 1 399 ? -16.489 32.457 34.269 1.00 44.12 399 MET A O 1
ATOM 3068 N N . ALA A 1 400 ? -15.130 34.228 34.532 1.00 48.25 400 ALA A N 1
ATOM 3069 C CA . ALA A 1 400 ? -15.966 35.219 33.858 1.00 48.25 400 ALA A CA 1
ATOM 3070 C C . ALA A 1 400 ? -15.039 36.270 33.229 1.00 48.25 400 ALA A C 1
ATOM 3072 O O . ALA A 1 400 ? -14.522 37.118 33.946 1.00 48.25 400 ALA A O 1
ATOM 3073 N N . ASP A 1 401 ? -14.744 36.069 31.939 1.00 42.41 401 ASP A N 1
ATOM 3074 C CA . ASP A 1 401 ? -14.075 36.969 30.966 1.00 42.41 401 ASP A CA 1
ATOM 3075 C C . ASP A 1 401 ? -13.565 36.155 29.754 1.00 42.41 401 ASP A C 1
ATOM 3077 O O . ASP A 1 401 ? -13.406 36.684 28.659 1.00 42.41 401 ASP A O 1
ATOM 3081 N N . PHE A 1 402 ? -13.416 34.829 29.894 1.00 47.00 402 PHE A N 1
ATOM 3082 C CA . PHE A 1 402 ? -13.310 33.887 28.766 1.00 47.00 402 PHE A CA 1
ATOM 3083 C C . PHE A 1 402 ? -14.675 33.623 28.090 1.00 47.00 402 PHE A C 1
ATOM 3085 O O . PHE A 1 402 ? -14.952 32.503 27.652 1.00 47.00 402 PHE A O 1
ATOM 3092 N N . GLU A 1 403 ? -15.563 34.620 28.028 1.00 52.19 403 GLU A N 1
ATOM 3093 C CA . GLU A 1 403 ? -16.860 34.452 27.370 1.00 52.19 403 GLU A CA 1
ATOM 3094 C C . GLU A 1 403 ? -16.696 34.368 25.848 1.00 52.19 403 GLU A C 1
ATOM 3096 O O . GLU A 1 403 ? -16.461 35.351 25.152 1.00 52.19 403 GLU A O 1
ATOM 3101 N N . LEU A 1 404 ? -16.889 33.147 25.348 1.00 56.97 404 LEU A N 1
ATOM 3102 C CA . LEU A 1 404 ? -17.278 32.848 23.975 1.00 56.97 404 LEU A CA 1
ATOM 3103 C C . LEU A 1 404 ? -16.335 33.381 22.878 1.00 56.97 404 LEU A C 1
ATOM 3105 O O . LEU A 1 404 ? -16.708 34.177 22.015 1.00 56.97 404 LEU A O 1
ATOM 3109 N N . VAL A 1 405 ? -15.151 32.760 22.788 1.00 58.75 405 VAL A N 1
ATOM 3110 C CA . VAL A 1 405 ? -14.528 32.537 21.472 1.00 58.75 405 VAL A CA 1
ATOM 3111 C C . VAL A 1 405 ? -15.563 31.813 20.607 1.00 58.75 405 VAL A C 1
ATOM 3113 O O . VAL A 1 405 ? -15.828 30.628 20.798 1.00 58.75 405 VAL A O 1
ATOM 3116 N N . ASN A 1 406 ? -16.210 32.544 19.699 1.00 65.94 406 ASN A N 1
ATOM 3117 C CA . ASN A 1 406 ? -17.273 31.999 18.865 1.00 65.94 406 ASN A CA 1
ATOM 3118 C C . ASN A 1 406 ? -16.676 30.934 17.932 1.00 65.94 406 ASN A C 1
ATOM 3120 O O . ASN A 1 406 ? -15.962 31.260 16.982 1.00 65.94 406 ASN A O 1
ATOM 3124 N N . PHE A 1 407 ? -16.961 29.661 18.213 1.00 69.00 407 PHE A N 1
ATOM 3125 C CA . PHE A 1 407 ? -16.373 28.534 17.493 1.00 69.00 407 PHE A CA 1
ATOM 3126 C C . PHE A 1 407 ? -16.792 28.467 16.020 1.00 69.00 407 PHE A C 1
ATOM 3128 O O . PHE A 1 407 ? -15.992 28.006 15.211 1.00 69.00 407 PHE A O 1
ATOM 3135 N N . ASP A 1 408 ? -17.962 28.986 15.635 1.00 62.69 408 ASP A N 1
ATOM 3136 C CA . ASP A 1 408 ? -18.342 29.098 14.220 1.00 62.69 408 ASP A CA 1
ATOM 3137 C C . ASP A 1 408 ? -17.541 30.195 13.506 1.00 62.69 408 ASP A C 1
ATOM 3139 O O . ASP A 1 408 ? -17.106 30.001 12.369 1.00 62.69 408 ASP A O 1
ATOM 3143 N N . TYR A 1 409 ? -17.253 31.313 14.184 1.00 70.56 409 TYR A N 1
ATOM 3144 C CA . TYR A 1 409 ? -16.346 32.336 13.654 1.00 70.56 409 TYR A CA 1
ATOM 3145 C C . TYR A 1 409 ? -14.902 31.823 13.566 1.00 70.56 409 TYR A C 1
ATOM 3147 O O . TYR A 1 409 ? -14.266 31.973 12.526 1.00 70.56 409 TYR A O 1
ATOM 3155 N N . LEU A 1 410 ? -14.394 31.152 14.606 1.00 73.94 410 LEU A N 1
ATOM 3156 C CA . LEU A 1 410 ? -13.056 30.554 14.595 1.00 73.94 410 LEU A CA 1
ATOM 3157 C C . LEU A 1 410 ? -12.932 29.482 13.501 1.00 73.94 410 LEU A C 1
ATOM 3159 O O . LEU A 1 410 ? -11.955 29.474 12.757 1.00 73.94 410 LEU A O 1
ATOM 3163 N N . ARG A 1 411 ? -13.952 28.632 13.332 1.00 72.50 411 ARG A N 1
ATOM 3164 C CA . ARG A 1 411 ? -14.043 27.660 12.234 1.00 72.50 411 ARG A CA 1
ATOM 3165 C C . ARG A 1 411 ? -14.051 28.348 10.871 1.00 72.50 411 ARG A C 1
ATOM 3167 O O . ARG A 1 411 ? -13.347 27.891 9.976 1.00 72.50 411 ARG A O 1
ATOM 3174 N N . HIS A 1 412 ? -14.795 29.443 10.704 1.00 72.88 412 HIS A N 1
ATOM 3175 C CA . HIS A 1 412 ? -14.779 30.225 9.466 1.00 72.88 412 HIS A CA 1
ATOM 3176 C C . HIS A 1 412 ? -13.395 30.833 9.190 1.00 72.88 412 HIS A C 1
ATOM 3178 O O . HIS A 1 412 ? -12.917 30.752 8.062 1.00 72.88 412 HIS A O 1
ATOM 3184 N N . VAL A 1 413 ? -12.715 31.375 10.206 1.00 72.50 413 VAL A N 1
ATOM 3185 C CA . VAL A 1 413 ? -11.354 31.923 10.077 1.00 72.50 413 VAL A CA 1
ATOM 3186 C C . VAL A 1 413 ? -10.335 30.835 9.727 1.00 72.50 413 VAL A C 1
ATOM 3188 O O . VAL A 1 413 ? -9.514 31.060 8.844 1.00 72.50 413 VAL A O 1
ATOM 3191 N N . ILE A 1 414 ? -10.414 29.645 10.335 1.00 73.75 414 ILE A N 1
ATOM 3192 C CA . ILE A 1 414 ? -9.541 28.501 10.012 1.00 73.75 414 ILE A CA 1
ATOM 3193 C C . ILE A 1 414 ? -9.807 27.987 8.589 1.00 73.75 414 ILE A C 1
ATOM 3195 O O . ILE A 1 414 ? -8.866 27.787 7.826 1.00 73.75 414 ILE A O 1
ATOM 3199 N N . VAL A 1 415 ? -11.073 27.820 8.191 1.00 72.56 415 VAL A N 1
ATOM 3200 C CA . VAL A 1 415 ? -11.427 27.403 6.821 1.00 72.56 415 VAL A CA 1
ATOM 3201 C C . VAL A 1 415 ? -11.002 28.456 5.797 1.00 72.56 415 VAL A C 1
ATOM 3203 O O . VAL A 1 415 ? -10.501 28.093 4.737 1.00 72.56 415 VAL A O 1
ATOM 3206 N N . LYS A 1 416 ? -11.136 29.752 6.108 1.00 70.12 416 LYS A N 1
ATOM 3207 C CA . LYS A 1 416 ? -10.628 30.816 5.238 1.00 70.12 416 LYS A CA 1
ATOM 3208 C C . LYS A 1 416 ? -9.101 30.772 5.153 1.00 70.12 416 LYS A C 1
ATOM 3210 O O . LYS A 1 416 ? -8.581 30.814 4.050 1.00 70.12 416 LYS A O 1
ATOM 3215 N N . PHE A 1 417 ? -8.394 30.622 6.274 1.00 75.75 417 PHE A N 1
ATOM 3216 C CA . PHE A 1 417 ? -6.933 30.495 6.316 1.00 75.75 417 PHE A CA 1
ATOM 3217 C C . PHE A 1 417 ? -6.421 29.348 5.429 1.00 75.75 417 PHE A C 1
ATOM 3219 O O . PHE A 1 417 ? -5.549 29.581 4.598 1.00 75.75 417 PHE A O 1
ATOM 3226 N N . LEU A 1 418 ? -7.031 28.161 5.519 1.00 69.25 418 LEU A N 1
ATOM 3227 C CA . LEU A 1 418 ? -6.691 26.988 4.695 1.00 69.25 418 LEU A CA 1
ATOM 3228 C C . LEU A 1 418 ? -7.010 27.146 3.193 1.00 69.25 418 LEU A C 1
ATOM 3230 O O . LEU A 1 418 ? -6.554 26.339 2.386 1.00 69.25 418 LEU A O 1
ATOM 3234 N N . LEU A 1 419 ? -7.799 28.155 2.810 1.00 74.38 419 LEU A N 1
ATOM 3235 C CA . LEU A 1 419 ? -8.165 28.468 1.420 1.00 74.38 419 LEU A CA 1
ATOM 3236 C C . LEU A 1 419 ? -7.580 29.809 0.931 1.00 74.38 419 LEU A C 1
ATOM 3238 O O . LEU A 1 419 ? -7.770 30.187 -0.228 1.00 74.38 419 LEU A O 1
ATOM 3242 N N . SER A 1 420 ? -6.877 30.538 1.799 1.00 75.88 420 SER A N 1
ATOM 3243 C CA . SER A 1 420 ? -6.250 31.821 1.495 1.00 75.88 420 SER A CA 1
ATOM 3244 C C . SER A 1 420 ? -4.931 31.626 0.754 1.00 75.88 420 SER A C 1
ATOM 3246 O O . SER A 1 420 ? -4.208 30.651 0.945 1.00 75.88 420 SER A O 1
ATOM 3248 N N . ARG A 1 421 ? -4.566 32.609 -0.074 1.00 79.56 421 ARG A N 1
ATOM 3249 C CA . ARG A 1 421 ? -3.219 32.662 -0.660 1.00 79.56 421 ARG A CA 1
ATOM 3250 C C . ARG A 1 421 ? -2.203 32.956 0.441 1.00 79.56 421 ARG A C 1
ATOM 3252 O O . ARG A 1 421 ? -2.510 33.697 1.370 1.00 79.56 421 ARG A O 1
ATOM 3259 N N . GLU A 1 422 ? -0.985 32.447 0.294 1.00 76.75 422 GLU A N 1
ATOM 3260 C CA . GLU A 1 422 ? 0.105 32.517 1.281 1.00 76.75 422 GLU A CA 1
ATOM 3261 C C . GLU A 1 422 ? 0.274 33.908 1.938 1.00 76.75 422 GLU A C 1
ATOM 3263 O O . GLU A 1 422 ? 0.341 34.030 3.158 1.00 76.75 422 GLU A O 1
ATOM 3268 N N . SER A 1 423 ? 0.222 34.994 1.159 1.00 72.38 423 SER A N 1
ATOM 3269 C CA . SER A 1 423 ? 0.343 36.370 1.671 1.00 72.38 423 SER A CA 1
ATOM 3270 C C . SER A 1 423 ? -0.847 36.877 2.505 1.00 72.38 423 SER A C 1
ATOM 3272 O O . SER A 1 423 ? -0.667 37.783 3.322 1.00 72.38 423 SER A O 1
ATOM 3274 N N . GLU A 1 424 ? -2.045 36.313 2.329 1.00 76.62 424 GLU A N 1
ATOM 3275 C CA . GLU A 1 424 ? -3.219 36.540 3.186 1.00 76.62 424 GLU A CA 1
ATOM 3276 C C . GLU A 1 424 ? -3.189 35.589 4.393 1.00 76.62 424 GLU A C 1
ATOM 3278 O O . GLU A 1 424 ? -3.450 36.009 5.521 1.00 76.62 424 GLU A O 1
ATOM 3283 N N . ALA A 1 425 ? -2.772 34.338 4.183 1.00 79.56 425 ALA A N 1
ATOM 3284 C CA . ALA A 1 425 ? -2.614 33.333 5.227 1.00 79.56 425 ALA A CA 1
ATOM 3285 C C . ALA A 1 425 ? -1.672 33.824 6.348 1.00 79.56 425 ALA A C 1
ATOM 3287 O O . ALA A 1 425 ? -2.049 33.832 7.519 1.00 79.56 425 ALA A O 1
ATOM 3288 N N . LEU A 1 426 ? -0.500 34.375 6.003 1.00 77.62 426 LEU A N 1
ATOM 3289 C CA . LEU A 1 426 ? 0.461 34.927 6.975 1.00 77.62 426 LEU A CA 1
ATOM 3290 C C . LEU A 1 426 ? -0.053 36.166 7.744 1.00 77.62 426 LEU A C 1
ATOM 3292 O O . LEU A 1 426 ? 0.509 36.495 8.798 1.00 77.62 426 LEU A O 1
ATOM 3296 N N . GLN A 1 427 ? -1.093 36.850 7.242 1.00 74.31 427 GLN A N 1
ATOM 3297 C CA . GLN A 1 427 ? -1.796 37.935 7.946 1.00 74.31 427 GLN A CA 1
ATOM 3298 C C . GLN A 1 427 ? -2.882 37.384 8.875 1.00 74.31 427 GLN A C 1
ATOM 3300 O O . GLN A 1 427 ? -2.992 37.842 10.013 1.00 74.31 427 GLN A O 1
ATOM 3305 N N . LEU A 1 428 ? -3.630 36.367 8.431 1.00 75.81 428 LEU A N 1
ATOM 3306 C CA . LEU A 1 428 ? -4.613 35.660 9.256 1.00 75.81 428 LEU A CA 1
ATOM 3307 C C . LEU A 1 428 ? -3.952 34.987 10.466 1.00 75.81 428 LEU A C 1
ATOM 3309 O O . LEU A 1 428 ? -4.456 35.152 11.571 1.00 75.81 428 LEU A O 1
ATOM 3313 N N . VAL A 1 429 ? -2.783 34.353 10.304 1.00 80.12 429 VAL A N 1
ATOM 3314 C CA . VAL A 1 429 ? -1.985 33.825 11.433 1.00 80.12 429 VAL A CA 1
ATOM 3315 C C . VAL A 1 429 ? -1.690 34.916 12.458 1.00 80.12 429 VAL A C 1
ATOM 3317 O O . VAL A 1 429 ? -1.956 34.739 13.639 1.00 80.12 429 VAL A O 1
ATOM 3320 N N . ARG A 1 430 ? -1.214 36.087 12.017 1.00 75.12 430 ARG A N 1
ATOM 3321 C CA . ARG A 1 430 ? -0.901 37.204 12.921 1.00 75.12 430 ARG A CA 1
ATOM 3322 C C . ARG A 1 430 ? -2.146 37.747 13.636 1.00 75.12 430 ARG A C 1
ATOM 3324 O O . ARG A 1 430 ? -2.060 38.112 14.805 1.00 75.12 430 ARG A O 1
ATOM 3331 N N . ALA A 1 431 ? -3.295 37.784 12.960 1.00 74.06 431 ALA A N 1
ATOM 3332 C CA . ALA A 1 431 ? -4.566 38.192 13.559 1.00 74.06 431 ALA A CA 1
ATOM 3333 C C . ALA A 1 431 ? -5.080 37.165 14.585 1.00 74.06 431 ALA A C 1
ATOM 3335 O O . ALA A 1 431 ? -5.468 37.545 15.688 1.00 74.06 431 ALA A O 1
ATOM 3336 N N . VAL A 1 432 ? -5.029 35.869 14.262 1.00 74.31 432 VAL A N 1
ATOM 3337 C CA . VAL A 1 432 ? -5.416 34.774 15.167 1.00 74.31 432 VAL A CA 1
ATOM 3338 C C . VAL A 1 432 ? -4.495 34.720 16.387 1.00 74.31 432 VAL A C 1
ATOM 3340 O O . VAL A 1 432 ? -4.993 34.641 17.507 1.00 74.31 432 VAL A O 1
ATOM 3343 N N . SER A 1 433 ? -3.179 34.862 16.208 1.00 77.75 433 SER A N 1
ATOM 3344 C CA . SER A 1 433 ? -2.219 34.910 17.318 1.00 77.75 433 SER A CA 1
ATOM 3345 C C . SER A 1 433 ? -2.439 36.105 18.242 1.00 77.75 433 SER A C 1
ATOM 3347 O O . SER A 1 433 ? -2.311 35.961 19.456 1.00 77.75 433 SER A O 1
ATOM 3349 N N . ALA A 1 434 ? -2.838 37.265 17.708 1.00 71.44 434 ALA A N 1
ATOM 3350 C CA . ALA A 1 434 ? -3.211 38.420 18.523 1.00 71.44 434 ALA A CA 1
ATOM 3351 C C . ALA A 1 434 ? -4.527 38.199 19.296 1.00 71.44 434 ALA A C 1
ATOM 3353 O O . ALA A 1 434 ? -4.595 38.515 20.482 1.00 71.44 434 ALA A O 1
ATOM 3354 N N . LEU A 1 435 ? -5.554 37.629 18.650 1.00 70.19 435 LEU A N 1
ATOM 3355 C CA . LEU A 1 435 ? -6.871 37.379 19.254 1.00 70.19 435 LEU A CA 1
ATOM 3356 C C . LEU A 1 435 ? -6.845 36.272 20.319 1.00 70.19 435 LEU A C 1
ATOM 3358 O O . LEU A 1 435 ? -7.463 36.418 21.368 1.00 70.19 435 LEU A O 1
ATOM 3362 N N . LEU A 1 436 ? -6.122 35.179 20.064 1.00 75.88 436 LEU A N 1
ATOM 3363 C CA . LEU A 1 436 ? -6.006 34.031 20.973 1.00 75.88 436 LEU A CA 1
ATOM 3364 C C . LEU A 1 436 ? -4.787 34.119 21.910 1.00 75.88 436 LEU A C 1
ATOM 3366 O O . LEU A 1 436 ? -4.578 33.221 22.721 1.00 75.88 436 LEU A O 1
ATOM 3370 N N . ARG A 1 437 ? -3.990 35.195 21.814 1.00 74.25 437 ARG A N 1
ATOM 3371 C CA . ARG A 1 437 ? -2.745 35.419 22.576 1.00 74.25 437 ARG A CA 1
ATOM 3372 C C . ARG A 1 437 ? -1.754 34.248 22.487 1.00 74.25 437 ARG A C 1
ATOM 3374 O O . ARG A 1 437 ? -1.117 33.899 23.482 1.00 74.25 437 ARG A O 1
ATOM 3381 N N . LEU A 1 438 ? -1.634 33.657 21.298 1.00 75.69 438 LEU A N 1
ATOM 3382 C CA . LEU A 1 438 ? -0.705 32.558 21.027 1.00 75.69 438 LEU A CA 1
ATOM 3383 C C . LEU A 1 438 ? 0.746 33.003 21.265 1.00 75.69 438 LEU A C 1
ATOM 3385 O O . LEU A 1 438 ? 1.087 34.176 21.081 1.00 75.69 438 LEU A O 1
ATOM 3389 N N . SER A 1 439 ? 1.612 32.077 21.677 1.00 77.44 439 SER A N 1
ATOM 3390 C CA . SER A 1 439 ? 3.033 32.378 21.836 1.00 77.44 439 SER A CA 1
ATOM 3391 C C . SER A 1 439 ? 3.723 32.524 20.474 1.00 77.44 439 SER A C 1
ATOM 3393 O O . SER A 1 439 ? 3.199 32.132 19.430 1.00 77.44 439 SER A O 1
ATOM 3395 N N . LYS A 1 440 ? 4.944 33.074 20.475 1.00 76.19 440 LYS A N 1
ATOM 3396 C CA . LYS A 1 440 ? 5.770 33.138 19.257 1.00 76.19 440 LYS A CA 1
ATOM 3397 C C . LYS A 1 440 ? 6.159 31.754 18.730 1.00 76.19 440 LYS A C 1
ATOM 3399 O O . LYS A 1 440 ? 6.424 31.639 17.540 1.00 76.19 440 LYS A O 1
ATOM 3404 N N . GLU A 1 441 ? 6.184 30.746 19.601 1.00 79.69 441 GLU A N 1
ATOM 3405 C CA . GLU A 1 441 ? 6.439 29.356 19.226 1.00 79.69 441 GLU A CA 1
ATOM 3406 C C . GLU A 1 441 ? 5.218 28.787 18.493 1.00 79.69 441 GLU A C 1
ATOM 3408 O O . GLU A 1 441 ? 5.341 28.307 17.373 1.00 79.69 441 GLU A O 1
ATOM 3413 N N . ASP A 1 442 ? 4.016 28.967 19.049 1.00 75.94 442 ASP A N 1
ATOM 3414 C CA . ASP A 1 442 ? 2.761 28.563 18.400 1.00 75.94 442 ASP A CA 1
ATOM 3415 C C . ASP A 1 442 ? 2.579 29.262 17.038 1.00 75.94 442 ASP A C 1
ATOM 3417 O O . ASP A 1 442 ? 2.224 28.622 16.048 1.00 75.94 442 ASP A O 1
ATOM 3421 N N . GLU A 1 443 ? 2.876 30.569 16.952 1.00 76.12 443 GLU A N 1
ATOM 3422 C CA . GLU A 1 443 ? 2.854 31.306 15.679 1.00 76.12 443 GLU A CA 1
ATOM 3423 C C . GLU A 1 443 ? 3.889 30.757 14.680 1.00 76.12 443 GLU A C 1
ATOM 3425 O O . GLU A 1 443 ? 3.642 30.782 13.475 1.00 76.12 443 GLU A O 1
ATOM 3430 N N . PHE A 1 444 ? 5.036 30.258 15.151 1.00 75.50 444 PHE A N 1
ATOM 3431 C CA . PHE A 1 444 ? 6.060 29.655 14.300 1.00 75.50 444 PHE A CA 1
ATOM 3432 C C . PHE A 1 444 ? 5.645 28.266 13.794 1.00 75.50 444 PHE A C 1
ATOM 3434 O O . PHE A 1 444 ? 5.733 28.029 12.590 1.00 75.50 444 PHE A O 1
ATOM 3441 N N . LEU A 1 445 ? 5.108 27.390 14.654 1.00 74.88 445 LEU A N 1
ATOM 3442 C CA . LEU A 1 445 ? 4.597 26.077 14.237 1.00 74.88 445 LEU A CA 1
ATOM 3443 C C . LEU A 1 445 ? 3.489 26.214 13.179 1.00 74.88 445 LEU A C 1
ATOM 3445 O O . LEU A 1 445 ? 3.532 25.531 12.160 1.00 74.88 445 LEU A O 1
ATOM 3449 N N . ILE A 1 446 ? 2.549 27.150 13.363 1.00 72.69 446 ILE A N 1
ATOM 3450 C CA . ILE A 1 446 ? 1.451 27.419 12.409 1.00 72.69 446 ILE A CA 1
ATOM 3451 C C . ILE A 1 446 ? 1.964 28.006 11.071 1.00 72.69 446 ILE A C 1
ATOM 3453 O O . ILE A 1 446 ? 1.255 27.988 10.068 1.00 72.69 446 ILE A O 1
ATOM 3457 N N . ARG A 1 447 ? 3.202 28.521 11.024 1.00 72.19 447 ARG A N 1
ATOM 3458 C CA . ARG A 1 447 ? 3.880 28.979 9.794 1.00 72.19 447 ARG A CA 1
ATOM 3459 C C . ARG A 1 447 ? 4.737 27.893 9.127 1.00 72.19 447 ARG A C 1
ATOM 3461 O O . ARG A 1 447 ? 5.289 28.161 8.063 1.00 72.19 447 ARG A O 1
ATOM 3468 N N . GLN A 1 448 ? 4.892 26.724 9.752 1.00 66.25 448 GLN A N 1
ATOM 3469 C CA . GLN A 1 448 ? 5.742 25.625 9.275 1.00 66.25 448 GLN A CA 1
ATOM 3470 C C . GLN A 1 448 ? 4.938 24.439 8.701 1.00 66.25 448 GLN A C 1
ATOM 3472 O O . GLN A 1 448 ? 5.530 23.531 8.116 1.00 66.25 448 GLN A O 1
ATOM 3477 N N . THR A 1 449 ? 3.610 24.461 8.858 1.00 60.66 449 THR A N 1
ATOM 3478 C CA . THR A 1 449 ? 2.630 23.524 8.275 1.00 60.66 449 THR A CA 1
ATOM 3479 C C . THR A 1 449 ? 2.011 24.063 6.993 1.00 60.66 449 THR A C 1
ATOM 3481 O O . THR A 1 449 ? 1.981 23.300 6.006 1.00 60.66 449 THR A O 1
#

InterPro domains:
  IPR000237 GRIP domain [PF01465] (405-443)
  IPR000237 GRIP domain [PS50913] (400-449)
  IPR000237 GRIP domain [SM00755] (403-449)
  IPR051952 Golgi-associated and autophagy-related protein [PTHR23157] (9-448)

Sequence (449 aa):
MQKAFLLLSEVRSQYAEARATISRLEAAISERDRETEESVHDRDLEKSTLTAKITALEAKAEEGTQAYALALKVNNEQASRILALESQLTERDRAGERQSAEIQEARARSESLDAQIVSMRSELDGLRQTVTEKETLANRAADNLDAANKTIADFRSQMAELEAKCKTEVEGLNIEVASLKADIAKLSTERETTNQQLKEAQAALAEATTSLEQSRKLEEELHLKITELEKQNELHVQNSVELQTLKETIESLNEIINERNKTIRLQKQKLTEFKRALGQGLQGAKSMASSSTALADEESQSTGPPLHLSASTSTPVQQQFVRPVTSVPPSASRPPEHSTFVHSTPITTTSSSSSLGLVDQSKDTTPSPNCGILPVESLCPLEKGTDGPVSPSYYHRPMADFELVNFDYLRHVIVKFLLSRESEALQLVRAVSALLRLSKEDEFLIRQT

pLDDT: mean 74.36, std 26.12, range [27.34, 98.69]

Organism: Schistocephalus solidus (NCBI:txid70667)

Secondary structure (DSSP, 8-state):
-HHHHHHHHHHHHHHHHHHHHHHHHHHHHHHHHHHHHHHHHHHHHHHHHHHHHHHHHHHHHHHHHHHHHHHHHHHHHHHHHHHHHHHHHHHHHHHHHHHHHHHHHHHHHHHHHHHHHHHHHHHHHHHHHHHHHHHHHHHHHHHHHHHHHHHHHHHHHHHHHHHHHHHHHHHHHHHHHHHHHHHHHHHHHHHHHHHHHHHHHHHHHHHHHHHHHHHHHHHHHHHHHHHHHHHHHHHHHHHHHHHHHHHHHHHHHHHHHHHHHHHHHHHHHHHHHHHHHTSSS----------------------------------------------------------------------------------------------PPP----------------------S-----HHHHHHHHHHHHHS-HHHHHHHHHHHHHHHT--HHHHHHTTT-

Foldseek 3Di:
DVVVVVVVVVVVVVVVVVVVVVVVVVVVVVVVVVVVVVVVVVVVVVVVVVVVVVVVVVVVVVVVVVVVVVVVVVVVVVVVVVVVVVVVVVVVVVVVVVVVVVVVVVVVVVVVVVVVVVVVVVVVVVVVVVVVVVVVVVVVVVVVVVVVVVVVVVVVVVVVVVVVVVVVVVVVVVVVVVVVVVVVVVVVVVVVVVVVVVVVVVVVVVVVVVVVVVVVVVVVVVVVVVVVVVVVVVVVVVVVVVVVVVVVVVVVVVVVVVVVVVVVVVVVVVVVVVCVVVPPDDDDDDDDDDDDDDDDDDDDDDDDDDDDDDDDDDDDDYDDDDDDDDDDDDDDDDDDDDDDDDDDDDDDDDDDDDDDDDDDDDDDDDDDDDDDDDDDDDDDDDDDDDDDDDDDDDDDDDPPPPPDPPVVVVVVLVVCLVVDDPVVVLVSLVVCCVVVVPDPVRSVVSNVD